Protein AF-0000000066062422 (afdb_homodimer)

Radius of gyration: 23.18 Å; Cα contacts (8 Å, |Δi|>4): 1088; chains: 2; bounding box: 62×67×55 Å

Nearest PDB structures (foldseek):
  5if9-assembly1_A  TM=8.719E-01  e=1.521E-15  Mycolicibacterium smegmatis MC2 155
  4pfs-assembly1_A  TM=8.779E-01  e=2.614E-15  Mycolicibacterium smegmatis MC2 155
  5ihp-assembly2_B  TM=8.429E-01  e=1.432E-15  Mycolicibacterium smegmatis MC2 155
  5if9-assembly2_B  TM=8.517E-01  e=2.318E-15  Mycolicibacterium smegmatis MC2 155
  6non-assembly2_B  TM=8.107E-01  e=2.855E-13  Cyanothece

Structure (mmCIF, N/CA/C/O backbone):
data_AF-0000000066062422-model_v1
#
loop_
_entity.id
_entity.type
_entity.pdbx_description
1 polymer 'ParA family protein MG470'
#
loop_
_atom_site.group_PDB
_atom_site.id
_atom_site.type_symbol
_atom_site.label_atom_id
_atom_site.label_alt_id
_atom_site.label_comp_id
_atom_site.label_asym_id
_atom_site.label_entity_id
_atom_site.label_seq_id
_atom_site.pdbx_PDB_ins_code
_atom_site.Cartn_x
_atom_site.Cartn_y
_atom_site.Cartn_z
_atom_site.occupancy
_atom_site.B_iso_or_equiv
_atom_site.auth_seq_id
_atom_site.auth_comp_id
_atom_site.auth_asym_id
_atom_site.auth_atom_id
_atom_site.pdbx_PDB_model_num
ATOM 1 N N . MET A 1 1 ? -0.386 20.938 17.031 1 97.69 1 MET A N 1
ATOM 2 C CA . MET A 1 1 ? -1.527 20.188 16.5 1 97.69 1 MET A CA 1
ATOM 3 C C . MET A 1 1 ? -1.066 19.062 15.578 1 97.69 1 MET A C 1
ATOM 5 O O . MET A 1 1 ? -0.254 19.281 14.68 1 97.69 1 MET A O 1
ATOM 9 N N . ILE A 1 2 ? -1.525 17.844 15.805 1 98.62 2 ILE A N 1
ATOM 10 C CA . ILE A 1 2 ? -1.159 16.688 14.992 1 98.62 2 ILE A CA 1
ATOM 11 C C . ILE A 1 2 ? -2.35 16.266 14.141 1 98.62 2 ILE A C 1
ATOM 13 O O . ILE A 1 2 ? -3.422 15.961 14.664 1 98.62 2 ILE A O 1
ATOM 17 N N . ILE A 1 3 ? -2.154 16.234 12.797 1 98.88 3 ILE A N 1
ATOM 18 C CA . ILE A 1 3 ? -3.186 15.883 11.828 1 98.88 3 ILE A CA 1
ATOM 19 C C . ILE A 1 3 ? -2.752 14.641 11.047 1 98.88 3 ILE A C 1
ATOM 21 O O . ILE A 1 3 ? -1.698 14.641 10.406 1 98.88 3 ILE A O 1
ATOM 25 N N . SER A 1 4 ? -3.562 13.594 11.078 1 98.88 4 SER A N 1
ATOM 26 C CA . SER A 1 4 ? -3.26 12.391 10.312 1 98.88 4 SER A CA 1
ATOM 27 C C . SER A 1 4 ? -4.23 12.219 9.148 1 98.88 4 SER A C 1
ATOM 29 O O . SER A 1 4 ? -5.418 12.523 9.273 1 98.88 4 SER A O 1
ATOM 31 N N . PHE A 1 5 ? -3.721 11.758 8.047 1 98.88 5 PHE A N 1
ATOM 32 C CA . PHE A 1 5 ? -4.52 11.398 6.883 1 98.88 5 PHE A CA 1
ATOM 33 C C . PHE A 1 5 ? -4.602 9.883 6.727 1 98.88 5 PHE A C 1
ATOM 35 O O . PHE A 1 5 ? -3.586 9.227 6.5 1 98.88 5 PHE A O 1
ATOM 42 N N . VAL A 1 6 ? -5.816 9.398 6.863 1 98.31 6 VAL A N 1
ATOM 43 C CA . VAL A 1 6 ? -5.969 7.949 6.992 1 98.31 6 VAL A CA 1
ATOM 44 C C . VAL A 1 6 ? -7.059 7.457 6.043 1 98.31 6 VAL A C 1
ATOM 46 O O . VAL A 1 6 ? -8.117 8.078 5.926 1 98.31 6 VAL A O 1
ATOM 49 N N . ASN A 1 7 ? -6.777 6.406 5.352 1 97.31 7 ASN A N 1
ATOM 50 C CA . ASN A 1 7 ? -7.75 5.609 4.609 1 97.31 7 ASN A CA 1
ATOM 51 C C . ASN A 1 7 ? -7.203 4.223 4.277 1 97.31 7 ASN A C 1
ATOM 53 O O . ASN A 1 7 ? -5.996 4.051 4.109 1 97.31 7 ASN A O 1
ATOM 57 N N . ASN A 1 8 ? -8.102 3.271 4.191 1 95.38 8 ASN A N 1
ATOM 58 C CA . ASN A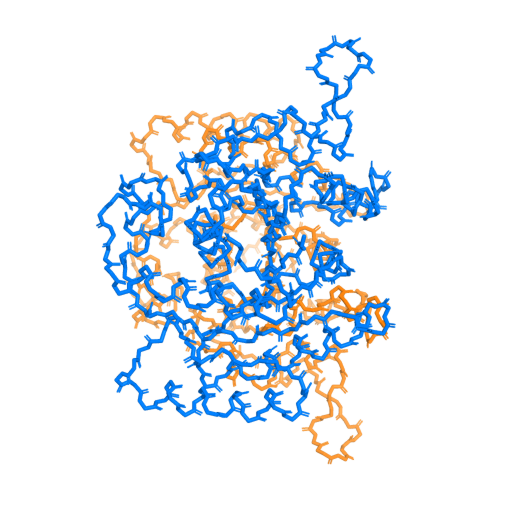 1 8 ? -7.707 1.886 3.965 1 95.38 8 ASN A CA 1
ATOM 59 C C . ASN A 1 8 ? -7.586 1.572 2.477 1 95.38 8 ASN A C 1
ATOM 61 O O . ASN A 1 8 ? -7.289 0.438 2.1 1 95.38 8 ASN A O 1
ATOM 65 N N . LYS A 1 9 ? -7.793 2.559 1.714 1 93.81 9 LYS A N 1
ATOM 66 C CA . LYS A 1 9 ? -7.672 2.416 0.266 1 93.81 9 LYS A CA 1
ATOM 67 C C . LYS A 1 9 ? -6.555 3.305 -0.28 1 93.81 9 LYS A C 1
ATOM 69 O O . LYS A 1 9 ? -6.34 4.414 0.214 1 93.81 9 LYS A O 1
ATOM 74 N N . GLY A 1 10 ? -5.879 2.713 -1.307 1 92.12 10 GLY A N 1
ATOM 75 C CA . GLY A 1 10 ? -4.938 3.531 -2.057 1 92.12 10 GLY A CA 1
ATOM 76 C C . GLY A 1 10 ? -5.609 4.402 -3.104 1 92.12 10 GLY A C 1
ATOM 77 O O . GLY A 1 10 ? -6.734 4.125 -3.521 1 92.12 10 GLY A O 1
ATOM 78 N N . GLY A 1 11 ? -5.035 5.453 -3.453 1 92.62 11 GLY A N 1
ATOM 79 C CA . GLY A 1 11 ? -5.488 6.234 -4.594 1 92.62 11 GLY A CA 1
ATOM 80 C C . GLY A 1 11 ? -6.621 7.188 -4.25 1 92.62 11 GLY A C 1
ATOM 81 O O . GLY A 1 11 ? -7.234 7.777 -5.145 1 92.62 11 GLY A O 1
ATOM 82 N N . VAL A 1 12 ? -6.855 7.387 -2.998 1 96 12 VAL A N 1
ATOM 83 C CA . VAL A 1 12 ? -7.984 8.234 -2.619 1 96 12 VAL A CA 1
ATOM 84 C C . VAL A 1 12 ? -7.488 9.641 -2.295 1 96 12 VAL A C 1
ATOM 86 O O . VAL A 1 12 ? -8.18 10.406 -1.622 1 96 12 VAL A O 1
ATOM 89 N N . LEU A 1 13 ? -6.195 9.984 -2.488 1 97.56 13 LEU A N 1
ATOM 90 C CA . LEU A 1 13 ? -5.57 11.305 -2.408 1 97.56 13 LEU A CA 1
ATOM 91 C C . LEU A 1 13 ? -5.145 11.617 -0.978 1 97.56 13 LEU A C 1
ATOM 93 O O . LEU A 1 13 ? -5.285 12.758 -0.52 1 97.56 13 LEU A O 1
ATOM 97 N N . LYS A 1 14 ? -4.719 10.625 -0.259 1 98 14 LYS A N 1
ATOM 98 C CA . LYS A 1 14 ? -4.191 10.852 1.082 1 98 14 LYS A CA 1
ATOM 99 C C . LYS A 1 14 ? -2.984 11.789 1.044 1 98 14 LYS A C 1
ATOM 101 O O . LYS A 1 14 ? -2.971 12.82 1.72 1 98 14 LYS A O 1
ATOM 106 N N . THR A 1 15 ? -1.976 11.406 0.222 1 98.38 15 THR A N 1
ATOM 107 C CA . THR A 1 15 ? -0.747 12.188 0.112 1 98.38 15 THR A CA 1
ATOM 108 C C . THR A 1 15 ? -1.033 13.57 -0.47 1 98.38 15 THR A C 1
ATOM 110 O O . THR A 1 15 ? -0.52 14.578 0.024 1 98.38 15 THR A O 1
ATOM 113 N N . THR A 1 16 ? -1.89 13.562 -1.486 1 98.12 16 THR A N 1
ATOM 114 C CA . THR A 1 16 ? -2.27 14.828 -2.109 1 98.12 16 THR A CA 1
ATOM 115 C C . THR A 1 16 ? -2.918 15.758 -1.092 1 98.12 16 THR A C 1
ATOM 117 O O . THR A 1 16 ? -2.598 16.953 -1.038 1 98.12 16 THR A O 1
ATOM 120 N N . MET A 1 17 ? -3.768 15.211 -0.311 1 98.44 17 MET A N 1
ATOM 121 C CA . MET A 1 17 ? -4.438 16.016 0.702 1 98.44 17 MET A CA 1
ATOM 122 C C . MET A 1 17 ? -3.455 16.484 1.773 1 98.44 17 MET A C 1
ATOM 124 O O . MET A 1 17 ? -3.48 17.641 2.193 1 98.44 17 MET A O 1
ATOM 128 N N . ALA A 1 18 ? -2.619 15.602 2.223 1 98.88 18 ALA A N 1
ATOM 129 C CA . ALA A 1 18 ? -1.641 15.953 3.248 1 98.88 18 ALA A CA 1
ATOM 130 C C . ALA A 1 18 ? -0.759 17.109 2.791 1 98.88 18 ALA A C 1
ATOM 132 O O . ALA A 1 18 ? -0.57 18.078 3.527 1 98.88 18 ALA A O 1
ATOM 133 N N . THR A 1 19 ? -0.272 17.047 1.563 1 98.81 19 THR A N 1
ATOM 134 C CA . THR A 1 19 ? 0.664 18.047 1.064 1 98.81 19 THR A CA 1
ATOM 135 C C . THR A 1 19 ? -0.058 19.359 0.761 1 98.81 19 THR A C 1
ATOM 137 O O . THR A 1 19 ? 0.482 20.438 0.999 1 98.81 19 THR A O 1
ATOM 140 N N . ASN A 1 20 ? -1.276 19.281 0.297 1 98.62 20 ASN A N 1
ATOM 141 C CA . ASN A 1 20 ? -2 20.516 -0.036 1 98.62 20 ASN A CA 1
ATOM 142 C C . ASN A 1 20 ? -2.582 21.172 1.209 1 98.62 20 ASN A C 1
ATOM 144 O O . ASN A 1 20 ? -2.67 22.406 1.279 1 98.62 20 ASN A O 1
ATOM 148 N N . VAL A 1 21 ? -2.955 20.375 2.186 1 98.81 21 VAL A N 1
ATOM 149 C CA . VAL A 1 21 ? -3.348 20.938 3.469 1 98.81 21 VAL A CA 1
ATOM 150 C C . VAL A 1 21 ? -2.156 21.656 4.105 1 98.81 21 VAL A C 1
ATOM 152 O O . VAL A 1 21 ? -2.287 22.766 4.613 1 98.81 21 VAL A O 1
ATOM 155 N N . ALA A 1 22 ? -1.003 21.031 4.047 1 98.81 22 ALA A N 1
ATOM 156 C CA . ALA A 1 22 ? 0.209 21.688 4.527 1 98.81 22 ALA A CA 1
ATOM 157 C C . ALA A 1 22 ? 0.443 23.016 3.801 1 98.81 22 ALA A C 1
ATOM 159 O O . ALA A 1 22 ? 0.78 24.016 4.426 1 98.81 22 ALA A O 1
ATOM 160 N N . GLY A 1 23 ? 0.283 22.969 2.49 1 98 23 GLY A N 1
ATOM 161 C CA . GLY A 1 23 ? 0.399 24.203 1.714 1 98 23 GLY A CA 1
ATOM 162 C C . GLY A 1 23 ? -0.604 25.266 2.121 1 98 23 GLY A C 1
ATOM 163 O O . GLY A 1 23 ? -0.271 26.438 2.18 1 98 23 GLY A O 1
ATOM 164 N N . SER A 1 24 ? -1.793 24.828 2.367 1 97.94 24 SER A N 1
ATOM 165 C CA . SER A 1 24 ? -2.826 25.75 2.826 1 97.94 24 SER A CA 1
ATOM 166 C C . SER A 1 24 ? -2.467 26.359 4.18 1 97.94 24 SER A C 1
ATOM 168 O O . SER A 1 24 ? -2.721 27.547 4.422 1 97.94 24 SER A O 1
ATOM 170 N N . LEU A 1 25 ? -1.871 25.547 5.02 1 98.38 25 LEU A N 1
ATOM 171 C CA . LEU A 1 25 ? -1.459 26.031 6.332 1 98.38 25 LEU A CA 1
ATOM 172 C C . LEU A 1 25 ? -0.365 27.094 6.211 1 98.38 25 LEU A C 1
ATOM 174 O O . LEU A 1 25 ? -0.304 28.016 7.012 1 98.38 25 LEU A O 1
ATOM 178 N N . VAL A 1 26 ? 0.505 26.953 5.223 1 97.5 26 VAL A N 1
ATOM 179 C CA . VAL A 1 26 ? 1.536 27.953 4.961 1 97.5 26 VAL A CA 1
ATOM 180 C C . VAL A 1 26 ? 0.887 29.312 4.691 1 97.5 26 VAL A C 1
ATOM 182 O O . VAL A 1 26 ? 1.388 30.344 5.141 1 97.5 26 VAL A O 1
ATOM 185 N N . LYS A 1 27 ? -0.203 29.281 4.082 1 95.12 27 LYS A N 1
ATOM 186 C CA . LYS A 1 27 ? -0.898 30.516 3.713 1 95.12 27 LYS A CA 1
ATOM 187 C C . LYS A 1 27 ? -1.707 31.062 4.887 1 95.12 27 LYS A C 1
ATOM 189 O O . LYS A 1 27 ? -1.753 32.281 5.102 1 95.12 27 LYS A O 1
ATOM 194 N N . LEU A 1 28 ? -2.309 30.188 5.586 1 96.19 28 LEU A N 1
ATOM 195 C CA . LEU A 1 28 ? -3.207 30.578 6.668 1 96.19 28 LEU A CA 1
ATOM 196 C C . LEU A 1 28 ? -2.418 31 7.906 1 96.19 28 LEU A C 1
ATOM 198 O O . LEU A 1 28 ? -2.859 31.859 8.672 1 96.19 28 LEU A O 1
ATOM 202 N N . CYS A 1 29 ? -1.301 30.328 8.086 1 96.56 29 CYS A N 1
ATOM 203 C CA . CYS A 1 29 ? -0.447 30.547 9.242 1 96.56 29 CYS A CA 1
ATOM 204 C C . CYS A 1 29 ? 1.012 30.688 8.828 1 96.56 29 CYS A C 1
ATOM 206 O O . CYS A 1 29 ? 1.863 29.906 9.25 1 96.56 29 CYS A O 1
ATOM 208 N N . PRO A 1 30 ? 1.341 31.734 8.156 1 94.94 30 PRO A N 1
ATOM 209 C CA . PRO A 1 30 ? 2.672 31.859 7.559 1 94.94 30 PRO A CA 1
ATOM 210 C C . PRO A 1 30 ? 3.787 31.906 8.602 1 94.94 30 PRO A C 1
ATOM 212 O O . PRO A 1 30 ? 4.914 31.484 8.32 1 94.94 30 PRO A O 1
ATOM 215 N N . GLU A 1 31 ? 3.488 32.25 9.812 1 95.69 31 GLU A N 1
ATOM 216 C CA . GLU A 1 31 ? 4.523 32.438 10.828 1 95.69 31 GLU A CA 1
ATOM 217 C C . GLU A 1 31 ? 4.746 31.156 11.625 1 95.69 31 GLU A C 1
ATOM 219 O O . GLU A 1 31 ? 5.648 31.094 12.461 1 95.69 31 GLU A O 1
ATOM 224 N N . ARG A 1 32 ? 3.912 30.219 11.367 1 96.75 32 ARG A N 1
ATOM 225 C CA . ARG A 1 32 ? 3.998 28.969 12.109 1 96.75 32 ARG A CA 1
ATOM 226 C C . ARG A 1 32 ? 4.719 27.906 11.305 1 96.75 32 ARG A C 1
ATOM 228 O O . ARG A 1 32 ? 4.547 27.812 10.086 1 96.75 32 ARG A O 1
ATOM 235 N N . ARG A 1 33 ? 5.438 27.125 12 1 97.56 33 ARG A N 1
ATOM 236 C CA . ARG A 1 33 ? 6.191 26.078 11.336 1 97.56 33 ARG A CA 1
ATOM 237 C C . ARG A 1 33 ? 5.355 24.812 11.203 1 97.56 33 ARG A C 1
ATOM 239 O O . ARG A 1 33 ? 4.605 24.453 12.117 1 97.56 33 ARG A O 1
ATOM 246 N N . LYS A 1 34 ? 5.461 24.203 10.055 1 98.69 34 LYS A N 1
ATOM 247 C CA . LYS A 1 34 ? 4.758 22.969 9.75 1 98.69 34 LYS A CA 1
ATOM 248 C C . LYS A 1 34 ? 5.727 21.875 9.297 1 98.69 34 LYS A C 1
ATOM 250 O O . LYS A 1 34 ? 6.754 22.172 8.68 1 98.69 34 LYS A O 1
ATOM 255 N N . VAL A 1 35 ? 5.379 20.641 9.625 1 98.94 35 VAL A N 1
ATOM 256 C CA . VAL A 1 35 ? 6.168 19.516 9.125 1 98.94 35 VAL A CA 1
ATOM 257 C C . VAL A 1 35 ? 5.242 18.375 8.711 1 98.94 35 VAL A C 1
ATOM 259 O O . VAL A 1 35 ? 4.215 18.141 9.352 1 98.94 35 VAL A O 1
ATOM 262 N N . ILE A 1 36 ? 5.527 17.781 7.555 1 98.94 36 ILE A N 1
ATOM 263 C CA . ILE A 1 36 ? 4.863 16.547 7.156 1 98.94 36 ILE A CA 1
ATOM 264 C C . ILE A 1 36 ? 5.773 15.352 7.445 1 98.94 36 ILE A C 1
ATOM 266 O O . ILE A 1 36 ? 6.918 15.312 6.98 1 98.94 36 ILE A O 1
ATOM 270 N N . LEU A 1 37 ? 5.344 14.492 8.242 1 98.94 37 LEU A N 1
ATOM 271 C CA . LEU A 1 37 ? 6.012 13.203 8.43 1 98.94 37 LEU A CA 1
ATOM 272 C C . LEU A 1 37 ? 5.422 12.156 7.492 1 98.94 37 LEU 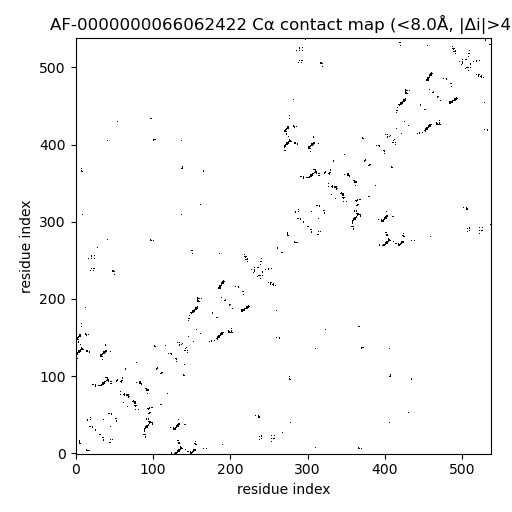A C 1
ATOM 274 O O . LEU A 1 37 ? 4.238 11.82 7.59 1 98.94 37 LEU A O 1
ATOM 278 N N . ASP A 1 38 ? 6.23 11.672 6.605 1 98.75 38 ASP A N 1
ATOM 279 C CA . ASP A 1 38 ? 5.82 10.625 5.672 1 98.75 38 ASP A CA 1
ATOM 280 C C . ASP A 1 38 ? 5.949 9.242 6.297 1 98.75 38 ASP A C 1
ATOM 282 O O . ASP A 1 38 ? 7.062 8.766 6.551 1 98.75 38 ASP A O 1
ATOM 286 N N . LEU A 1 39 ? 4.797 8.57 6.48 1 98.69 39 LEU A N 1
ATOM 287 C CA . LEU A 1 39 ? 4.789 7.25 7.109 1 98.69 39 LEU A CA 1
ATOM 288 C C . LEU A 1 39 ? 4.484 6.16 6.09 1 98.69 39 LEU A C 1
ATOM 290 O O . LEU A 1 39 ? 4.289 5 6.453 1 98.69 39 LEU A O 1
ATOM 294 N N . ASP A 1 40 ? 4.363 6.539 4.863 1 97.88 40 ASP A N 1
ATOM 295 C CA . ASP A 1 40 ? 4.145 5.598 3.77 1 97.88 40 ASP A CA 1
ATOM 296 C C . ASP A 1 40 ? 5.441 5.312 3.02 1 97.88 40 ASP A C 1
ATOM 298 O O . ASP A 1 40 ? 5.961 6.18 2.314 1 97.88 40 ASP A O 1
ATOM 302 N N . GLY A 1 41 ? 5.855 4.074 3.041 1 96.44 41 GLY A N 1
ATOM 303 C CA . GLY A 1 41 ? 7.129 3.664 2.475 1 96.44 41 GLY A CA 1
ATOM 304 C C . GLY A 1 41 ? 7.238 3.947 0.988 1 96.44 41 GLY A C 1
ATOM 305 O O . GLY A 1 41 ? 8.328 3.887 0.418 1 96.44 41 GLY A O 1
ATOM 306 N N . GLN A 1 42 ? 6.184 4.344 0.361 1 94.81 42 GLN A N 1
ATOM 307 C CA . GLN A 1 42 ? 6.227 4.715 -1.05 1 94.81 42 GLN A CA 1
ATOM 308 C C . GLN A 1 42 ? 6.898 6.07 -1.243 1 94.81 42 GLN A C 1
ATOM 310 O O . GLN A 1 42 ? 7.398 6.371 -2.33 1 94.81 42 GLN A O 1
ATOM 315 N N . GLY A 1 43 ? 6.945 6.898 -0.219 1 96.69 43 GLY A N 1
ATOM 316 C CA . GLY A 1 43 ? 7.699 8.141 -0.236 1 96.69 43 GLY A CA 1
ATOM 317 C C . GLY A 1 43 ? 7.07 9.211 -1.111 1 96.69 43 GLY A C 1
ATOM 318 O O . GLY A 1 43 ? 7.773 10.039 -1.685 1 96.69 43 GLY A O 1
ATOM 319 N N . ASN A 1 44 ? 5.715 9.25 -1.221 1 97 44 ASN A N 1
ATOM 320 C CA . ASN A 1 44 ? 5.047 10.141 -2.16 1 97 44 ASN A CA 1
ATOM 321 C C . ASN A 1 44 ? 5.078 11.594 -1.677 1 97 44 ASN A C 1
ATOM 323 O O . ASN A 1 44 ? 4.895 12.516 -2.467 1 97 44 ASN A O 1
ATOM 327 N N . VAL A 1 45 ? 5.289 11.766 -0.34 1 98.56 45 VAL A N 1
ATOM 328 C CA . VAL A 1 45 ? 5.395 13.133 0.161 1 98.56 45 VAL A CA 1
ATOM 329 C C . VAL A 1 45 ? 6.605 13.82 -0.463 1 98.56 45 VAL A C 1
ATOM 331 O O . VAL A 1 45 ? 6.484 14.906 -1.04 1 98.56 45 VAL A O 1
ATOM 334 N N . SER A 1 46 ? 7.789 13.188 -0.328 1 97.94 46 SER A N 1
ATOM 335 C CA . SER A 1 46 ? 8.992 13.781 -0.902 1 97.94 46 SER A CA 1
ATOM 336 C C . SER A 1 46 ? 8.852 13.961 -2.41 1 97.94 46 SER A C 1
ATOM 338 O O . SER A 1 46 ? 9.305 14.961 -2.965 1 97.94 46 SER A O 1
ATOM 340 N N . ALA A 1 47 ? 8.18 13.023 -3.043 1 96.62 47 ALA A N 1
ATOM 341 C CA . ALA A 1 47 ? 7.969 13.102 -4.488 1 96.62 47 ALA A CA 1
ATOM 342 C C . ALA A 1 47 ? 7.117 14.312 -4.852 1 96.62 47 ALA A C 1
ATOM 344 O O . ALA A 1 47 ? 7.32 14.93 -5.902 1 96.62 47 ALA A O 1
ATOM 345 N N . SER A 1 48 ? 6.18 14.672 -4.059 1 98 48 SER A N 1
ATOM 346 C CA . SER A 1 48 ? 5.293 15.805 -4.285 1 98 48 SER A CA 1
ATOM 347 C C . SER A 1 48 ? 6.066 17.125 -4.281 1 98 48 SER A C 1
ATOM 349 O O . SER A 1 48 ? 5.559 18.141 -4.746 1 98 48 SER A O 1
ATOM 351 N N . PHE A 1 49 ? 7.25 17.062 -3.717 1 98 49 PHE A N 1
ATOM 352 C CA . PHE A 1 49 ? 8.078 18.266 -3.646 1 98 49 PHE A CA 1
ATOM 353 C C . PHE A 1 49 ? 9.328 18.109 -4.508 1 98 49 PHE A C 1
ATOM 355 O O . PHE A 1 49 ? 10.359 18.734 -4.23 1 98 49 PHE A O 1
ATOM 362 N N . GLY A 1 50 ? 9.25 17.219 -5.41 1 95.69 50 GLY A N 1
ATOM 363 C CA . GLY A 1 50 ? 10.273 17.109 -6.441 1 95.69 50 GLY A CA 1
ATOM 364 C C . GLY A 1 50 ? 11.469 16.281 -6.016 1 95.69 50 GLY A C 1
ATOM 365 O O . GLY A 1 50 ? 12.5 16.281 -6.684 1 95.69 50 GLY A O 1
ATOM 366 N N . GLN A 1 51 ? 11.375 15.641 -4.926 1 94.19 51 GLN A N 1
ATOM 367 C CA . GLN A 1 51 ? 12.453 14.773 -4.461 1 94.19 51 GLN A CA 1
ATOM 368 C C . GLN A 1 51 ? 12.211 13.328 -4.875 1 94.19 51 GLN A C 1
ATOM 370 O O . GLN A 1 51 ? 11.062 12.922 -5.094 1 94.19 51 GLN A O 1
ATOM 375 N N . ASN A 1 52 ? 13.242 12.602 -5.055 1 92 52 ASN A N 1
ATOM 376 C CA . ASN A 1 52 ? 13.172 11.156 -5.238 1 92 52 ASN A CA 1
ATOM 377 C C . ASN A 1 52 ? 13.43 10.414 -3.932 1 92 52 ASN A C 1
ATOM 379 O O . ASN A 1 52 ? 14.562 10.367 -3.449 1 92 52 ASN A O 1
ATOM 383 N N . PRO A 1 53 ? 12.438 9.773 -3.465 1 92 53 PRO A N 1
ATOM 384 C CA . PRO A 1 53 ? 12.578 9.141 -2.15 1 92 53 PRO A CA 1
ATOM 385 C C . PRO A 1 53 ? 13.742 8.164 -2.082 1 92 53 PRO A C 1
ATOM 387 O O . PRO A 1 53 ? 14.406 8.055 -1.044 1 92 53 PRO A O 1
ATOM 390 N N . GLU A 1 54 ? 14.055 7.512 -3.057 1 88.38 54 GLU A N 1
ATOM 391 C CA . GLU A 1 54 ? 15.078 6.477 -3.053 1 88.38 54 GLU A CA 1
ATOM 392 C C . GLU A 1 54 ? 16.484 7.086 -3.064 1 88.38 54 GLU A C 1
ATOM 394 O O . GLU A 1 54 ? 17.469 6.402 -2.77 1 88.38 54 GLU A O 1
ATOM 399 N N . ARG A 1 55 ? 16.562 8.375 -3.309 1 88.75 55 ARG A N 1
ATOM 400 C CA . ARG A 1 55 ? 17.844 9.078 -3.357 1 88.75 55 ARG A CA 1
ATOM 401 C C . ARG A 1 55 ? 18.141 9.758 -2.027 1 88.75 55 ARG A C 1
ATOM 403 O O . ARG A 1 55 ? 19.25 10.25 -1.815 1 88.75 55 ARG A O 1
ATOM 410 N N . LEU A 1 56 ? 17.172 9.695 -1.251 1 90 56 LEU A N 1
ATOM 411 C CA . LEU A 1 56 ? 17.359 10.406 0.013 1 90 56 LEU A CA 1
ATOM 412 C C . LEU A 1 56 ? 18.203 9.578 0.98 1 90 56 LEU A C 1
ATOM 414 O O . LEU A 1 56 ? 17.984 8.375 1.133 1 90 56 LEU A O 1
ATOM 418 N N . ASN A 1 57 ? 19.297 10.109 1.608 1 81.44 57 ASN A N 1
ATOM 419 C CA . ASN A 1 57 ? 20.234 9.406 2.48 1 81.44 57 ASN A CA 1
ATOM 420 C C . ASN A 1 57 ? 19.766 9.422 3.932 1 81.44 57 ASN A C 1
ATOM 422 O O . ASN A 1 57 ? 20.109 8.531 4.711 1 81.44 57 ASN A O 1
ATOM 426 N N . ASN A 1 58 ? 19 10.391 4.367 1 92.19 58 ASN A N 1
ATOM 427 C CA . ASN A 1 58 ? 18.531 10.586 5.73 1 92.19 58 ASN A CA 1
ATOM 428 C C . ASN A 1 58 ? 17.016 10.68 5.785 1 92.19 58 ASN A C 1
ATOM 430 O O . ASN A 1 58 ? 16.438 11.742 5.539 1 92.19 58 ASN A O 1
ATOM 434 N N . THR A 1 59 ? 16.516 9.445 6.176 1 96.56 59 THR A N 1
ATOM 435 C CA . THR A 1 59 ? 15.07 9.398 6.266 1 96.56 59 THR A CA 1
ATOM 436 C C . THR A 1 59 ? 14.625 8.93 7.652 1 96.56 59 THR A C 1
ATOM 438 O O . THR A 1 59 ? 15.461 8.742 8.539 1 96.56 59 THR A O 1
ATOM 441 N N . LEU A 1 60 ? 13.406 8.758 7.828 1 98.06 60 LEU A N 1
ATOM 442 C CA . LEU A 1 60 ? 12.805 8.336 9.086 1 98.06 60 LEU A CA 1
ATOM 443 C C . LEU A 1 60 ? 13.445 7.039 9.578 1 98.06 60 LEU A C 1
ATOM 445 O O . LEU A 1 60 ? 13.711 6.887 10.773 1 98.06 60 LEU A O 1
ATOM 449 N N . ILE A 1 61 ? 13.742 6.133 8.664 1 96.56 61 ILE A N 1
ATOM 450 C CA . ILE A 1 61 ? 14.234 4.812 9.031 1 96.56 61 ILE A CA 1
ATOM 451 C C . ILE A 1 61 ? 15.633 4.93 9.633 1 96.56 61 ILE A C 1
ATOM 453 O O . ILE A 1 61 ? 16.016 4.152 10.516 1 96.56 61 ILE A O 1
ATOM 457 N N . ASP A 1 62 ? 16.375 5.914 9.242 1 97.06 62 ASP A N 1
ATOM 458 C CA . ASP A 1 62 ? 17.719 6.105 9.75 1 97.06 62 ASP A CA 1
ATOM 459 C C . ASP A 1 62 ? 17.703 6.539 11.219 1 97.06 62 ASP A C 1
ATOM 461 O O . ASP A 1 62 ? 18.594 6.184 11.992 1 97.06 62 ASP A O 1
ATOM 465 N N . ILE A 1 63 ? 16.703 7.27 11.547 1 98.06 63 ILE A N 1
ATOM 466 C CA . ILE A 1 63 ? 16.516 7.66 12.938 1 98.06 63 ILE A CA 1
ATOM 467 C C . ILE A 1 63 ? 16.141 6.438 13.773 1 98.06 63 ILE A C 1
ATOM 469 O O . ILE A 1 63 ? 16.734 6.195 14.828 1 98.06 63 ILE A O 1
ATOM 473 N N . LEU A 1 64 ? 15.188 5.66 13.25 1 98.06 64 LEU A N 1
ATOM 474 C CA . LEU A 1 64 ? 14.641 4.523 13.984 1 98.06 64 LEU A CA 1
ATOM 475 C C . LEU A 1 64 ? 15.711 3.461 14.211 1 98.06 64 LEU A C 1
ATOM 477 O O . LEU A 1 64 ? 15.766 2.85 15.281 1 98.06 64 LEU A O 1
ATOM 481 N N . LEU A 1 65 ? 16.578 3.295 13.258 1 96.25 65 LEU A N 1
ATOM 482 C CA . LEU A 1 65 ? 17.594 2.25 13.328 1 96.25 65 LEU A CA 1
ATOM 483 C C . LEU A 1 65 ? 18.859 2.766 14.008 1 96.25 65 LEU A C 1
ATOM 485 O O . LEU A 1 65 ? 19.828 2.029 14.148 1 96.25 65 LEU A O 1
ATOM 489 N N . LYS A 1 66 ? 18.875 4.027 14.391 1 95.19 66 LYS A N 1
ATOM 490 C CA . LYS A 1 66 ? 20.016 4.648 15.047 1 95.19 66 LYS A CA 1
ATOM 491 C C . LYS A 1 66 ? 21.281 4.484 14.211 1 95.19 66 LYS A C 1
ATOM 493 O O . LYS A 1 66 ? 22.312 4.004 14.719 1 95.19 66 LYS A O 1
ATOM 498 N N . VAL A 1 67 ? 21.141 4.824 12.969 1 93.5 67 VAL A N 1
ATOM 499 C CA . VAL A 1 67 ? 22.281 4.754 12.062 1 93.5 67 VAL A CA 1
ATOM 500 C C . VAL A 1 67 ? 23.328 5.801 12.453 1 93.5 67 VAL A C 1
ATOM 502 O O . VAL A 1 67 ? 22.984 6.957 12.703 1 93.5 67 VAL A O 1
ATOM 505 N N . PRO A 1 68 ? 24.578 5.434 12.484 1 93.88 68 PRO A N 1
ATOM 506 C CA . PRO A 1 68 ? 25.609 6.414 12.82 1 93.88 68 PRO A CA 1
ATOM 507 C C . PRO A 1 68 ? 25.75 7.508 11.766 1 93.88 68 PRO A C 1
ATOM 509 O O . PRO A 1 68 ? 25.625 7.242 10.57 1 93.88 68 PRO A O 1
ATOM 512 N N . LYS A 1 69 ? 25.938 8.711 12.219 1 91.5 69 LYS A N 1
ATOM 513 C CA . LYS A 1 69 ? 26.109 9.836 11.305 1 91.5 69 LYS A CA 1
ATOM 514 C C . LYS A 1 69 ? 27.312 9.641 10.391 1 91.5 69 LYS A C 1
ATOM 516 O O . LYS A 1 69 ? 27.25 9.969 9.203 1 91.5 69 LYS A O 1
ATOM 521 N N . PHE A 1 70 ? 28.375 9.211 11.031 1 86 70 PHE A N 1
ATOM 522 C CA . PHE A 1 70 ? 29.578 8.859 10.289 1 86 70 PHE A CA 1
ATOM 523 C C . PHE A 1 70 ? 30.203 7.586 10.852 1 86 70 PHE A C 1
ATOM 525 O O . PHE A 1 70 ? 29.891 7.18 11.977 1 86 70 PHE A O 1
ATOM 532 N N . SER A 1 71 ? 30.953 7.023 9.891 1 83.81 71 SER A N 1
ATOM 533 C CA . SER A 1 71 ? 31.609 5.805 10.344 1 83.81 71 SER A CA 1
ATOM 534 C C . SER A 1 71 ? 32.406 6.051 11.633 1 83.81 71 SER A C 1
ATOM 536 O O . SER A 1 71 ? 33.219 6.977 11.703 1 83.81 71 SER A O 1
ATOM 538 N N . GLY A 1 72 ? 32.125 5.328 12.57 1 80 72 GLY A N 1
ATOM 539 C CA . GLY A 1 72 ? 32.875 5.406 13.82 1 80 72 GLY A CA 1
ATOM 540 C C . GLY A 1 72 ? 32.344 6.449 14.773 1 80 72 GLY A C 1
ATOM 541 O O . GLY A 1 72 ? 32.844 6.617 15.875 1 80 72 GLY A O 1
ATOM 542 N N . SER A 1 73 ? 31.312 7.102 14.32 1 83.88 73 SER A N 1
ATOM 543 C CA . SER A 1 73 ? 30.75 8.156 15.164 1 83.88 73 SER A CA 1
ATOM 544 C C . SER A 1 73 ? 29.906 7.566 16.297 1 83.88 73 SER A C 1
ATOM 546 O O . SER A 1 73 ? 29.281 6.516 16.125 1 83.88 73 SER A O 1
ATOM 548 N N . ASN A 1 74 ? 29.938 8.156 17.344 1 87.56 74 ASN A N 1
ATOM 549 C CA . ASN A 1 74 ? 29.094 7.785 18.469 1 87.56 74 ASN A CA 1
ATOM 550 C C . ASN A 1 74 ? 27.766 8.531 18.438 1 87.56 74 ASN A C 1
ATOM 552 O O . ASN A 1 74 ? 26.906 8.32 19.312 1 87.56 74 ASN A O 1
ATOM 556 N N . ASN A 1 75 ? 27.688 9.375 17.438 1 92.5 75 ASN A N 1
ATOM 557 C CA . ASN A 1 75 ? 26.438 10.086 17.234 1 92.5 75 ASN A CA 1
ATOM 558 C C . ASN A 1 75 ? 25.578 9.438 16.156 1 92.5 75 ASN A C 1
ATOM 560 O O . ASN A 1 75 ? 26.109 8.992 15.125 1 92.5 75 ASN A O 1
ATOM 564 N N . PHE A 1 76 ? 24.328 9.438 16.406 1 94.75 76 PHE A N 1
ATOM 565 C CA . PHE A 1 76 ? 23.406 8.797 15.477 1 94.75 76 PHE A CA 1
ATOM 566 C C . PHE A 1 76 ? 22.578 9.844 14.742 1 94.75 76 PHE A C 1
ATOM 568 O O . PHE A 1 76 ? 22.484 10.992 15.18 1 94.75 76 PHE A O 1
ATOM 575 N N . ILE A 1 77 ? 22.109 9.438 13.617 1 96.19 77 ILE A N 1
ATOM 576 C CA . ILE A 1 77 ? 21.219 10.289 12.836 1 96.19 77 ILE A CA 1
ATOM 577 C C . ILE A 1 77 ? 20 10.664 13.672 1 96.19 77 ILE A C 1
ATOM 579 O O . ILE A 1 77 ? 19.391 9.812 14.32 1 96.19 77 ILE A O 1
ATOM 583 N N . GLU A 1 78 ? 19.75 11.93 13.695 1 97 78 GLU A N 1
ATOM 584 C CA . GLU A 1 78 ? 18.625 12.461 14.438 1 97 78 GLU A CA 1
ATOM 585 C C . GLU A 1 78 ? 17.656 13.203 13.516 1 97 78 GLU A C 1
ATOM 587 O O . GLU A 1 78 ? 17.875 13.266 12.305 1 97 78 GLU A O 1
ATOM 592 N N . ILE A 1 79 ? 16.609 13.711 14.086 1 98.12 79 ILE A N 1
ATOM 593 C CA . ILE A 1 79 ? 15.523 14.336 13.336 1 98.12 79 ILE A CA 1
ATOM 594 C C . ILE A 1 79 ? 16.078 15.453 12.461 1 98.12 79 ILE A C 1
ATOM 596 O O . ILE A 1 79 ? 15.781 15.523 11.266 1 98.12 79 ILE A O 1
ATOM 600 N N . ASP A 1 80 ? 16.953 16.266 12.961 1 97.56 80 ASP A N 1
ATOM 601 C CA . ASP A 1 80 ? 17.469 17.438 12.266 1 97.56 80 ASP A CA 1
ATOM 602 C C . ASP A 1 80 ? 18.281 17.047 11.039 1 97.56 80 ASP A C 1
ATOM 604 O O . ASP A 1 80 ? 18.328 17.781 10.055 1 97.56 80 ASP A O 1
ATOM 608 N N . ASP A 1 81 ? 18.875 15.852 11.133 1 96.94 81 ASP A N 1
ATOM 609 C CA . ASP A 1 81 ? 19.672 15.352 10.016 1 96.94 81 ASP A CA 1
ATOM 610 C C . ASP A 1 81 ? 18.781 14.93 8.852 1 96.94 81 ASP A C 1
ATOM 612 O O . ASP A 1 81 ? 19.266 14.766 7.727 1 96.94 81 ASP A O 1
ATOM 616 N N . CYS A 1 82 ? 17.484 14.781 9.125 1 97.94 82 CYS A N 1
ATOM 617 C CA . CYS A 1 82 ? 16.609 14.156 8.141 1 97.94 82 CYS A CA 1
ATOM 618 C C . CYS A 1 82 ? 15.602 15.164 7.598 1 97.94 82 CYS A C 1
ATOM 620 O O . CYS A 1 82 ? 14.984 14.938 6.555 1 97.94 82 CYS A O 1
ATOM 622 N N . LEU A 1 83 ? 15.445 16.266 8.258 1 98.25 83 LEU A N 1
ATOM 623 C CA . LEU A 1 83 ? 14.445 17.25 7.859 1 98.25 83 LEU A CA 1
ATOM 624 C C . LEU A 1 83 ? 14.828 17.906 6.543 1 98.25 83 LEU A C 1
ATOM 626 O O . LEU A 1 83 ? 16 18.234 6.328 1 98.25 83 LEU A O 1
ATOM 630 N N . LEU A 1 84 ? 13.883 18.016 5.66 1 98.12 84 LEU A N 1
ATOM 631 C CA . LEU A 1 84 ? 14.039 18.75 4.414 1 98.12 84 LEU A CA 1
ATOM 632 C C . LEU A 1 84 ? 13.125 19.969 4.387 1 98.12 84 LEU A C 1
ATOM 634 O O . LEU A 1 84 ? 11.906 19.844 4.512 1 98.12 84 LEU A O 1
ATOM 638 N N . SER A 1 85 ? 13.711 21.141 4.25 1 98.19 85 SER A N 1
ATOM 639 C CA . SER A 1 85 ? 12.914 22.344 4.039 1 98.19 85 SER A CA 1
ATOM 640 C C . SER A 1 85 ? 12.422 22.422 2.598 1 98.19 85 SER A C 1
ATOM 642 O O . SER A 1 85 ? 13.203 22.703 1.685 1 98.19 85 SER A O 1
ATOM 644 N N . VAL A 1 86 ? 11.117 22.266 2.4 1 97.75 86 VAL A N 1
ATOM 645 C CA . VAL A 1 86 ? 10.609 22.141 1.039 1 97.75 86 VAL A CA 1
ATOM 646 C C . VAL A 1 86 ? 9.914 23.422 0.617 1 97.75 86 VAL A C 1
ATOM 648 O O . VAL A 1 86 ? 9.68 23.656 -0.573 1 97.75 86 VAL A O 1
ATOM 651 N N . TYR A 1 87 ? 9.578 24.219 1.512 1 96.88 87 TYR A N 1
ATOM 652 C CA . TYR A 1 87 ? 8.953 25.531 1.335 1 96.88 87 TYR A CA 1
ATOM 653 C C . TYR A 1 87 ? 9.117 26.375 2.586 1 96.88 87 TYR A C 1
ATOM 655 O O . TYR A 1 87 ? 9.258 25.844 3.691 1 96.88 87 TYR A O 1
ATOM 663 N N . GLU A 1 88 ? 9.141 27.688 2.389 1 96.62 88 GLU A N 1
ATOM 664 C CA . GLU A 1 88 ? 9.258 28.547 3.562 1 96.62 88 GLU A CA 1
ATOM 665 C C . GLU A 1 88 ? 8.18 28.219 4.594 1 96.62 88 GLU A C 1
ATOM 667 O O . GLU A 1 88 ? 6.988 28.297 4.305 1 96.62 88 GLU A O 1
ATOM 672 N N . GLY A 1 89 ? 8.633 27.734 5.703 1 97.12 89 GLY A N 1
ATOM 673 C CA . GLY A 1 89 ? 7.711 27.438 6.785 1 97.12 89 GLY A CA 1
ATOM 674 C C . GLY A 1 89 ? 7.211 26 6.75 1 97.12 89 GLY A C 1
ATOM 675 O O . GLY A 1 89 ? 6.383 25.609 7.574 1 97.12 89 GLY A O 1
ATOM 676 N N . LEU A 1 90 ? 7.715 25.25 5.824 1 98.69 90 LEU A N 1
ATOM 677 C CA . LEU A 1 90 ? 7.25 23.875 5.672 1 98.69 90 LEU A CA 1
ATOM 678 C C . LEU A 1 90 ? 8.43 22.922 5.492 1 98.69 90 LEU A C 1
ATOM 680 O O . LEU A 1 90 ? 9.203 23.047 4.539 1 98.69 90 LEU A O 1
ATOM 684 N N . ASP A 1 91 ? 8.555 21.984 6.422 1 98.81 91 ASP A N 1
ATOM 685 C CA . ASP A 1 91 ? 9.547 20.922 6.324 1 98.81 91 ASP A CA 1
ATOM 686 C C . ASP A 1 91 ? 8.867 19.562 6.109 1 98.81 91 ASP A C 1
ATOM 688 O O . ASP A 1 91 ? 7.66 19.438 6.316 1 98.81 91 ASP A O 1
ATOM 692 N N . ILE A 1 92 ? 9.625 18.656 5.598 1 98.81 92 ILE A N 1
ATOM 693 C CA . ILE A 1 92 ? 9.164 17.281 5.566 1 98.81 92 ILE A CA 1
ATOM 694 C C . ILE A 1 92 ? 10.203 16.375 6.215 1 98.81 92 ILE A C 1
ATOM 696 O O . ILE A 1 92 ? 11.398 16.656 6.176 1 98.81 92 ILE A O 1
ATOM 700 N N . LEU A 1 93 ? 9.773 15.445 6.953 1 98.81 93 LEU A N 1
ATOM 701 C CA . LEU A 1 93 ? 10.57 14.281 7.352 1 98.81 93 LEU A CA 1
ATOM 702 C C . LEU A 1 93 ? 10.25 13.078 6.469 1 98.81 93 LEU A C 1
ATOM 704 O O . LEU A 1 93 ? 9.227 12.422 6.66 1 98.81 93 LEU A O 1
ATOM 708 N N . PRO A 1 94 ? 11.07 12.797 5.504 1 98.44 94 PRO A N 1
ATOM 709 C CA . PRO A 1 94 ? 10.75 11.828 4.449 1 98.44 94 PRO A CA 1
ATOM 710 C C . PRO A 1 94 ? 11 10.383 4.883 1 98.44 94 PRO A C 1
ATOM 712 O O . PRO A 1 94 ? 11.586 10.141 5.941 1 98.44 94 PRO A O 1
ATOM 715 N N . CYS A 1 95 ? 10.469 9.5 4.078 1 97.31 95 CYS A N 1
ATOM 716 C CA . CYS A 1 95 ? 10.734 8.07 4.215 1 97.31 95 CYS A CA 1
ATOM 717 C C . CYS A 1 95 ? 11.094 7.453 2.867 1 97.31 95 CYS A C 1
ATOM 719 O O . CYS A 1 95 ? 11.211 8.164 1.865 1 97.31 95 CYS A O 1
ATOM 721 N N . ASN A 1 96 ? 11.453 6.246 2.893 1 93.44 96 ASN A N 1
ATOM 722 C CA . ASN A 1 96 ? 11.664 5.438 1.695 1 93.44 96 ASN A CA 1
ATOM 723 C C . ASN A 1 96 ? 11.164 4.008 1.892 1 93.44 96 ASN A C 1
ATOM 725 O O . ASN A 1 96 ? 10.445 3.723 2.85 1 93.44 96 ASN A O 1
ATOM 729 N N . PHE A 1 97 ? 11.508 3.131 1.011 1 91.81 97 PHE A N 1
ATOM 730 C CA . PHE A 1 97 ? 10.969 1.777 0.945 1 91.81 97 PHE A CA 1
ATOM 731 C C . PHE A 1 97 ? 11.32 0.996 2.207 1 91.81 97 PHE A C 1
ATOM 733 O O . PHE A 1 97 ? 10.664 0.003 2.529 1 91.81 97 PHE A O 1
ATOM 740 N N . GLU A 1 98 ? 12.328 1.419 2.92 1 93.56 98 GLU A N 1
ATOM 741 C CA . GLU A 1 98 ? 12.742 0.717 4.129 1 93.56 98 GLU A CA 1
ATOM 742 C C . GLU A 1 98 ? 11.633 0.712 5.176 1 93.56 98 GLU A C 1
ATOM 744 O O . GLU A 1 98 ? 11.523 -0.224 5.969 1 93.56 98 GLU A O 1
ATOM 749 N N . LEU A 1 99 ? 10.828 1.693 5.078 1 96.75 99 LEU A N 1
ATOM 750 C CA . LEU A 1 99 ? 9.758 1.815 6.062 1 96.75 99 LEU A CA 1
ATOM 751 C C . LEU A 1 99 ? 8.695 0.741 5.852 1 96.75 99 LEU A C 1
ATOM 753 O O . LEU A 1 99 ? 7.91 0.455 6.754 1 96.75 99 LEU A O 1
ATOM 757 N N . ASN A 1 100 ? 8.68 0.13 4.676 1 96.38 100 ASN A N 1
ATOM 758 C CA . ASN A 1 100 ? 7.746 -0.957 4.398 1 96.38 100 ASN A CA 1
ATOM 759 C C . ASN A 1 100 ? 8.102 -2.215 5.184 1 96.38 100 ASN A C 1
ATOM 761 O O . ASN A 1 100 ? 7.301 -3.148 5.266 1 96.38 100 ASN A O 1
ATOM 765 N N . PHE A 1 101 ? 9.266 -2.219 5.855 1 96.38 101 PHE A N 1
ATOM 766 C CA . PHE A 1 101 ? 9.695 -3.328 6.695 1 96.38 101 PHE A CA 1
ATOM 767 C C . PHE A 1 101 ? 9.43 -3.025 8.164 1 96.38 101 PHE A C 1
ATOM 769 O O . PHE A 1 101 ? 9.859 -3.775 9.047 1 96.38 101 PHE A O 1
ATOM 776 N N . ALA A 1 102 ? 8.727 -1.989 8.477 1 97.25 102 ALA A N 1
ATOM 777 C CA . ALA A 1 102 ? 8.57 -1.505 9.852 1 97.25 102 ALA A CA 1
ATOM 778 C C . ALA A 1 102 ? 8.023 -2.602 10.758 1 97.25 102 ALA A C 1
ATOM 780 O O . ALA A 1 102 ? 8.539 -2.816 11.859 1 97.25 102 ALA A O 1
ATOM 781 N N . ASP A 1 103 ? 7.035 -3.314 10.305 1 96.75 103 ASP A N 1
ATOM 782 C CA . ASP A 1 103 ? 6.418 -4.328 11.156 1 96.75 103 ASP A CA 1
ATOM 783 C C . ASP A 1 103 ? 7.375 -5.492 11.406 1 96.75 103 ASP A C 1
ATOM 785 O O . ASP A 1 103 ? 7.434 -6.031 12.508 1 96.75 103 ASP A O 1
ATOM 789 N N . ILE A 1 104 ? 8.094 -5.867 10.398 1 95.06 104 ILE A N 1
ATOM 790 C CA . ILE A 1 104 ? 9.086 -6.926 10.555 1 95.06 104 ILE A CA 1
ATOM 791 C C . ILE A 1 104 ? 10.195 -6.461 11.5 1 95.06 104 ILE A C 1
ATOM 793 O O . ILE A 1 104 ? 10.602 -7.199 12.406 1 95.06 104 ILE A O 1
ATOM 797 N N . ASP A 1 105 ? 10.68 -5.242 11.305 1 96.81 105 ASP A N 1
ATOM 798 C CA . ASP A 1 105 ? 11.758 -4.695 12.125 1 96.81 105 ASP A CA 1
ATOM 799 C C . ASP A 1 105 ? 11.336 -4.59 13.586 1 96.81 105 ASP A C 1
ATOM 801 O O . ASP A 1 105 ? 12.117 -4.883 14.492 1 96.81 105 ASP A O 1
ATOM 805 N N . ILE A 1 106 ? 10.125 -4.195 13.789 1 97.38 106 ILE A N 1
ATOM 806 C CA . ILE A 1 106 ? 9.594 -4.094 15.141 1 97.38 106 ILE A CA 1
ATOM 807 C C . ILE A 1 106 ? 9.484 -5.48 15.766 1 97.38 106 ILE A C 1
ATOM 809 O O . ILE A 1 106 ? 9.852 -5.68 16.922 1 97.38 106 ILE A O 1
ATOM 813 N N . SER A 1 107 ? 8.992 -6.391 14.984 1 94.5 107 SER A N 1
ATOM 814 C CA . SER A 1 107 ? 8.883 -7.762 15.477 1 94.5 107 SER A CA 1
ATOM 815 C C . SER A 1 107 ? 10.25 -8.328 15.844 1 94.5 107 SER A C 1
ATOM 817 O O . SER A 1 107 ? 10.367 -9.141 16.766 1 94.5 107 SER A O 1
ATOM 819 N N . ARG A 1 108 ? 11.289 -7.902 15.203 1 94.12 108 ARG A N 1
ATOM 820 C CA . ARG A 1 108 ? 12.656 -8.359 15.438 1 94.12 108 ARG A CA 1
ATOM 821 C C . ARG A 1 108 ? 13.352 -7.473 16.469 1 94.12 108 ARG A C 1
ATOM 823 O O . ARG A 1 108 ? 14.562 -7.59 16.672 1 94.12 108 ARG A O 1
ATOM 830 N N . LYS A 1 109 ? 12.625 -6.516 17.062 1 96.94 109 LYS A N 1
ATOM 831 C CA . LYS A 1 109 ? 13.055 -5.672 18.172 1 96.94 109 LYS A CA 1
ATOM 832 C C . LYS A 1 109 ? 14.195 -4.746 17.75 1 96.94 109 LYS A C 1
ATOM 834 O O . LYS A 1 109 ? 15.062 -4.414 18.547 1 96.94 109 LYS A O 1
ATOM 839 N N . LYS A 1 110 ? 14.258 -4.43 16.438 1 97 110 LYS A N 1
ATOM 840 C CA . LYS A 1 110 ? 15.234 -3.441 15.992 1 97 110 LYS A CA 1
ATOM 841 C C . LYS A 1 110 ? 14.883 -2.049 16.516 1 97 110 LYS A C 1
ATOM 843 O O . LYS A 1 110 ? 15.773 -1.226 16.734 1 97 110 LYS A O 1
ATOM 848 N N . TYR A 1 111 ? 13.68 -1.679 16.594 1 97.75 111 TYR A N 1
ATOM 849 C CA . TYR A 1 111 ? 13.055 -0.528 17.25 1 97.75 111 TYR A CA 1
ATOM 850 C C . TYR A 1 111 ? 11.609 -0.823 17.609 1 97.75 111 TYR A C 1
ATOM 852 O O . TYR A 1 111 ? 11.125 -1.938 17.391 1 97.75 111 TYR A O 1
ATOM 860 N N . LYS A 1 112 ? 10.984 0.122 18.281 1 97.88 112 LYS A N 1
ATOM 861 C CA . LYS A 1 112 ? 9.625 -0.092 18.766 1 97.88 112 LYS A CA 1
ATOM 862 C C . LYS A 1 112 ? 8.648 0.914 18.156 1 97.88 112 LYS A C 1
ATOM 864 O O . LYS A 1 112 ? 9.07 1.961 17.656 1 97.88 112 LYS A O 1
ATOM 869 N N . ALA A 1 113 ? 7.379 0.542 18.156 1 97.38 113 ALA A N 1
ATOM 870 C CA . ALA A 1 113 ? 6.332 1.486 17.766 1 97.38 113 ALA A CA 1
ATOM 871 C C . ALA A 1 113 ? 6.422 2.77 18.594 1 97.38 113 ALA A C 1
ATOM 873 O O . ALA A 1 113 ? 6.148 3.859 18.094 1 97.38 113 ALA A O 1
ATOM 874 N N . SER A 1 114 ? 6.824 2.631 19.828 1 98.25 114 SER A N 1
ATOM 875 C CA . SER A 1 114 ? 6.949 3.781 20.703 1 98.25 114 SER A CA 1
ATOM 876 C C . SER A 1 114 ? 8.047 4.727 20.234 1 98.25 114 SER A C 1
ATOM 878 O O . SER A 1 114 ? 8.016 5.926 20.531 1 98.25 114 SER A O 1
ATOM 880 N N . ASP A 1 115 ? 9.055 4.18 19.531 1 98.56 115 ASP A N 1
ATOM 881 C CA . ASP A 1 115 ? 10.094 5.043 18.984 1 98.56 115 ASP A CA 1
ATOM 882 C C . ASP A 1 115 ? 9.523 5.969 17.906 1 98.56 115 ASP A C 1
ATOM 884 O O . ASP A 1 115 ? 9.93 7.129 17.797 1 98.56 115 ASP A O 1
ATOM 888 N N . ILE A 1 116 ? 8.602 5.48 17.141 1 98.44 116 ILE A N 1
ATOM 889 C CA . ILE A 1 116 ? 7.918 6.289 16.125 1 98.44 116 ILE A CA 1
ATOM 890 C C . ILE A 1 116 ? 7.086 7.375 16.812 1 98.44 116 ILE A C 1
ATOM 892 O O . ILE A 1 116 ? 7.117 8.539 16.406 1 98.44 116 ILE A O 1
ATOM 896 N N . ALA A 1 117 ? 6.379 6.977 17.859 1 98.5 117 ALA A N 1
ATOM 897 C CA . ALA A 1 117 ? 5.574 7.922 18.641 1 98.5 117 ALA A CA 1
ATOM 898 C C . ALA A 1 117 ? 6.438 9.039 19.203 1 98.5 117 ALA A C 1
ATOM 900 O O . ALA A 1 117 ? 6.039 10.203 19.203 1 98.5 117 ALA A O 1
ATOM 901 N N . GLU A 1 118 ? 7.566 8.664 19.656 1 98.69 118 GLU A N 1
ATOM 902 C CA . GLU A 1 118 ? 8.477 9.641 20.25 1 98.69 118 GLU A CA 1
ATOM 903 C C . GLU A 1 118 ? 8.953 10.648 19.219 1 98.69 118 GLU A C 1
ATOM 905 O O . GLU A 1 118 ? 9.102 11.836 19.516 1 98.69 118 GLU A O 1
ATOM 910 N N . ILE A 1 119 ? 9.227 10.188 18.047 1 98.75 119 ILE A N 1
ATOM 911 C CA . ILE A 1 119 ? 9.633 11.086 16.969 1 98.75 119 ILE A CA 1
ATOM 912 C C . ILE A 1 119 ? 8.516 12.094 16.688 1 98.75 119 ILE A C 1
ATOM 914 O O . ILE A 1 119 ? 8.773 13.289 16.547 1 98.75 119 ILE A O 1
ATOM 918 N N . VAL A 1 120 ? 7.273 11.656 16.656 1 98.88 120 VAL A N 1
ATOM 919 C CA . VAL A 1 120 ? 6.129 12.523 16.406 1 98.88 120 VAL A CA 1
ATOM 920 C C . VAL A 1 120 ? 6.012 13.547 17.531 1 98.88 120 VAL A C 1
ATOM 922 O O . VAL A 1 120 ? 5.777 14.734 17.281 1 98.88 120 VAL A O 1
ATOM 925 N N . LYS A 1 121 ? 6.211 13.117 18.719 1 98.75 121 LYS A N 1
ATOM 926 C CA . LYS A 1 121 ? 6.117 14 19.875 1 98.75 121 LYS A CA 1
ATOM 927 C C . LYS A 1 121 ? 7.215 15.062 19.844 1 98.75 121 LYS A C 1
ATOM 929 O O . LYS A 1 121 ? 6.977 16.219 20.188 1 98.75 121 LYS A O 1
ATOM 934 N N . GLN A 1 122 ? 8.359 14.648 19.453 1 98.81 122 GLN A N 1
ATOM 935 C CA . GLN A 1 122 ? 9.461 15.594 19.328 1 98.81 122 GLN A CA 1
ATOM 936 C C . GLN A 1 122 ? 9.164 16.641 18.266 1 98.81 122 GLN A C 1
ATOM 938 O O . GLN A 1 122 ? 9.445 17.828 18.453 1 98.81 122 GLN A O 1
ATOM 943 N N . LEU A 1 123 ? 8.633 16.188 17.188 1 98.88 123 LEU A N 1
ATOM 944 C CA . LEU A 1 123 ? 8.234 17.125 16.141 1 98.88 123 LEU A CA 1
ATOM 945 C C . LEU A 1 123 ? 7.16 18.094 16.641 1 98.88 123 LEU A C 1
ATOM 947 O O . LEU A 1 123 ? 7.191 19.281 16.328 1 98.88 123 LEU A O 1
ATOM 951 N N . ALA A 1 124 ? 6.246 17.562 17.422 1 98.62 124 ALA A N 1
ATOM 952 C CA . ALA A 1 124 ? 5.125 18.344 17.922 1 98.62 124 ALA A CA 1
ATOM 953 C C . ALA A 1 124 ? 5.609 19.438 18.875 1 98.62 124 ALA A C 1
ATOM 955 O O . ALA A 1 124 ? 4.934 20.469 19.047 1 98.62 124 ALA A O 1
ATOM 956 N N . LYS A 1 125 ? 6.758 19.266 19.438 1 98.31 125 LYS A N 1
ATOM 957 C CA . LYS A 1 125 ? 7.344 20.266 20.312 1 98.31 125 LYS A CA 1
ATOM 958 C C . LYS A 1 125 ? 7.98 21.406 19.516 1 98.31 125 LYS A C 1
ATOM 960 O O . LYS A 1 125 ? 8.117 22.531 20 1 98.31 125 LYS A O 1
ATOM 965 N N . ARG A 1 126 ? 8.305 21.109 18.266 1 98 126 ARG A N 1
ATOM 966 C CA . ARG A 1 126 ? 9.086 22.031 17.469 1 98 126 ARG A CA 1
ATOM 967 C C . ARG A 1 126 ? 8.219 22.703 16.406 1 98 126 ARG A C 1
ATOM 969 O O . ARG A 1 126 ? 8.547 23.781 15.922 1 98 126 ARG A O 1
ATOM 976 N N . TYR A 1 127 ? 7.184 22.109 16.031 1 98.62 127 TYR A N 1
ATOM 977 C CA . TYR A 1 127 ? 6.309 22.594 14.977 1 98.62 127 TYR A CA 1
ATOM 978 C C . TYR A 1 127 ? 4.902 22.844 15.492 1 98.62 127 TYR A C 1
ATOM 980 O O . TYR A 1 127 ? 4.406 22.109 16.359 1 98.62 127 TYR A O 1
ATOM 988 N N . GLU A 1 128 ? 4.324 23.906 14.938 1 98.44 128 GLU A N 1
ATOM 989 C CA . GLU A 1 128 ? 2.934 24.172 15.289 1 98.44 128 GLU A CA 1
ATOM 990 C C . GLU A 1 128 ? 2.006 23.109 14.711 1 98.44 128 GLU A C 1
ATOM 992 O O . GLU A 1 128 ? 1.025 22.719 15.352 1 98.44 128 GLU A O 1
ATOM 997 N N . PHE A 1 129 ? 2.314 22.656 13.5 1 98.81 129 PHE A N 1
ATOM 998 C CA . PHE A 1 129 ? 1.513 21.641 12.828 1 98.81 129 PHE A CA 1
ATOM 999 C C . PHE A 1 129 ? 2.377 20.469 12.414 1 98.81 129 PHE A C 1
ATOM 1001 O O . PHE A 1 129 ? 3.404 20.641 11.758 1 98.81 129 PHE A O 1
ATOM 1008 N N . VAL A 1 130 ? 1.996 19.266 12.828 1 98.94 130 VAL A N 1
ATOM 1009 C CA . VAL A 1 130 ? 2.6 18.016 12.391 1 98.94 130 VAL A CA 1
ATOM 1010 C C . VAL A 1 130 ? 1.582 17.188 11.602 1 98.94 130 VAL A C 1
ATOM 1012 O O . VAL A 1 130 ? 0.565 16.766 12.148 1 98.94 130 VAL A O 1
ATOM 1015 N N . LEU A 1 131 ? 1.816 17.062 10.305 1 98.94 131 LEU A N 1
ATOM 1016 C CA . LEU A 1 131 ? 0.947 16.281 9.438 1 98.94 131 LEU A CA 1
ATOM 1017 C C . LEU A 1 131 ? 1.525 14.883 9.211 1 98.94 131 LEU A C 1
ATOM 1019 O O . LEU A 1 131 ? 2.701 14.75 8.867 1 98.94 131 LEU A O 1
ATOM 1023 N N . LEU A 1 132 ? 0.742 13.852 9.445 1 98.94 132 LEU A N 1
ATOM 1024 C CA . LEU A 1 132 ? 1.155 12.469 9.25 1 98.94 132 LEU A CA 1
ATOM 1025 C C . LEU A 1 132 ? 0.485 11.867 8.023 1 98.94 132 LEU A C 1
ATOM 1027 O O . LEU A 1 132 ? -0.734 11.688 8 1 98.94 132 LEU A O 1
ATOM 1031 N N . ASP A 1 133 ? 1.245 11.609 6.969 1 98.88 133 ASP A N 1
ATOM 1032 C CA . ASP A 1 133 ? 0.776 10.875 5.797 1 98.88 133 ASP A CA 1
ATOM 1033 C C . ASP A 1 133 ? 0.943 9.367 5.988 1 98.88 133 ASP A C 1
ATOM 1035 O O . ASP A 1 133 ? 2.055 8.883 6.215 1 98.88 133 ASP A O 1
ATOM 1039 N N . THR A 1 134 ? -0.146 8.625 5.871 1 98.62 134 THR A N 1
ATOM 1040 C CA . THR A 1 134 ? -0.112 7.219 6.258 1 98.62 134 THR A CA 1
ATOM 1041 C C . THR A 1 134 ? -0.42 6.32 5.066 1 98.62 134 THR A C 1
ATOM 1043 O O . THR A 1 134 ? -1.042 6.758 4.094 1 98.62 134 THR A O 1
ATOM 1046 N N . PRO A 1 135 ? 0.02 5.078 5.082 1 97.69 135 PRO A N 1
ATOM 1047 C CA . PRO A 1 135 ? -0.315 4.117 4.027 1 97.69 135 PRO A CA 1
ATOM 1048 C C . PRO A 1 135 ? -1.726 3.553 4.168 1 97.69 135 PRO A C 1
ATOM 1050 O O . PRO A 1 135 ? -2.383 3.771 5.191 1 97.69 135 PRO A O 1
ATOM 1053 N N . PRO A 1 136 ? -2.203 2.832 3.141 1 96.06 136 PRO A N 1
ATOM 1054 C CA . PRO A 1 136 ? -3.525 2.211 3.234 1 96.06 136 PRO A CA 1
ATOM 1055 C C . PRO A 1 136 ? -3.545 1.002 4.168 1 96.06 136 PRO A C 1
ATOM 1057 O O . PRO A 1 136 ? -4.598 0.645 4.699 1 96.06 136 PRO A O 1
ATOM 1060 N N . ASN A 1 137 ? -2.451 0.354 4.375 1 95.69 137 ASN A N 1
ATOM 1061 C CA . ASN A 1 137 ? -2.363 -0.796 5.27 1 95.69 137 ASN A CA 1
ATOM 1062 C C . ASN A 1 137 ? -2.51 -0.381 6.73 1 95.69 137 ASN A C 1
ATOM 1064 O O . ASN A 1 137 ? -1.628 0.28 7.281 1 95.69 137 ASN A O 1
ATOM 1068 N N . MET A 1 138 ? -3.633 -0.804 7.316 1 95.94 138 MET A N 1
ATOM 1069 C CA . MET A 1 138 ? -3.947 -0.433 8.695 1 95.94 138 MET A CA 1
ATOM 1070 C C . MET A 1 138 ? -3.16 -1.287 9.68 1 95.94 138 MET A C 1
ATOM 1072 O O . MET A 1 138 ? -3.723 -2.168 10.336 1 95.94 138 MET A O 1
ATOM 1076 N N . ALA A 1 139 ? -1.863 -0.95 9.75 1 96.06 139 ALA A N 1
ATOM 1077 C CA . ALA A 1 139 ? -0.936 -1.68 10.609 1 96.06 139 ALA A CA 1
ATOM 1078 C C . ALA A 1 139 ? -0.292 -0.75 11.633 1 96.06 139 ALA A C 1
ATOM 1080 O O . ALA A 1 139 ? -0.958 0.122 12.195 1 96.06 139 ALA A O 1
ATOM 1081 N N . THR A 1 140 ? 0.945 -0.975 12.023 1 96.62 140 THR A N 1
ATOM 1082 C CA . THR A 1 140 ? 1.587 -0.324 13.156 1 96.62 140 THR A CA 1
ATOM 1083 C C . THR A 1 140 ? 1.708 1.179 12.922 1 96.62 140 THR A C 1
ATOM 1085 O O . THR A 1 140 ? 1.407 1.979 13.812 1 96.62 140 THR A O 1
ATOM 1088 N N . LEU A 1 141 ? 2.115 1.521 11.742 1 98 141 LEU A N 1
ATOM 1089 C CA . LEU A 1 141 ? 2.369 2.93 11.453 1 98 141 LEU A CA 1
ATOM 1090 C C . LEU A 1 141 ? 1.078 3.738 11.523 1 98 141 LEU A C 1
ATOM 1092 O O . LEU A 1 141 ? 1.05 4.82 12.109 1 98 141 LEU A O 1
ATOM 1096 N N . VAL A 1 142 ? 0.013 3.205 11 1 98 142 VAL A N 1
ATOM 1097 C CA . VAL A 1 142 ? -1.273 3.893 10.969 1 98 142 VAL A CA 1
ATOM 1098 C C . VAL A 1 142 ? -1.866 3.938 12.375 1 98 142 VAL A C 1
ATOM 1100 O O . VAL A 1 142 ? -2.389 4.969 12.805 1 98 142 VAL A O 1
ATOM 1103 N N . SER A 1 143 ? -1.725 2.838 13.062 1 97.06 143 SER A N 1
ATOM 1104 C CA . SER A 1 143 ? -2.221 2.791 14.438 1 97.06 143 SER A CA 1
ATOM 1105 C C . SER A 1 143 ? -1.513 3.814 15.312 1 97.06 143 SER A C 1
ATOM 1107 O O . SER A 1 143 ? -2.148 4.484 16.141 1 97.06 143 SER A O 1
ATOM 1109 N N . THR A 1 144 ? -0.21 3.939 15.172 1 97.44 144 THR A N 1
ATOM 1110 C CA . THR A 1 144 ? 0.57 4.914 15.922 1 97.44 144 THR A CA 1
ATOM 1111 C C . THR A 1 144 ? 0.135 6.336 15.586 1 97.44 144 THR A C 1
ATOM 1113 O O . THR A 1 144 ? -0.062 7.16 16.484 1 97.44 144 THR A O 1
ATOM 1116 N N . ALA A 1 145 ? -0.062 6.551 14.305 1 98.19 145 ALA A N 1
ATOM 1117 C CA . ALA A 1 145 ? -0.511 7.867 13.859 1 98.19 145 ALA A CA 1
ATOM 1118 C C . ALA A 1 145 ? -1.868 8.219 14.461 1 98.19 145 ALA A C 1
ATOM 1120 O O . ALA A 1 145 ? -2.057 9.32 14.984 1 98.19 145 ALA A O 1
ATOM 1121 N N . MET A 1 146 ? -2.766 7.281 14.391 1 97.62 146 MET A N 1
ATOM 1122 C CA . MET A 1 146 ? -4.113 7.516 14.898 1 97.62 146 MET A CA 1
ATOM 1123 C C . MET A 1 146 ? -4.086 7.82 16.391 1 97.62 146 MET A C 1
ATOM 1125 O O . MET A 1 146 ? -4.812 8.695 16.875 1 97.62 146 MET A O 1
ATOM 1129 N N . SER A 1 147 ? -3.203 7.184 17.125 1 96.88 147 SER A N 1
ATOM 1130 C CA . SER A 1 147 ? -3.145 7.32 18.578 1 96.88 147 SER A CA 1
ATOM 1131 C C . SER A 1 147 ? -2.598 8.688 18.984 1 96.88 147 SER A C 1
ATOM 1133 O O . SER A 1 147 ? -2.854 9.156 20.094 1 96.88 147 SER A O 1
ATOM 1135 N N . LEU A 1 148 ? -1.915 9.352 18.109 1 97.56 148 LEU A N 1
ATOM 1136 C CA . LEU A 1 148 ? -1.216 10.578 18.453 1 97.56 148 LEU A CA 1
ATOM 1137 C C . LEU A 1 148 ? -1.937 11.797 17.891 1 97.56 148 LEU A C 1
ATOM 1139 O O . LEU A 1 148 ? -1.606 12.938 18.234 1 97.56 148 LEU A O 1
ATOM 1143 N N . SER A 1 149 ? -2.91 11.609 17.125 1 98.12 149 SER A N 1
ATOM 1144 C CA . SER A 1 149 ? -3.51 12.68 16.328 1 98.12 149 SER A CA 1
ATOM 1145 C C . SER A 1 149 ? -4.484 13.508 17.156 1 98.12 149 SER A C 1
ATOM 1147 O O . SER A 1 149 ? -5.16 12.984 18.047 1 98.12 149 SER A O 1
ATOM 1149 N N . ASP A 1 150 ? -4.508 14.789 16.859 1 97.88 150 ASP A N 1
ATOM 1150 C CA . ASP A 1 150 ? -5.59 15.656 17.312 1 97.88 150 ASP A CA 1
ATOM 1151 C C . ASP A 1 150 ? -6.789 15.578 16.359 1 97.88 150 ASP A C 1
ATOM 1153 O O . ASP A 1 150 ? -7.938 15.617 16.812 1 97.88 150 ASP A O 1
ATOM 1157 N N . VAL A 1 151 ? -6.508 15.469 15.117 1 98.5 151 VAL A N 1
ATOM 1158 C CA . VAL A 1 151 ? -7.523 15.367 14.07 1 98.5 151 VAL A CA 1
ATOM 1159 C C . VAL A 1 151 ? -7.125 14.289 13.07 1 98.5 151 VAL A C 1
ATOM 1161 O O . VAL A 1 151 ? -5.969 14.227 12.641 1 98.5 151 VAL A O 1
ATOM 1164 N N . ILE A 1 152 ? -8.016 13.438 12.781 1 98.69 152 ILE A N 1
ATOM 1165 C CA . ILE A 1 152 ? -7.848 12.469 11.695 1 98.69 152 ILE A CA 1
ATOM 1166 C C . ILE A 1 152 ? -8.719 12.867 10.508 1 98.69 152 ILE A C 1
ATOM 1168 O O . ILE A 1 152 ? -9.938 13.039 10.656 1 98.69 152 ILE A O 1
ATOM 1172 N N . VAL A 1 153 ? -8.062 13.109 9.398 1 98.81 153 VAL A N 1
ATOM 1173 C CA . VAL A 1 153 ? -8.727 13.414 8.141 1 98.81 153 VAL A CA 1
ATOM 1174 C C . VAL A 1 153 ? -8.844 12.141 7.297 1 98.81 153 VAL A C 1
ATOM 1176 O O . VAL A 1 153 ? -7.852 11.445 7.074 1 98.81 153 VAL A O 1
ATOM 1179 N N . ILE A 1 154 ? -10.047 11.859 6.828 1 98.62 154 ILE A N 1
ATOM 1180 C CA . ILE A 1 154 ? -10.289 10.664 6.023 1 98.62 154 ILE A CA 1
ATOM 1181 C C . ILE A 1 154 ? -10.75 11.07 4.629 1 98.62 154 ILE A C 1
ATOM 1183 O O . ILE A 1 154 ? -11.953 11.18 4.371 1 98.62 154 ILE A O 1
ATOM 1187 N N . PRO A 1 155 ? -9.797 11.242 3.752 1 98.5 155 PRO A N 1
ATOM 1188 C CA . PRO A 1 155 ? -10.203 11.414 2.355 1 98.5 155 PRO A CA 1
ATOM 1189 C C . PRO A 1 155 ? -10.836 10.148 1.771 1 98.5 155 PRO A C 1
ATOM 1191 O O . PRO A 1 155 ? -10.391 9.039 2.072 1 98.5 155 PRO A O 1
ATOM 1194 N N . PHE A 1 156 ? -11.883 10.344 0.919 1 97.31 156 PHE A N 1
ATOM 1195 C CA . PHE A 1 156 ? -12.492 9.18 0.297 1 97.31 156 PHE A CA 1
ATOM 1196 C C . PHE A 1 156 ? -13.117 9.539 -1.045 1 97.31 156 PHE A C 1
ATOM 1198 O O . PHE A 1 156 ? -13.625 10.656 -1.218 1 97.31 156 PHE A O 1
ATOM 1205 N N . GLU A 1 157 ? -13.008 8.656 -1.947 1 95.88 157 GLU A N 1
ATOM 1206 C CA . GLU A 1 157 ? -13.711 8.805 -3.221 1 95.88 157 GLU A CA 1
ATOM 1207 C C . GLU A 1 157 ? -15.148 8.305 -3.121 1 95.88 157 GLU A C 1
ATOM 1209 O O . GLU A 1 157 ? -15.391 7.172 -2.697 1 95.88 157 GLU A O 1
ATOM 1214 N N . PRO A 1 158 ? -16.109 9.156 -3.441 1 94.88 158 PRO A N 1
ATOM 1215 C CA . PRO A 1 158 ? -17.5 8.758 -3.311 1 94.88 158 PRO A CA 1
ATOM 1216 C C . PRO A 1 158 ? -17.953 7.793 -4.41 1 94.88 158 PRO A C 1
ATOM 1218 O O . PRO A 1 158 ? -18.641 8.195 -5.344 1 94.88 158 PRO A O 1
ATOM 1221 N N . ASP A 1 159 ? -17.672 6.609 -4.184 1 88.62 159 ASP A N 1
ATOM 1222 C CA . ASP A 1 159 ? -18.156 5.57 -5.082 1 88.62 159 ASP A CA 1
ATOM 1223 C C . ASP A 1 159 ? -19.141 4.637 -4.363 1 88.62 159 ASP A C 1
ATOM 1225 O O . ASP A 1 159 ? -19.266 4.695 -3.139 1 88.62 159 ASP A O 1
ATOM 1229 N N . GLN A 1 160 ? -19.859 3.877 -5.098 1 84.12 160 GLN A N 1
ATOM 1230 C CA . GLN A 1 160 ? -20.984 3.104 -4.578 1 84.12 160 GLN A CA 1
ATOM 1231 C C . GLN A 1 160 ? -20.531 2.104 -3.521 1 84.12 160 GLN A C 1
ATOM 1233 O O . GLN A 1 160 ? -21.297 1.702 -2.654 1 84.12 160 GLN A O 1
ATOM 1238 N N . TYR A 1 161 ? -19.328 1.783 -3.533 1 82.31 161 TYR A N 1
ATOM 1239 C CA . TYR A 1 161 ? -18.859 0.685 -2.689 1 82.31 161 TYR A CA 1
ATOM 1240 C C . TYR A 1 161 ? -17.938 1.192 -1.59 1 82.31 161 TYR A C 1
ATOM 1242 O O . TYR A 1 161 ? -17.438 0.407 -0.787 1 82.31 161 TYR A O 1
ATOM 1250 N N . SER A 1 162 ? -17.812 2.475 -1.492 1 83.75 162 SER A N 1
ATOM 1251 C CA . SER A 1 162 ? -16.828 3.037 -0.579 1 83.75 162 SER A CA 1
ATOM 1252 C C . SER A 1 162 ? -17.359 3.104 0.847 1 83.75 162 SER A C 1
ATOM 1254 O O . SER A 1 162 ? -16.594 3.213 1.802 1 83.75 162 SER A O 1
ATOM 1256 N N . MET A 1 163 ? -18.594 2.986 1.076 1 89.69 163 MET A N 1
ATOM 1257 C CA . MET A 1 163 ? -19.234 3.303 2.355 1 89.69 163 MET A CA 1
ATOM 1258 C C . MET A 1 163 ? -18.812 2.303 3.43 1 89.69 163 MET A C 1
ATOM 1260 O O . MET A 1 163 ? -18.5 2.691 4.555 1 89.69 163 MET A O 1
ATOM 1264 N N . LEU A 1 164 ? -18.797 1.1 3.129 1 87.44 164 LEU A N 1
ATOM 1265 C CA . LEU A 1 164 ? -18.453 0.078 4.113 1 87.44 164 LEU A CA 1
ATOM 1266 C C . LEU A 1 164 ? -17.016 0.271 4.617 1 87.44 164 LEU A C 1
ATOM 1268 O O . LEU A 1 164 ? -16.766 0.208 5.824 1 87.44 164 LEU A O 1
ATOM 1272 N N . GLY A 1 165 ? -16.125 0.489 3.693 1 90.56 165 GLY A N 1
ATOM 1273 C CA . GLY A 1 165 ? -14.75 0.753 4.078 1 90.56 165 GLY A CA 1
ATOM 1274 C C . GLY A 1 165 ? -14.594 1.998 4.934 1 90.56 165 GLY A C 1
ATOM 1275 O O . GLY A 1 165 ? -13.836 2.004 5.902 1 90.56 165 GLY A O 1
ATOM 1276 N N . LEU A 1 166 ? -15.344 2.957 4.586 1 93.94 166 LEU A N 1
ATOM 1277 C CA . LEU A 1 166 ? -15.32 4.223 5.312 1 93.94 166 LEU A CA 1
ATOM 1278 C C . LEU A 1 166 ? -15.789 4.035 6.75 1 93.94 166 LEU A C 1
ATOM 1280 O O . LEU A 1 166 ? -15.164 4.547 7.684 1 93.94 166 LEU A O 1
ATOM 1284 N N . MET A 1 167 ? -16.828 3.318 6.898 1 92.75 167 MET A N 1
ATOM 1285 C CA . MET A 1 167 ? -17.375 3.113 8.242 1 92.75 167 MET A CA 1
ATOM 1286 C C . MET A 1 167 ? -16.453 2.225 9.07 1 92.75 167 MET A C 1
ATOM 1288 O O . MET A 1 167 ? -16.328 2.41 10.281 1 92.75 167 MET A O 1
ATOM 1292 N N . ARG A 1 168 ? -15.82 1.324 8.43 1 93.69 168 ARG A N 1
ATOM 1293 C CA . ARG A 1 168 ? -14.844 0.479 9.117 1 93.69 168 ARG A CA 1
ATOM 1294 C C . ARG A 1 168 ? -13.703 1.312 9.695 1 93.69 168 ARG A C 1
ATOM 1296 O O . ARG A 1 168 ? -13.242 1.053 10.805 1 93.69 168 ARG A O 1
ATOM 1303 N N . ILE A 1 169 ? -13.281 2.275 8.961 1 96.31 169 ILE A N 1
ATOM 1304 C CA . ILE A 1 169 ? -12.242 3.178 9.43 1 96.31 169 ILE A CA 1
ATOM 1305 C C . ILE A 1 169 ? -12.742 3.955 10.648 1 96.31 169 ILE A C 1
ATOM 1307 O O . ILE A 1 169 ? -12.047 4.039 11.664 1 96.31 169 ILE A O 1
ATOM 1311 N N . VAL A 1 170 ? -13.953 4.488 10.523 1 95.81 170 VAL A N 1
ATOM 1312 C CA . VAL A 1 170 ? -14.555 5.285 11.594 1 95.81 170 VAL A CA 1
ATOM 1313 C C . VAL A 1 170 ? -14.656 4.445 12.867 1 95.81 170 VAL A C 1
ATOM 1315 O O . VAL A 1 170 ? -14.297 4.906 13.953 1 95.81 170 VAL A O 1
ATOM 1318 N N . GLU A 1 171 ? -15.086 3.242 12.695 1 94.19 171 GLU A N 1
ATOM 1319 C CA . GLU A 1 171 ? -15.211 2.34 13.836 1 94.19 171 GLU A CA 1
ATOM 1320 C C . GLU A 1 171 ? -13.852 2.064 14.477 1 94.19 171 GLU A C 1
ATOM 1322 O O . GLU A 1 171 ? -13.742 2.008 15.703 1 94.19 171 GLU A O 1
ATOM 1327 N N . THR A 1 172 ? -12.906 1.876 13.68 1 93.88 172 THR A N 1
ATOM 1328 C CA . THR A 1 172 ? -11.562 1.619 14.172 1 93.88 172 THR A CA 1
ATOM 1329 C C . THR A 1 172 ? -11.031 2.826 14.945 1 93.88 172 THR A C 1
ATOM 1331 O O . THR A 1 172 ? -10.438 2.674 16.016 1 93.88 172 THR A O 1
ATOM 1334 N N . ILE A 1 173 ? -11.266 4.02 14.391 1 94.75 173 ILE A N 1
ATOM 1335 C CA . ILE A 1 173 ? -10.805 5.25 15.031 1 94.75 173 ILE A CA 1
ATOM 1336 C C . ILE A 1 173 ? -11.5 5.422 16.375 1 94.75 173 ILE A C 1
ATOM 1338 O O . ILE A 1 173 ? -10.898 5.902 17.344 1 94.75 173 ILE A O 1
ATOM 1342 N N . ASP A 1 174 ? -12.703 4.941 16.484 1 92.56 174 ASP A N 1
ATOM 1343 C CA . ASP A 1 174 ? -13.469 5.07 17.719 1 92.56 174 ASP A CA 1
ATOM 1344 C C . ASP A 1 174 ? -12.797 4.32 18.875 1 92.56 174 ASP A C 1
ATOM 1346 O O . ASP A 1 174 ? -12.875 4.742 20.031 1 92.56 174 ASP A O 1
ATOM 1350 N N . THR A 1 175 ? -12.109 3.299 18.516 1 90.62 175 THR A N 1
ATOM 1351 C CA . THR A 1 175 ? -11.422 2.551 19.562 1 90.62 175 THR A CA 1
ATOM 1352 C C . THR A 1 175 ? -10.25 3.355 20.109 1 90.62 175 THR A C 1
ATOM 1354 O O . THR A 1 175 ? -9.836 3.16 21.266 1 90.62 175 THR A O 1
ATOM 1357 N N . PHE A 1 176 ? -9.711 4.238 19.344 1 89.56 176 PHE A N 1
ATOM 1358 C CA . PHE A 1 176 ? -8.609 5.082 19.781 1 89.56 176 PHE A CA 1
ATOM 1359 C C . PHE A 1 176 ? -9.117 6.273 20.578 1 89.56 176 PHE A C 1
ATOM 1361 O O . PHE A 1 176 ? -8.375 6.871 21.359 1 89.56 176 PHE A O 1
ATOM 1368 N N . LYS A 1 177 ? -10.375 6.648 20.406 1 89.75 177 LYS A N 1
ATOM 1369 C CA . LYS A 1 177 ? -10.984 7.766 21.125 1 89.75 177 LYS A CA 1
ATOM 1370 C C . LYS A 1 177 ? -11.141 7.445 22.609 1 89.75 177 LYS A C 1
ATOM 1372 O O . LYS A 1 177 ? -11.258 8.352 23.438 1 89.75 177 LYS A O 1
ATOM 1377 N N . GLU A 1 178 ? -11.156 6.18 22.859 1 87.5 178 GLU A N 1
ATOM 1378 C CA . GLU A 1 178 ? -11.234 5.789 24.266 1 87.5 178 GLU A CA 1
ATOM 1379 C C . GLU A 1 178 ? -10.008 6.266 25.031 1 87.5 178 GLU A C 1
ATOM 1381 O O . GLU A 1 178 ? -10.117 6.648 26.203 1 87.5 178 GLU A O 1
ATOM 1386 N N . LYS A 1 179 ? -8.867 6.289 24.375 1 88.31 179 LYS A N 1
ATOM 1387 C CA . LYS A 1 179 ? -7.621 6.707 25.016 1 88.31 179 LYS A CA 1
ATOM 1388 C C . LYS A 1 179 ? -7.344 8.188 24.766 1 88.31 179 LYS A C 1
ATOM 1390 O O . LYS A 1 179 ? -6.656 8.836 25.547 1 88.31 179 LYS A O 1
ATOM 1395 N N . ASN A 1 180 ? -7.84 8.664 23.734 1 90.56 180 ASN A N 1
ATOM 1396 C CA . ASN A 1 180 ? -7.715 10.07 23.359 1 90.56 180 ASN A CA 1
ATOM 1397 C C . ASN A 1 180 ? -9.078 10.695 23.078 1 90.56 180 ASN A C 1
ATOM 1399 O O . ASN A 1 180 ? -9.461 10.852 21.922 1 90.56 180 ASN A O 1
ATOM 1403 N N . THR A 1 181 ? -9.711 11.211 24.062 1 89.31 181 THR A N 1
ATOM 1404 C CA . THR A 1 181 ? -11.094 11.664 23.969 1 89.31 181 THR A CA 1
ATOM 1405 C C . THR A 1 181 ? -11.195 12.945 23.141 1 89.31 181 THR A C 1
ATOM 1407 O O . THR A 1 181 ? -12.281 13.305 22.688 1 89.31 181 THR A O 1
ATOM 1410 N N . ASN A 1 182 ? -10.148 13.562 22.984 1 92.19 182 ASN A N 1
ATOM 1411 C CA . ASN A 1 182 ? -10.172 14.82 22.25 1 92.19 182 ASN A CA 1
ATOM 1412 C C . ASN A 1 182 ? -9.945 14.602 20.75 1 92.19 182 ASN A C 1
ATOM 1414 O O . ASN A 1 182 ? -10.008 15.547 19.969 1 92.19 182 ASN A O 1
ATOM 1418 N N . LEU A 1 183 ? -9.734 13.359 20.391 1 96.44 183 LEU A N 1
ATOM 1419 C CA . LEU A 1 183 ? -9.492 13.031 18.984 1 96.44 183 LEU A CA 1
ATOM 1420 C C . LEU A 1 183 ? -10.711 13.367 18.141 1 96.44 183 LEU A C 1
ATOM 1422 O O . LEU A 1 183 ? -11.828 12.961 18.453 1 96.44 183 LEU A O 1
ATOM 1426 N N . LYS A 1 184 ? -10.492 14.195 17.109 1 97.19 184 LYS A N 1
ATOM 1427 C CA . LYS A 1 184 ? -11.547 14.547 16.156 1 97.19 184 LYS A CA 1
ATOM 1428 C C . LYS A 1 184 ? -11.32 13.867 14.812 1 97.19 184 LYS A C 1
ATOM 1430 O O . LYS A 1 184 ? -10.188 13.547 14.453 1 97.19 184 LYS A O 1
ATOM 1435 N N . THR A 1 185 ? -12.422 13.617 14.156 1 97.75 185 THR A N 1
ATOM 1436 C CA . THR A 1 185 ? -12.367 12.969 12.852 1 97.75 185 THR A CA 1
ATOM 1437 C C . THR A 1 185 ? -13.219 13.734 11.836 1 97.75 185 THR A C 1
ATOM 1439 O O . THR A 1 185 ? -14.305 14.219 12.172 1 97.75 185 THR A O 1
ATOM 1442 N N . ILE A 1 186 ? -12.719 13.859 10.586 1 98.44 186 ILE A N 1
ATOM 1443 C CA . ILE A 1 186 ? -13.484 14.523 9.539 1 98.44 186 ILE A CA 1
ATOM 1444 C C . ILE A 1 186 ? -13.359 13.75 8.234 1 98.44 186 ILE A C 1
ATOM 1446 O O . ILE A 1 186 ? -12.266 13.336 7.852 1 98.44 186 ILE A O 1
ATOM 1450 N N . LEU A 1 187 ? -14.492 13.461 7.598 1 98.38 187 LEU A N 1
ATOM 1451 C CA . LEU A 1 187 ? -14.555 12.852 6.277 1 98.38 187 LEU A CA 1
ATOM 1452 C C . LEU A 1 187 ? -14.508 13.914 5.184 1 98.38 187 LEU A C 1
ATOM 1454 O O . LEU A 1 187 ? -15.203 14.93 5.266 1 98.38 187 LEU A O 1
ATOM 1458 N N . VAL A 1 188 ? -13.633 13.688 4.184 1 98.69 188 VAL A N 1
ATOM 1459 C CA . VAL A 1 188 ? -13.5 14.656 3.096 1 98.69 188 VAL A CA 1
ATOM 1460 C C . VAL A 1 188 ? -13.648 13.938 1.753 1 98.69 188 VAL A C 1
ATOM 1462 O O . VAL A 1 188 ? -12.789 13.148 1.366 1 98.69 188 VAL A O 1
ATOM 1465 N N . PRO A 1 189 ? -14.711 14.273 0.934 1 98.19 189 PRO A N 1
ATOM 1466 C CA . PRO A 1 189 ? -14.836 13.672 -0.398 1 98.19 189 PRO A CA 1
ATOM 1467 C C . PRO A 1 189 ? -13.75 14.148 -1.362 1 98.19 189 PRO A C 1
ATOM 1469 O O . PRO A 1 189 ? -13.43 15.344 -1.397 1 98.19 189 PRO A O 1
ATOM 1472 N N . THR A 1 190 ? -13.188 13.195 -2.01 1 98.06 190 THR A N 1
ATOM 1473 C CA . THR A 1 190 ? -12.148 13.516 -2.984 1 98.06 190 THR A CA 1
ATOM 1474 C C . THR A 1 190 ? -12.523 12.984 -4.363 1 98.06 190 THR A C 1
ATOM 1476 O O . THR A 1 190 ? -13.422 12.141 -4.492 1 98.06 190 THR A O 1
ATOM 1479 N N . LYS A 1 191 ? -11.852 13.539 -5.352 1 97.31 191 LYS A N 1
ATOM 1480 C CA . LYS A 1 191 ? -12.078 13.172 -6.746 1 97.31 191 LYS A CA 1
ATOM 1481 C C . LYS A 1 191 ? -13.555 13.312 -7.113 1 97.31 191 LYS A C 1
ATOM 1483 O O . LYS A 1 191 ? -14.125 12.422 -7.75 1 97.31 191 LYS A O 1
ATOM 1488 N N . VAL A 1 192 ? -14.188 14.367 -6.68 1 97.19 192 VAL A N 1
ATOM 1489 C CA . VAL A 1 192 ? -15.617 14.562 -6.867 1 97.19 192 VAL A CA 1
ATOM 1490 C C . VAL A 1 192 ? -15.883 15.172 -8.242 1 97.19 192 VAL A C 1
ATOM 1492 O O . VAL A 1 192 ? -15.234 16.141 -8.633 1 97.19 192 VAL A O 1
ATOM 1495 N N . ASN A 1 193 ? -16.703 14.5 -8.914 1 94.31 193 ASN A N 1
ATOM 1496 C CA . ASN A 1 193 ? -17.344 15.07 -10.094 1 94.31 193 ASN A CA 1
ATOM 1497 C C . ASN A 1 193 ? -18.781 15.5 -9.797 1 94.31 193 ASN A C 1
ATOM 1499 O O . ASN A 1 193 ? -19.688 14.672 -9.789 1 94.31 193 ASN A O 1
ATOM 1503 N N . VAL A 1 194 ? -18.938 16.734 -9.711 1 86.31 194 VAL A N 1
ATOM 1504 C CA . VAL A 1 194 ? -20.188 17.297 -9.211 1 86.31 194 VAL A CA 1
ATOM 1505 C C . VAL A 1 194 ? -21.312 17.016 -10.195 1 86.31 194 VAL A C 1
ATOM 1507 O O . VAL A 1 194 ? -22.484 17.094 -9.836 1 86.31 194 VAL A O 1
ATOM 1510 N N . ARG A 1 195 ? -21.047 16.672 -11.438 1 89.19 195 ARG A N 1
ATOM 1511 C CA . ARG A 1 195 ? -22.062 16.422 -12.453 1 89.19 195 ARG A CA 1
ATOM 1512 C C . ARG A 1 195 ? -22.625 15.008 -12.328 1 89.19 195 ARG A C 1
ATOM 1514 O O . ARG A 1 195 ? -23.656 14.695 -12.906 1 89.19 195 ARG A O 1
ATOM 1521 N N . THR A 1 196 ? -21.922 14.234 -11.484 1 88.12 196 THR A N 1
ATOM 1522 C CA . THR A 1 196 ? -22.312 12.828 -11.367 1 88.12 196 THR A CA 1
ATOM 1523 C C . THR A 1 196 ? -23.312 12.641 -10.227 1 88.12 196 THR A C 1
ATOM 1525 O O . THR A 1 196 ? -22.969 12.812 -9.055 1 88.12 196 THR A O 1
ATOM 1528 N N . ARG A 1 197 ? -24.516 12.227 -10.539 1 89.88 197 ARG A N 1
ATOM 1529 C CA . ARG A 1 197 ? -25.578 11.984 -9.562 1 89.88 197 ARG A CA 1
ATOM 1530 C C . ARG A 1 197 ? -25.125 10.984 -8.508 1 89.88 197 ARG A C 1
ATOM 1532 O O . ARG A 1 197 ? -25.422 11.156 -7.32 1 89.88 197 ARG A O 1
ATOM 1539 N N . LEU A 1 198 ? -24.391 10.07 -8.93 1 90.44 198 LEU A N 1
ATOM 1540 C CA . LEU A 1 198 ? -23.922 9.023 -8.023 1 90.44 198 LEU A CA 1
ATOM 1541 C C . LEU A 1 198 ? -23.031 9.609 -6.934 1 90.44 198 LEU A C 1
ATOM 1543 O O . LEU A 1 198 ? -23.156 9.242 -5.762 1 90.44 198 LEU A O 1
ATOM 1547 N N . HIS A 1 199 ? -22.125 10.43 -7.324 1 93.12 199 HIS A N 1
ATOM 1548 C CA . HIS A 1 199 ? -21.25 11.055 -6.344 1 93.12 199 HIS A CA 1
ATOM 1549 C C . HIS A 1 199 ? -22.047 11.797 -5.277 1 93.12 199 HIS A C 1
ATOM 1551 O O . HIS A 1 199 ? -21.766 11.672 -4.082 1 93.12 199 HIS A O 1
ATOM 1557 N N . ASN A 1 200 ? -23.016 12.531 -5.699 1 93.12 200 ASN A N 1
ATOM 1558 C CA . ASN A 1 200 ? -23.844 13.305 -4.773 1 93.12 200 ASN A CA 1
ATOM 1559 C C . ASN A 1 200 ? -24.625 12.398 -3.832 1 93.12 200 ASN A C 1
ATOM 1561 O O . ASN A 1 200 ? -24.734 12.68 -2.637 1 93.12 200 ASN A O 1
ATOM 1565 N N . GLU A 1 201 ? -25.125 11.398 -4.371 1 94.38 201 GLU A N 1
ATOM 1566 C CA . GLU A 1 201 ? -25.891 10.445 -3.572 1 94.38 201 GLU A CA 1
ATOM 1567 C C . GLU A 1 201 ? -25.016 9.797 -2.5 1 94.38 201 GLU A C 1
ATOM 1569 O O . GLU A 1 201 ? -25.422 9.688 -1.343 1 94.38 201 GLU A O 1
ATOM 1574 N N . VAL A 1 202 ? -23.875 9.391 -2.912 1 94.06 202 VAL A N 1
ATOM 1575 C CA . VAL A 1 202 ? -22.938 8.734 -1.996 1 94.06 202 VAL A CA 1
ATOM 1576 C C . VAL A 1 202 ? -22.5 9.727 -0.919 1 94.06 202 VAL A C 1
ATOM 1578 O O . VAL A 1 202 ? -22.391 9.359 0.255 1 94.06 202 VAL A O 1
ATOM 1581 N N . ILE A 1 203 ? -22.234 10.914 -1.314 1 95.44 203 ILE A N 1
ATOM 1582 C CA . ILE A 1 203 ? -21.828 11.953 -0.379 1 95.44 203 ILE A CA 1
ATOM 1583 C C . ILE A 1 203 ? -22.922 12.188 0.656 1 95.44 203 ILE A C 1
ATOM 1585 O O . ILE A 1 203 ? -22.641 12.273 1.855 1 95.44 203 ILE A O 1
ATOM 1589 N N . ASP A 1 204 ? -24.141 12.219 0.212 1 95.12 204 ASP A N 1
ATOM 1590 C CA . ASP A 1 204 ? -25.266 12.43 1.117 1 95.12 204 ASP A CA 1
ATOM 1591 C C . ASP A 1 204 ? -25.391 11.273 2.102 1 95.12 204 ASP A C 1
ATOM 1593 O O . ASP A 1 204 ? -25.641 11.492 3.291 1 95.12 204 ASP A O 1
ATOM 1597 N N . LEU A 1 205 ? -25.234 10.148 1.597 1 94.75 205 LEU A N 1
ATOM 1598 C CA . LEU A 1 205 ? -25.297 8.969 2.451 1 94.75 205 LEU A CA 1
ATOM 1599 C C . LEU A 1 205 ? -24.156 8.984 3.475 1 94.75 205 LEU A C 1
ATOM 1601 O O . LEU A 1 205 ? -24.375 8.672 4.648 1 94.75 205 LEU A O 1
ATOM 1605 N N . ALA A 1 206 ? -22.984 9.273 2.975 1 95.56 206 ALA A N 1
ATOM 1606 C CA . ALA A 1 206 ? -21.828 9.336 3.861 1 95.56 206 ALA A CA 1
ATOM 1607 C C . ALA A 1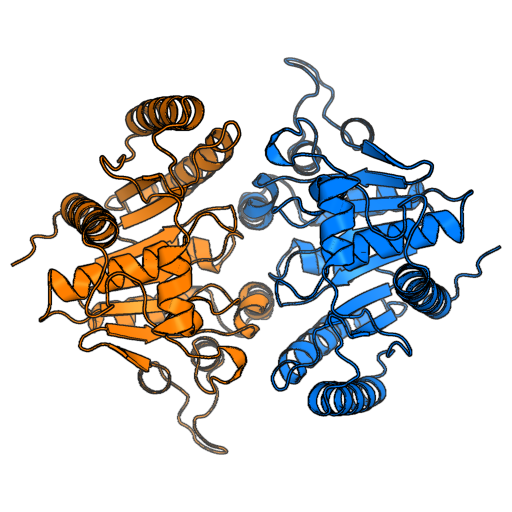 206 ? -22.016 10.391 4.945 1 95.56 206 ALA A C 1
ATOM 1609 O O . ALA A 1 206 ? -21.656 10.18 6.102 1 95.56 206 ALA A O 1
ATOM 1610 N N . LYS A 1 207 ? -22.562 11.492 4.566 1 96.12 207 LYS A N 1
ATOM 1611 C CA . LYS A 1 207 ? -22.844 12.57 5.508 1 96.12 207 LYS A CA 1
ATOM 1612 C C . LYS A 1 207 ? -23.812 12.125 6.598 1 96.12 207 LYS A C 1
ATOM 1614 O O . LYS A 1 207 ? -23.594 12.398 7.777 1 96.12 207 LYS A O 1
ATOM 1619 N N . THR A 1 208 ? -24.812 11.469 6.203 1 95.94 208 THR A N 1
ATOM 1620 C CA . THR A 1 208 ? -25.812 10.969 7.141 1 95.94 208 THR A CA 1
ATOM 1621 C C . THR A 1 208 ? -25.188 9.969 8.109 1 95.94 208 THR A C 1
ATOM 1623 O O . THR A 1 208 ? -25.422 10.047 9.32 1 95.94 208 THR A O 1
ATOM 1626 N N . LYS A 1 209 ? -24.422 9.078 7.602 1 94.25 209 LYS A N 1
ATOM 1627 C CA . LYS A 1 209 ? -23.766 8.078 8.438 1 94.25 209 LYS A CA 1
ATOM 1628 C C . LYS A 1 209 ? -22.75 8.719 9.383 1 94.25 209 LYS A C 1
ATOM 1630 O O . LYS A 1 209 ? -22.609 8.289 10.531 1 94.25 209 LYS A O 1
ATOM 1635 N N . ALA A 1 210 ? -22.062 9.633 8.797 1 94.31 210 ALA A N 1
ATOM 1636 C CA . ALA A 1 210 ? -21.094 10.359 9.625 1 94.31 210 ALA A CA 1
ATOM 1637 C C . ALA A 1 210 ? -21.781 11.008 10.82 1 94.31 210 ALA A C 1
ATOM 1639 O O . ALA A 1 210 ? -21.297 10.914 11.953 1 94.31 210 ALA A O 1
ATOM 1640 N N . LYS A 1 211 ? -22.891 11.711 10.57 1 94.38 211 LYS A N 1
ATOM 1641 C CA . LYS A 1 211 ? -23.656 12.359 11.625 1 94.38 211 LYS A CA 1
ATOM 1642 C C . LYS A 1 211 ? -24.078 11.359 12.695 1 94.38 211 LYS A C 1
ATOM 1644 O O . LYS A 1 211 ? -23.969 11.625 13.891 1 94.38 211 LYS A O 1
ATOM 1649 N N . LYS A 1 212 ? -24.453 10.234 12.25 1 93.81 212 LYS A N 1
ATOM 1650 C CA . LYS A 1 212 ? -24.906 9.188 13.164 1 93.81 212 LYS A CA 1
ATOM 1651 C C . LYS A 1 212 ? -23.766 8.688 14.039 1 93.81 212 LYS A C 1
ATOM 1653 O O . LYS A 1 212 ? -23.984 8.305 15.188 1 93.81 212 LYS A O 1
ATOM 1658 N N . ASN A 1 213 ? -22.562 8.742 13.57 1 92.5 213 ASN A N 1
ATOM 1659 C CA . ASN A 1 213 ? -21.406 8.219 14.297 1 92.5 213 ASN A CA 1
ATOM 1660 C C . ASN A 1 213 ? -20.609 9.344 14.945 1 92.5 213 ASN A C 1
ATOM 1662 O O . ASN A 1 213 ? -19.484 9.125 15.383 1 92.5 213 ASN A O 1
ATOM 1666 N N . ASN A 1 214 ? -21.125 10.555 14.898 1 92 214 ASN A N 1
ATOM 1667 C CA . ASN A 1 214 ? -20.5 11.727 15.508 1 92 214 ASN A CA 1
ATOM 1668 C C . ASN A 1 214 ? -19.141 12.031 14.891 1 92 214 ASN A C 1
ATOM 1670 O O . ASN A 1 214 ? -18.172 12.258 15.617 1 92 214 ASN A O 1
ATOM 1674 N N . VAL A 1 215 ? -19.062 11.852 13.625 1 95.88 215 VAL A N 1
ATOM 1675 C CA . VAL A 1 215 ? -17.891 12.195 12.836 1 95.88 215 VAL A CA 1
ATOM 1676 C C . VAL A 1 215 ? -18.188 13.414 11.969 1 95.88 215 VAL A C 1
ATOM 1678 O O . VAL A 1 215 ? -19.266 13.531 11.398 1 95.88 215 VAL A O 1
ATOM 1681 N N . ALA A 1 216 ? -17.281 14.336 11.977 1 97.62 216 ALA A N 1
ATOM 1682 C CA . ALA A 1 216 ? -17.469 15.531 11.156 1 97.62 216 ALA A CA 1
ATOM 1683 C C . ALA A 1 216 ? -17.406 15.195 9.672 1 97.62 216 ALA A C 1
ATOM 1685 O O . ALA A 1 216 ? -16.75 14.242 9.273 1 97.62 216 ALA A O 1
ATOM 1686 N N . PHE A 1 217 ? -18.172 15.938 8.914 1 98.12 217 PHE A N 1
ATOM 1687 C CA . PHE A 1 217 ? -18.188 15.82 7.461 1 98.12 217 PHE A CA 1
ATOM 1688 C C . PHE A 1 217 ? -17.906 17.156 6.801 1 98.12 217 PHE A C 1
ATOM 1690 O O . PHE A 1 217 ? -18.578 18.156 7.109 1 98.12 217 PHE A O 1
ATOM 1697 N N . SER A 1 218 ? -16.953 17.141 5.918 1 98.38 218 SER A N 1
ATOM 1698 C CA . SER A 1 218 ? -16.562 18.391 5.281 1 98.38 218 SER A CA 1
ATOM 1699 C C . SER A 1 218 ? -17.688 18.938 4.414 1 98.38 218 SER A C 1
ATOM 1701 O O . SER A 1 218 ? -18.344 18.188 3.695 1 98.38 218 SER A O 1
ATOM 1703 N N . LYS A 1 219 ? -17.875 20.219 4.469 1 96.69 219 LYS A N 1
ATOM 1704 C CA . LYS A 1 219 ? -18.812 20.891 3.574 1 96.69 219 LYS A CA 1
ATOM 1705 C C . LYS A 1 219 ? -18.203 21.094 2.189 1 96.69 219 LYS A C 1
ATOM 1707 O O . LYS A 1 219 ? -18.906 21.391 1.229 1 96.69 219 LYS A O 1
ATOM 1712 N N . ASN A 1 220 ? -16.938 20.906 2.123 1 97.44 220 ASN A N 1
ATOM 1713 C CA . ASN A 1 220 ? -16.188 21.047 0.88 1 97.44 220 ASN A CA 1
ATOM 1714 C C . ASN A 1 220 ? -15.68 19.703 0.375 1 97.44 220 ASN A C 1
ATOM 1716 O O . ASN A 1 220 ? -15.852 18.688 1.044 1 97.44 220 ASN A O 1
ATOM 1720 N N . PHE A 1 221 ? -15.266 19.656 -0.87 1 97.69 221 PHE A N 1
ATOM 1721 C CA . PHE A 1 221 ? -14.695 18.469 -1.479 1 97.69 221 PHE A CA 1
ATOM 1722 C C . PHE A 1 221 ? -13.516 18.828 -2.373 1 97.69 221 PHE A C 1
ATOM 1724 O O . PHE A 1 221 ? -13.281 20 -2.66 1 97.69 221 PHE A O 1
ATOM 1731 N N . VAL A 1 222 ? -12.688 17.812 -2.65 1 97.94 222 VAL A N 1
ATOM 1732 C CA . VAL A 1 222 ? -11.633 17.953 -3.645 1 97.94 222 VAL A CA 1
ATOM 1733 C C . VAL A 1 222 ? -12.117 17.453 -5 1 97.94 222 VAL A C 1
ATOM 1735 O O . VAL A 1 222 ? -12.562 16.312 -5.121 1 97.94 222 VAL A O 1
ATOM 1738 N N . SER A 1 223 ? -12.008 18.234 -6.023 1 96.25 223 SER A N 1
ATOM 1739 C CA . SER A 1 223 ? -12.5 17.906 -7.355 1 96.25 223 SER A CA 1
ATOM 1740 C C . SER A 1 223 ? -11.562 16.953 -8.078 1 96.25 223 SER A C 1
ATOM 1742 O O . SER A 1 223 ? -10.352 16.969 -7.832 1 96.25 223 SER A O 1
ATOM 1744 N N . LEU A 1 224 ? -12.203 16.156 -8.859 1 93.75 224 LEU A N 1
ATOM 1745 C CA . LEU A 1 224 ? -11.406 15.359 -9.781 1 93.75 224 LEU A CA 1
ATOM 1746 C C . LEU A 1 224 ? -10.711 16.25 -10.812 1 93.75 224 LEU A C 1
ATOM 1748 O O . LEU A 1 224 ? -11.359 17.016 -11.523 1 93.75 224 LEU A O 1
ATOM 1752 N N . THR A 1 225 ? -9.406 16.219 -10.844 1 93 225 THR A N 1
ATOM 1753 C CA . THR A 1 225 ? -8.68 17.062 -11.789 1 93 225 THR A CA 1
ATOM 1754 C C . THR A 1 225 ? -7.285 16.5 -12.055 1 93 225 THR A C 1
ATOM 1756 O O . THR A 1 225 ? -6.727 15.797 -11.211 1 93 225 THR A O 1
ATOM 1759 N N . SER A 1 226 ? -6.785 16.781 -13.219 1 92.5 226 SER A N 1
ATOM 1760 C CA . SER A 1 226 ? -5.41 16.422 -13.539 1 92.5 226 SER A CA 1
ATOM 1761 C C . SER A 1 226 ? -4.445 17.531 -13.133 1 92.5 226 SER A C 1
ATOM 1763 O O . SER A 1 226 ? -3.227 17.344 -13.156 1 92.5 226 SER A O 1
ATOM 1765 N N . LYS A 1 227 ? -4.945 18.641 -12.695 1 92.5 227 LYS A N 1
ATOM 1766 C CA . LYS A 1 227 ? -4.129 19.828 -12.43 1 92.5 227 LYS A CA 1
ATOM 1767 C C . LYS A 1 227 ? -3.238 19.609 -11.211 1 92.5 227 LYS A C 1
ATOM 1769 O O . LYS A 1 227 ? -2.119 20.125 -11.156 1 92.5 227 LYS A O 1
ATOM 1774 N N . SER A 1 228 ? -3.758 18.906 -10.258 1 92.5 228 SER A N 1
ATOM 1775 C CA . SER A 1 228 ? -2.963 18.625 -9.062 1 92.5 228 SER A CA 1
ATOM 1776 C C . SER A 1 228 ? -1.716 17.828 -9.406 1 92.5 228 SER A C 1
ATOM 1778 O O . SER A 1 228 ? -0.617 18.141 -8.953 1 92.5 228 SER A O 1
ATOM 1780 N N . SER A 1 229 ? -1.956 16.766 -10.141 1 92.5 229 SER A N 1
ATOM 1781 C CA . SER A 1 229 ? -0.823 15.961 -10.578 1 92.5 229 SER A CA 1
ATOM 1782 C C . SER A 1 229 ? 0.112 16.75 -11.484 1 92.5 229 SER A C 1
ATOM 1784 O O . SER A 1 229 ? 1.331 16.578 -11.43 1 92.5 229 SER A O 1
ATOM 1786 N N . ALA A 1 230 ? -0.444 17.594 -12.312 1 93.06 230 ALA A N 1
ATOM 1787 C CA . ALA A 1 230 ? 0.358 18.438 -13.203 1 93.06 230 ALA A CA 1
ATOM 1788 C C . ALA A 1 230 ? 1.244 19.391 -12.414 1 93.06 230 ALA A C 1
ATOM 1790 O O . ALA A 1 230 ? 2.402 19.609 -12.766 1 93.06 230 ALA A O 1
ATOM 1791 N N . ALA A 1 231 ? 0.709 19.969 -11.367 1 94.25 231 ALA A N 1
ATOM 1792 C CA . ALA A 1 231 ? 1.476 20.875 -10.516 1 94.25 231 ALA A CA 1
ATOM 1793 C C . ALA A 1 231 ? 2.715 20.172 -9.953 1 94.25 231 ALA A C 1
ATOM 1795 O O . ALA A 1 231 ? 3.814 20.734 -10 1 94.25 231 ALA A O 1
ATOM 1796 N N . VAL A 1 232 ? 2.559 19 -9.453 1 94.56 232 VAL A N 1
ATOM 1797 C CA . VAL A 1 232 ? 3.668 18.219 -8.906 1 94.56 232 VAL A CA 1
ATOM 1798 C C . VAL A 1 232 ? 4.66 17.891 -10.023 1 94.56 232 VAL A C 1
ATOM 1800 O O . VAL A 1 232 ? 5.871 18 -9.836 1 94.56 232 VAL A O 1
ATOM 1803 N N . GLY A 1 233 ? 4.102 17.5 -11.133 1 93.75 233 GLY A N 1
ATOM 1804 C CA . GLY A 1 233 ? 4.941 17.109 -12.25 1 93.75 233 GLY A CA 1
ATOM 1805 C C . GLY A 1 233 ? 5.754 18.25 -12.82 1 93.75 233 GLY A C 1
ATOM 1806 O O . GLY A 1 233 ? 6.949 18.109 -13.086 1 93.75 233 GLY A O 1
ATOM 1807 N N . TYR A 1 234 ? 5.148 19.359 -12.945 1 93.25 234 TYR A N 1
ATOM 1808 C CA . TYR A 1 234 ? 5.781 20.469 -13.664 1 93.25 234 TYR A CA 1
ATOM 1809 C C . TYR A 1 234 ? 6.438 21.438 -12.695 1 93.25 234 TYR A C 1
ATOM 1811 O O . TYR A 1 234 ? 7.52 21.953 -12.969 1 93.25 234 TYR A O 1
ATOM 1819 N N . GLU A 1 235 ? 5.77 21.672 -11.562 1 94.88 235 GLU A N 1
ATOM 1820 C CA . GLU A 1 235 ? 6.246 22.703 -10.648 1 94.88 235 GLU A CA 1
ATOM 1821 C C . GLU A 1 235 ? 6.977 22.094 -9.461 1 94.88 235 GLU A C 1
ATOM 1823 O O . GLU A 1 235 ? 7.645 22.812 -8.703 1 94.88 235 GLU A O 1
ATOM 1828 N N . LYS A 1 236 ? 6.867 20.781 -9.305 1 96.38 236 LYS A N 1
ATOM 1829 C CA . LYS A 1 236 ? 7.48 20.078 -8.18 1 96.38 236 LYS A CA 1
ATOM 1830 C C . LYS A 1 236 ? 6.965 20.625 -6.844 1 96.38 236 LYS A C 1
ATOM 1832 O O . LYS A 1 236 ? 7.738 20.797 -5.898 1 96.38 236 LYS A O 1
ATOM 1837 N N . LEU A 1 237 ? 5.684 21.047 -6.879 1 97.56 237 LEU A N 1
ATOM 1838 C CA . LEU A 1 237 ? 4.984 21.562 -5.703 1 97.56 237 LEU A CA 1
ATOM 1839 C C . LEU A 1 237 ? 3.52 21.141 -5.715 1 97.56 237 LEU A C 1
ATOM 1841 O O . LEU A 1 237 ? 2.92 20.984 -6.781 1 97.56 237 LEU A O 1
ATOM 1845 N N . PRO A 1 238 ? 2.93 20.875 -4.496 1 97.56 238 PRO A N 1
ATOM 1846 C CA . PRO A 1 238 ? 1.471 20.766 -4.457 1 97.56 238 PRO A CA 1
ATOM 1847 C C . PRO A 1 238 ? 0.771 22.016 -4.992 1 97.56 238 PRO A C 1
ATOM 1849 O O . PRO A 1 238 ? 1.31 23.109 -4.891 1 97.56 238 PRO A O 1
ATOM 1852 N N . ILE A 1 239 ? -0.349 21.812 -5.488 1 96.69 239 ILE A N 1
ATOM 1853 C CA . ILE A 1 239 ? -1.055 22.875 -6.203 1 96.69 239 ILE A CA 1
ATOM 1854 C C . ILE A 1 239 ? -1.319 24.047 -5.258 1 96.69 239 ILE A C 1
ATOM 1856 O O . ILE A 1 239 ? -1.38 25.203 -5.691 1 96.69 239 ILE A O 1
ATOM 1860 N N . SER A 1 240 ? -1.406 23.812 -3.949 1 96.81 240 SER A N 1
ATOM 1861 C CA . SER A 1 240 ? -1.682 24.859 -2.969 1 96.81 240 SER A CA 1
ATOM 1862 C C . SER A 1 240 ? -0.475 25.781 -2.781 1 96.81 240 SER A C 1
ATOM 1864 O O . SER A 1 240 ? -0.587 26.844 -2.18 1 96.81 240 SER A O 1
ATOM 1866 N N . LEU A 1 241 ? 0.665 25.391 -3.346 1 96.88 241 LEU A N 1
ATOM 1867 C CA . LEU A 1 241 ? 1.884 26.156 -3.104 1 96.88 241 LEU A CA 1
ATOM 1868 C C . LEU A 1 241 ? 2.412 26.766 -4.398 1 96.88 241 LEU A C 1
ATOM 1870 O O . LEU A 1 241 ? 3.398 27.5 -4.387 1 96.88 241 LEU A O 1
ATOM 1874 N N . VAL A 1 242 ? 1.739 26.422 -5.457 1 94.75 242 VAL A N 1
ATOM 1875 C CA . VAL A 1 242 ? 2.211 26.953 -6.738 1 94.75 242 VAL A CA 1
ATOM 1876 C C . VAL A 1 242 ? 1.944 28.453 -6.82 1 94.75 242 VAL A C 1
ATOM 1878 O O . VAL A 1 242 ? 1.03 28.953 -6.168 1 94.75 242 VAL A O 1
ATOM 1881 N N . SER A 1 243 ? 2.727 29.188 -7.535 1 86.44 243 SER A N 1
ATOM 1882 C CA . SER A 1 243 ? 2.684 30.641 -7.617 1 86.44 243 SER A CA 1
ATOM 1883 C C . SER A 1 243 ? 1.375 31.125 -8.234 1 86.44 243 SER A C 1
ATOM 1885 O O . SER A 1 243 ? 0.781 32.094 -7.762 1 86.44 243 SER A O 1
ATOM 1887 N N . SER A 1 244 ? 0.91 30.531 -9.273 1 85.12 244 SER A N 1
ATOM 1888 C CA . SER A 1 244 ? -0.334 30.906 -9.945 1 85.12 244 SER A CA 1
ATOM 1889 C C . SER A 1 244 ? -1.306 29.734 -9.992 1 85.12 244 SER A C 1
ATOM 1891 O O . SER A 1 244 ? -1.63 29.234 -11.078 1 85.12 244 SER A O 1
ATOM 1893 N N . PRO A 1 245 ? -1.73 29.516 -8.828 1 75.69 245 PRO A N 1
ATOM 1894 C CA . PRO A 1 245 ? -2.654 28.375 -8.812 1 75.69 245 PRO A CA 1
ATOM 1895 C C . PRO A 1 245 ? -4.047 28.734 -9.32 1 75.69 245 PRO A C 1
ATOM 1897 O O . PRO A 1 245 ? -4.43 29.906 -9.305 1 75.69 245 PRO A O 1
ATOM 1900 N N . SER A 1 246 ? -4.605 27.625 -9.836 1 85.94 246 SER A N 1
ATOM 1901 C CA . SER A 1 246 ? -6.039 27.797 -10.047 1 85.94 246 SER A CA 1
ATOM 1902 C C . SER A 1 246 ? -6.754 28.172 -8.758 1 85.94 246 SER A C 1
ATOM 1904 O O . SER A 1 246 ? -6.586 27.5 -7.734 1 85.94 246 SER A O 1
ATOM 1906 N N . LYS A 1 247 ? -7.496 29.203 -8.758 1 90.88 247 LYS A N 1
ATOM 1907 C CA . LYS A 1 247 ? -8.211 29.688 -7.578 1 90.88 247 LYS A CA 1
ATOM 1908 C C . LYS A 1 247 ? -9.164 28.625 -7.039 1 90.88 247 LYS A C 1
ATOM 1910 O O . LYS A 1 247 ? -9.328 28.5 -5.824 1 90.88 247 LYS A O 1
ATOM 1915 N N . LYS A 1 248 ? -9.703 27.875 -7.957 1 92.88 248 LYS A N 1
ATOM 1916 C CA . LYS A 1 248 ? -10.664 26.859 -7.57 1 92.88 248 LYS A CA 1
ATOM 1917 C C . LYS A 1 248 ? -10.023 25.812 -6.66 1 92.88 248 LYS A C 1
ATOM 1919 O O . LYS A 1 248 ? -10.5 25.578 -5.547 1 92.88 248 LYS A O 1
ATOM 1924 N N . TYR A 1 249 ? -8.977 25.281 -7.129 1 92.94 249 TYR A N 1
ATOM 1925 C CA . TYR A 1 249 ? -8.359 24.156 -6.418 1 92.94 249 TYR A CA 1
ATOM 1926 C C . TYR A 1 249 ? -7.676 24.641 -5.141 1 92.94 249 TYR A C 1
ATOM 1928 O O . TYR A 1 249 ? -7.688 23.938 -4.129 1 92.94 249 TYR A O 1
ATOM 1936 N N . LEU A 1 250 ? -7.141 25.844 -5.207 1 94.38 250 LEU A N 1
ATOM 1937 C CA . LEU A 1 250 ? -6.594 26.453 -3.996 1 94.38 250 LEU A CA 1
ATOM 1938 C C . LEU A 1 250 ? -7.676 26.625 -2.938 1 94.38 250 LEU A C 1
ATOM 1940 O O . LEU A 1 250 ? -7.469 26.281 -1.77 1 94.38 250 LEU A O 1
ATOM 1944 N N . ASN A 1 251 ? -8.773 27.094 -3.346 1 96.56 251 ASN A N 1
ATOM 1945 C CA . ASN A 1 251 ? -9.867 27.359 -2.414 1 96.56 251 ASN A CA 1
ATOM 1946 C C . ASN A 1 251 ? -10.414 26.078 -1.803 1 96.56 251 ASN A C 1
ATOM 1948 O O . ASN A 1 251 ? -10.812 26.062 -0.639 1 96.56 251 ASN A O 1
ATOM 1952 N N . GLU A 1 252 ? -10.477 25.047 -2.582 1 97.56 252 GLU A N 1
ATOM 1953 C CA . GLU A 1 252 ? -10.938 23.766 -2.062 1 97.56 252 GLU A CA 1
ATOM 1954 C C . GLU A 1 252 ? -10.094 23.328 -0.867 1 97.56 252 GLU A C 1
ATOM 1956 O O . GLU A 1 252 ? -10.641 23 0.193 1 97.56 252 GLU A O 1
ATOM 1961 N N . TYR A 1 253 ? -8.805 23.375 -0.99 1 98.06 253 TYR A N 1
ATOM 1962 C CA . TYR A 1 253 ? -7.922 22.922 0.076 1 98.06 253 TYR A CA 1
ATOM 1963 C C . TYR A 1 253 ? -7.902 23.906 1.232 1 98.06 253 TYR A C 1
ATOM 1965 O O . TYR A 1 253 ? -7.812 23.516 2.396 1 98.06 253 TYR A O 1
ATOM 1973 N N . LEU A 1 254 ? -8.008 25.219 0.917 1 97.88 254 LEU A N 1
ATOM 1974 C CA . LEU A 1 254 ? -8.047 26.234 1.961 1 97.88 254 LEU A CA 1
ATOM 1975 C C . LEU A 1 254 ? -9.266 26.047 2.857 1 97.88 254 LEU A C 1
ATOM 1977 O O . LEU A 1 254 ? -9.148 26.078 4.086 1 97.88 254 LEU A O 1
ATOM 1981 N N . GLU A 1 255 ? -10.359 25.859 2.238 1 98.38 255 GLU A N 1
ATOM 1982 C CA . GLU A 1 255 ? -11.602 25.719 2.992 1 98.38 255 GLU A CA 1
ATOM 1983 C C . GLU A 1 255 ? -11.609 24.422 3.814 1 98.38 255 GLU A C 1
ATOM 1985 O O . GLU A 1 255 ? -12.062 24.422 4.961 1 98.38 255 GLU A O 1
ATOM 1990 N N . ILE A 1 256 ? -11.133 23.359 3.268 1 98.62 256 ILE A N 1
ATOM 1991 C CA . ILE A 1 256 ? -11.023 22.094 3.996 1 98.62 256 ILE A CA 1
ATOM 1992 C C . ILE A 1 256 ? -10.086 22.266 5.188 1 98.62 256 ILE A C 1
ATOM 1994 O O . ILE A 1 256 ? -10.367 21.781 6.285 1 98.62 256 ILE A O 1
ATOM 1998 N N . THR A 1 257 ? -8.977 22.984 4.953 1 98.75 257 THR A N 1
ATOM 1999 C CA . THR A 1 257 ? -8.008 23.219 6.016 1 98.75 257 THR A CA 1
ATOM 2000 C C . THR A 1 257 ? -8.633 24.031 7.148 1 98.75 257 THR A C 1
ATOM 2002 O O . THR A 1 257 ? -8.422 23.734 8.328 1 98.75 257 THR A O 1
ATOM 2005 N N . LYS A 1 258 ? -9.398 25 6.789 1 98.38 258 LYS A N 1
ATOM 2006 C CA . LYS A 1 258 ? -10.102 25.781 7.797 1 98.38 258 LYS A CA 1
ATOM 2007 C C . LYS A 1 258 ? -11.047 24.906 8.617 1 98.38 258 LYS A C 1
ATOM 2009 O O . LYS A 1 258 ? -11.148 25.078 9.836 1 98.38 258 LYS A O 1
ATOM 2014 N N . GLU A 1 259 ? -11.727 24.016 7.941 1 98.44 259 GLU A N 1
ATOM 2015 C CA . GLU A 1 259 ? -12.617 23.094 8.641 1 98.44 259 GLU A CA 1
ATOM 2016 C C . GLU A 1 259 ? -11.852 22.234 9.633 1 98.44 259 GLU A C 1
ATOM 2018 O O . GLU A 1 259 ? -12.312 22 10.75 1 98.44 259 GLU A O 1
ATOM 2023 N N . ILE A 1 260 ? -10.711 21.75 9.227 1 98.56 260 ILE A N 1
ATOM 2024 C CA . ILE A 1 260 ? -9.859 20.922 10.086 1 98.56 260 ILE A CA 1
ATOM 2025 C C . ILE A 1 260 ? -9.445 21.719 11.32 1 98.56 260 ILE A C 1
ATOM 2027 O O . ILE A 1 260 ? -9.531 21.219 12.445 1 98.56 260 ILE A O 1
ATOM 2031 N N . LEU A 1 261 ? -9.016 23 11.109 1 98.19 261 LEU A N 1
ATOM 2032 C CA . LEU A 1 261 ? -8.578 23.859 12.203 1 98.19 261 LEU A CA 1
ATOM 2033 C C . LEU A 1 261 ? -9.734 24.141 13.164 1 98.19 261 LEU A C 1
ATOM 2035 O O . LEU A 1 261 ? -9.547 24.109 14.383 1 98.19 261 LEU A O 1
ATOM 2039 N N . ASN A 1 262 ? -10.875 24.344 12.57 1 97 262 ASN A N 1
ATOM 2040 C CA . ASN A 1 262 ? -12.055 24.641 13.383 1 97 262 ASN A CA 1
ATOM 2041 C C . ASN A 1 262 ? -12.43 23.438 14.25 1 97 262 ASN A C 1
ATOM 2043 O O . ASN A 1 262 ? -12.867 23.609 15.391 1 97 262 ASN A O 1
ATOM 2047 N N . LEU A 1 263 ? -12.312 22.281 13.703 1 96.38 263 LEU A N 1
ATOM 2048 C CA . LEU A 1 263 ? -12.633 21.062 14.438 1 96.38 263 LEU A CA 1
ATOM 2049 C C . LEU A 1 263 ? -11.742 20.922 15.664 1 96.38 263 LEU A C 1
ATOM 2051 O O . LEU A 1 263 ? -12.18 20.406 16.688 1 96.38 263 LEU A O 1
ATOM 2055 N N . ALA A 1 264 ? -10.516 21.328 15.539 1 94.69 264 ALA A N 1
ATOM 2056 C CA . ALA A 1 264 ? -9.547 21.234 16.625 1 94.69 264 ALA A CA 1
ATOM 2057 C C . ALA A 1 264 ? -9.578 22.484 17.5 1 94.69 264 ALA A C 1
ATOM 2059 O O . ALA A 1 264 ? -8.758 22.641 18.406 1 94.69 264 ALA A O 1
ATOM 2060 N N . ASN A 1 265 ? -10.469 23.438 17.234 1 93.25 265 ASN A N 1
ATOM 2061 C CA . ASN A 1 265 ? -10.594 24.703 17.953 1 93.25 265 ASN A CA 1
ATOM 2062 C C . ASN A 1 265 ? -9.305 25.516 17.859 1 93.25 265 ASN A C 1
ATOM 2064 O O . ASN A 1 265 ? -8.875 26.109 18.844 1 93.25 265 ASN A O 1
ATOM 2068 N N . TYR A 1 266 ? -8.703 25.312 16.703 1 89.94 266 TYR A N 1
ATOM 2069 C CA . TYR A 1 266 ? -7.516 26.125 16.453 1 89.94 266 TYR A CA 1
ATOM 2070 C C . TYR A 1 266 ? -7.879 27.422 15.75 1 89.94 266 TYR A C 1
ATOM 2072 O O . TYR A 1 266 ? -8.484 27.406 14.672 1 89.94 266 TYR A O 1
ATOM 2080 N N . ASN A 1 267 ? -7.605 28.531 16.312 1 84.69 267 ASN A N 1
ATOM 2081 C CA . ASN A 1 267 ? -7.895 29.844 15.727 1 84.69 267 ASN A CA 1
ATOM 2082 C C . ASN A 1 267 ? -6.695 30.391 14.953 1 84.69 267 ASN A C 1
ATOM 2084 O O . ASN A 1 267 ? -5.586 30.438 15.484 1 84.69 267 ASN A O 1
ATOM 2088 N N . VAL A 1 268 ? -6.988 30.578 13.711 1 75.69 268 VAL A N 1
ATOM 2089 C CA . VAL A 1 268 ? -5.949 31.172 12.867 1 75.69 268 VAL A CA 1
ATOM 2090 C C . VAL A 1 268 ? -5.773 32.656 13.227 1 75.69 268 VAL A C 1
ATOM 2092 O O . VAL A 1 268 ? -6.754 33.375 13.352 1 75.69 268 VAL A O 1
ATOM 2095 N N . HIS A 1 269 ? -4.629 33.031 13.836 1 65.5 269 HIS A N 1
ATOM 2096 C CA . HIS A 1 269 ? -4.375 34.438 14.141 1 65.5 269 HIS A CA 1
ATOM 2097 C C . HIS A 1 269 ? -3.721 35.156 12.969 1 65.5 269 HIS A C 1
ATOM 2099 O O . HIS A 1 269 ? -2.99 34.531 12.188 1 65.5 269 HIS A O 1
ATOM 2105 N N . MET B 1 1 ? 2.33 -26.672 -5.875 1 97.69 1 MET B N 1
ATOM 2106 C CA . MET B 1 1 ? 3.4 -25.688 -5.871 1 97.69 1 MET B CA 1
ATOM 2107 C C . MET B 1 1 ? 2.867 -24.312 -5.484 1 97.69 1 MET B C 1
ATOM 2109 O O . MET B 1 1 ? 1.859 -23.844 -6.027 1 97.69 1 MET B O 1
ATOM 2113 N N . ILE B 1 2 ? 3.484 -23.656 -4.523 1 98.62 2 ILE B N 1
ATOM 2114 C CA . ILE B 1 2 ? 3.074 -22.328 -4.055 1 98.62 2 ILE B CA 1
ATOM 2115 C C . ILE B 1 2 ? 4.09 -21.281 -4.504 1 98.62 2 ILE B C 1
ATOM 2117 O O . ILE B 1 2 ? 5.277 -21.391 -4.184 1 98.62 2 ILE B O 1
ATOM 2121 N N . ILE B 1 3 ? 3.623 -20.266 -5.262 1 98.88 3 ILE B N 1
ATOM 2122 C CA . ILE B 1 3 ? 4.453 -19.203 -5.801 1 98.88 3 ILE B CA 1
ATOM 2123 C C . ILE B 1 3 ? 3.992 -17.859 -5.234 1 98.88 3 ILE B C 1
ATOM 2125 O O . ILE B 1 3 ? 2.832 -17.469 -5.406 1 98.88 3 ILE B O 1
ATOM 2129 N N . SER B 1 4 ? 4.895 -17.125 -4.598 1 98.81 4 SER B N 1
ATOM 2130 C CA . SER B 1 4 ? 4.559 -15.805 -4.082 1 98.81 4 SER B CA 1
ATOM 2131 C C . SER B 1 4 ? 5.27 -14.703 -4.867 1 98.81 4 SER B C 1
ATOM 2133 O O . SER B 1 4 ? 6.426 -14.875 -5.27 1 98.81 4 SER B O 1
ATOM 2135 N N . PHE B 1 5 ? 4.586 -13.625 -5.082 1 98.88 5 PHE B N 1
ATOM 2136 C CA . PHE B 1 5 ? 5.152 -12.43 -5.688 1 98.88 5 PHE B CA 1
ATOM 2137 C C . PHE B 1 5 ? 5.355 -11.336 -4.641 1 98.88 5 PHE B C 1
ATOM 2139 O O . PHE B 1 5 ? 4.387 -10.844 -4.055 1 98.88 5 PHE B O 1
ATOM 2146 N N . VAL B 1 6 ? 6.621 -11 -4.449 1 98.31 6 VAL B N 1
ATOM 2147 C CA . VAL B 1 6 ? 6.941 -10.164 -3.299 1 98.31 6 VAL B CA 1
ATOM 2148 C C . VAL B 1 6 ? 7.848 -9.016 -3.734 1 98.31 6 VAL B C 1
ATOM 2150 O O . VAL B 1 6 ? 8.789 -9.211 -4.504 1 98.31 6 VAL B O 1
ATOM 2153 N N . ASN B 1 7 ? 7.52 -7.84 -3.291 1 97.31 7 ASN B N 1
ATOM 2154 C CA . ASN B 1 7 ? 8.383 -6.664 -3.348 1 97.31 7 ASN B CA 1
ATOM 2155 C C . ASN B 1 7 ? 7.922 -5.582 -2.379 1 97.31 7 ASN B C 1
ATOM 2157 O O . ASN B 1 7 ? 6.727 -5.457 -2.107 1 97.31 7 ASN B O 1
ATOM 2161 N N . ASN B 1 8 ? 8.867 -4.836 -1.886 1 95.25 8 ASN B N 1
ATOM 2162 C CA . ASN B 1 8 ? 8.57 -3.816 -0.886 1 95.25 8 ASN B CA 1
ATOM 2163 C C . ASN B 1 8 ? 8.172 -2.494 -1.536 1 95.25 8 ASN B C 1
ATOM 2165 O O . ASN B 1 8 ? 7.895 -1.516 -0.842 1 95.25 8 ASN B O 1
ATOM 2169 N N . LYS B 1 9 ? 8.141 -2.508 -2.797 1 93.75 9 LYS B N 1
ATOM 2170 C CA . LYS B 1 9 ? 7.738 -1.322 -3.547 1 93.75 9 LYS B CA 1
ATOM 2171 C C . LYS B 1 9 ? 6.445 -1.575 -4.32 1 93.75 9 LYS B C 1
ATOM 2173 O O . LYS B 1 9 ? 6.227 -2.676 -4.832 1 93.75 9 LYS B O 1
ATOM 2178 N N . GLY B 1 10 ? 5.637 -0.483 -4.344 1 92.19 10 GLY B N 1
ATOM 2179 C CA . GLY B 1 10 ? 4.477 -0.524 -5.219 1 92.19 10 GLY B CA 1
ATOM 2180 C C . GLY B 1 10 ? 4.805 -0.215 -6.664 1 92.19 10 GLY B C 1
ATOM 2181 O O . GLY B 1 10 ? 5.84 0.393 -6.957 1 92.19 10 GLY B O 1
ATOM 2182 N N . GLY B 1 11 ? 4.059 -0.679 -7.555 1 92.5 11 GLY B N 1
ATOM 2183 C CA . GLY B 1 11 ? 4.168 -0.264 -8.945 1 92.5 11 GLY B CA 1
ATOM 2184 C C . GLY B 1 11 ? 5.242 -1.017 -9.703 1 92.5 11 GLY B C 1
ATOM 2185 O O . GLY B 1 11 ? 5.578 -0.656 -10.836 1 92.5 11 GLY B O 1
ATOM 2186 N N . VAL B 1 12 ? 5.723 -2.078 -9.156 1 95.94 12 VAL B N 1
ATOM 2187 C CA . VAL B 1 12 ? 6.812 -2.789 -9.812 1 95.94 12 VAL B CA 1
ATOM 2188 C C . VAL B 1 12 ? 6.262 -3.988 -10.578 1 95.94 12 VAL B C 1
ATOM 2190 O O . VAL B 1 12 ? 7 -4.922 -10.898 1 95.94 12 VAL B O 1
ATOM 2193 N N . LEU B 1 13 ? 4.93 -4.195 -10.68 1 97.56 13 LEU B N 1
ATOM 2194 C CA . LEU B 1 13 ? 4.207 -5.16 -11.5 1 97.56 13 LEU B CA 1
ATOM 2195 C C . LEU B 1 13 ? 4.066 -6.492 -10.781 1 97.56 13 LEU B C 1
ATOM 2197 O O . LEU B 1 13 ? 4.184 -7.555 -11.391 1 97.56 13 LEU B O 1
ATOM 2201 N N . LYS B 1 14 ? 3.908 -6.449 -9.492 1 97.94 14 LYS B N 1
ATOM 2202 C CA . LYS B 1 14 ? 3.656 -7.676 -8.734 1 97.94 14 LYS B CA 1
ATOM 2203 C C . LYS B 1 14 ? 2.383 -8.367 -9.211 1 97.94 14 LYS B C 1
ATOM 2205 O O . LYS B 1 14 ? 2.41 -9.539 -9.586 1 97.94 14 LYS B O 1
ATOM 2210 N N . THR B 1 15 ? 1.259 -7.594 -9.211 1 98.38 15 THR B N 1
ATOM 2211 C CA . THR B 1 15 ? -0.037 -8.133 -9.609 1 98.38 15 THR B CA 1
ATOM 2212 C C . THR B 1 15 ? -0.022 -8.547 -11.078 1 98.38 15 THR B C 1
ATOM 2214 O O . THR B 1 15 ? -0.512 -9.617 -11.438 1 98.38 15 THR B O 1
ATOM 2217 N N . THR B 1 16 ? 0.598 -7.684 -11.883 1 98.12 16 THR B N 1
ATOM 2218 C CA . THR B 1 16 ? 0.705 -7.977 -13.312 1 98.12 16 THR B CA 1
ATOM 2219 C C . THR B 1 16 ? 1.46 -9.281 -13.539 1 98.12 16 THR B C 1
ATOM 2221 O O . THR B 1 16 ? 1.04 -10.117 -14.344 1 98.12 16 THR B O 1
ATOM 2224 N N . MET B 1 17 ? 2.504 -9.438 -12.828 1 98.44 17 MET B N 1
ATOM 2225 C CA . MET B 1 17 ? 3.291 -10.656 -12.969 1 98.44 17 MET B CA 1
ATOM 2226 C C . MET B 1 17 ? 2.516 -11.867 -12.453 1 98.44 17 MET B C 1
ATOM 2228 O O . MET B 1 17 ? 2.514 -12.922 -13.078 1 98.44 17 MET B O 1
ATOM 2232 N N . ALA B 1 18 ? 1.888 -11.742 -11.328 1 98.81 18 ALA B N 1
ATOM 2233 C CA . ALA B 1 18 ? 1.121 -12.852 -10.758 1 98.81 18 ALA B CA 1
ATOM 2234 C C . ALA B 1 18 ? 0.049 -13.328 -11.734 1 98.81 18 ALA B C 1
ATOM 2236 O O . ALA B 1 18 ? -0.077 -14.531 -11.984 1 98.81 18 ALA B O 1
ATOM 2237 N N . THR B 1 19 ? -0.68 -12.391 -12.336 1 98.81 19 THR B N 1
ATOM 2238 C CA . THR B 1 19 ? -1.798 -12.75 -13.203 1 98.81 19 THR B CA 1
ATOM 2239 C C . THR B 1 19 ? -1.295 -13.281 -14.539 1 98.81 19 THR B C 1
ATOM 2241 O O . THR B 1 19 ? -1.88 -14.203 -15.109 1 98.81 19 THR B O 1
ATOM 2244 N N . ASN B 1 20 ? -0.206 -12.758 -15.023 1 98.62 20 ASN B N 1
ATOM 2245 C CA . ASN B 1 20 ? 0.301 -13.211 -16.312 1 98.62 20 ASN B CA 1
ATOM 2246 C C . ASN B 1 20 ? 1.063 -14.523 -16.188 1 98.62 20 ASN B C 1
ATOM 2248 O O . ASN B 1 20 ? 1.039 -15.352 -17.094 1 98.62 20 ASN B O 1
ATOM 2252 N N . VAL B 1 21 ? 1.719 -14.727 -15.07 1 98.81 21 VAL B N 1
ATOM 2253 C CA . VAL B 1 21 ? 2.314 -16.031 -14.812 1 98.81 21 VAL B CA 1
ATOM 2254 C C . VAL B 1 21 ? 1.219 -17.094 -14.711 1 98.81 21 VAL B C 1
ATOM 2256 O O . VAL B 1 21 ? 1.342 -18.172 -15.281 1 98.81 21 VAL B O 1
ATOM 2259 N N . ALA B 1 22 ? 0.147 -16.766 -14.016 1 98.81 22 ALA B N 1
ATOM 2260 C CA . ALA B 1 22 ? -0.995 -17.672 -13.969 1 98.81 22 ALA B CA 1
ATOM 2261 C C . ALA B 1 22 ? -1.511 -17.984 -15.367 1 98.81 22 ALA B C 1
ATOM 2263 O O . ALA B 1 22 ? -1.805 -19.141 -15.688 1 98.81 22 ALA B O 1
ATOM 2264 N N . GLY B 1 23 ? -1.639 -16.938 -16.172 1 98.06 23 GLY B N 1
ATOM 2265 C CA . GLY B 1 23 ? -2.043 -17.141 -17.562 1 98.06 23 GLY B CA 1
ATOM 2266 C C . GLY B 1 23 ? -1.091 -18.031 -18.328 1 98.06 23 GLY B C 1
ATOM 2267 O O . GLY B 1 23 ? -1.523 -18.859 -19.125 1 98.06 23 GLY B O 1
ATOM 2268 N N . SER B 1 24 ? 0.165 -17.828 -18.109 1 98 24 SER B N 1
ATOM 2269 C CA . SER B 1 24 ? 1.173 -18.656 -18.75 1 98 24 SER B CA 1
ATOM 2270 C C . SER B 1 24 ? 1.051 -20.109 -18.312 1 98 24 SER B C 1
ATOM 2272 O O . SER B 1 24 ? 1.229 -21.031 -19.125 1 98 24 SER B O 1
ATOM 2274 N N . LEU B 1 25 ? 0.738 -20.312 -17.062 1 98.38 25 LEU B N 1
ATOM 2275 C CA . LEU B 1 25 ? 0.57 -21.656 -16.547 1 98.38 25 LEU B CA 1
ATOM 2276 C C . LEU B 1 25 ? -0.627 -22.344 -17.188 1 98.38 25 LEU B C 1
ATOM 2278 O O . LEU B 1 25 ? -0.61 -23.562 -17.406 1 98.38 25 LEU B O 1
ATOM 2282 N N . VAL B 1 26 ? -1.674 -21.578 -17.5 1 97.56 26 VAL B N 1
ATOM 2283 C CA . VAL B 1 26 ? -2.832 -22.125 -18.203 1 97.56 26 VAL B CA 1
ATOM 2284 C C . VAL B 1 26 ? -2.396 -22.719 -19.531 1 97.56 26 VAL B C 1
ATOM 2286 O O . VAL B 1 26 ? -2.893 -23.766 -19.953 1 97.56 26 VAL B O 1
ATOM 2289 N N . LYS B 1 27 ? -1.463 -22.125 -20.125 1 95.19 27 LYS B N 1
ATOM 2290 C CA . LYS B 1 27 ? -0.991 -22.562 -21.438 1 95.19 27 LYS B CA 1
ATOM 2291 C C . LYS B 1 27 ? -0.011 -23.719 -21.312 1 95.19 27 LYS B C 1
ATOM 2293 O O . LYS B 1 27 ? -0.042 -24.656 -22.125 1 95.19 27 LYS B O 1
ATOM 2298 N N . LEU B 1 28 ? 0.815 -23.641 -20.359 1 96.25 28 LEU B N 1
ATOM 2299 C CA . LEU B 1 28 ? 1.879 -24.625 -20.203 1 96.25 28 LEU B CA 1
ATOM 2300 C C . LEU B 1 28 ? 1.338 -25.922 -19.578 1 96.25 28 LEU B C 1
ATOM 2302 O O . LEU B 1 28 ? 1.846 -27.016 -19.859 1 96.25 28 LEU B O 1
ATOM 2306 N N . CYS B 1 29 ? 0.36 -25.75 -18.719 1 96.56 29 CYS B N 1
ATOM 2307 C CA . CYS B 1 29 ? -0.245 -26.859 -18 1 96.56 29 CYS B CA 1
ATOM 2308 C C . CYS B 1 29 ? -1.767 -26.781 -18.047 1 96.56 29 CYS B C 1
ATOM 2310 O O . CYS B 1 29 ? -2.426 -26.688 -17.016 1 96.56 29 CYS B O 1
ATOM 2312 N N . PRO B 1 30 ? -2.338 -26.969 -19.188 1 95 30 PRO B N 1
ATOM 2313 C CA . PRO B 1 30 ? -3.771 -26.719 -19.359 1 95 30 PRO B CA 1
ATOM 2314 C C . PRO B 1 30 ? -4.637 -27.656 -18.516 1 95 30 PRO B C 1
ATOM 2316 O O . PRO B 1 30 ? -5.75 -27.297 -18.141 1 95 30 PRO B O 1
ATOM 2319 N N . GLU B 1 31 ? -4.125 -28.781 -18.109 1 95.69 31 GLU B N 1
ATOM 2320 C CA . GLU B 1 31 ? -4.938 -29.766 -17.406 1 95.69 31 GLU B CA 1
ATOM 2321 C C . GLU B 1 31 ? -4.859 -29.578 -15.898 1 95.69 31 GLU B C 1
ATOM 2323 O O . GLU B 1 31 ? -5.555 -30.266 -15.148 1 95.69 31 GLU B O 1
ATOM 2328 N N . ARG B 1 32 ? -4 -28.703 -15.531 1 96.69 32 ARG B N 1
ATOM 2329 C CA . ARG B 1 32 ? -3.801 -28.484 -14.102 1 96.69 32 ARG B CA 1
ATOM 2330 C C . ARG B 1 32 ? -4.566 -27.25 -13.625 1 96.69 32 ARG B C 1
ATOM 2332 O O . ARG B 1 32 ? -4.648 -26.25 -14.344 1 96.69 32 ARG B O 1
ATOM 2339 N N . ARG B 1 33 ? -5.039 -27.359 -12.445 1 97.56 33 ARG B N 1
ATOM 2340 C CA . ARG B 1 33 ? -5.805 -26.25 -11.891 1 97.56 33 ARG B CA 1
ATOM 2341 C C . ARG B 1 33 ? -4.895 -25.266 -11.18 1 97.56 33 ARG B C 1
ATOM 2343 O O . ARG B 1 33 ? -3.938 -25.656 -10.508 1 97.56 33 ARG B O 1
ATOM 2350 N N . LYS B 1 34 ? -5.18 -24.016 -11.398 1 98.69 34 LYS B N 1
ATOM 2351 C CA . LYS B 1 34 ? -4.434 -22.922 -10.789 1 98.69 34 LYS B CA 1
ATOM 2352 C C . LYS B 1 34 ? -5.363 -21.984 -10.031 1 98.69 34 LYS B C 1
ATOM 2354 O O . LYS B 1 34 ? -6.523 -21.812 -10.414 1 98.69 34 LYS B O 1
ATOM 2359 N N . VAL B 1 35 ? -4.828 -21.391 -8.953 1 98.94 35 VAL B N 1
ATOM 2360 C CA . VAL B 1 35 ? -5.59 -20.375 -8.227 1 98.94 35 VAL B CA 1
ATOM 2361 C C . VAL B 1 35 ? -4.66 -19.25 -7.805 1 98.94 35 VAL B C 1
ATOM 2363 O O . VAL B 1 35 ? -3.502 -19.484 -7.453 1 98.94 35 VAL B O 1
ATOM 2366 N N . ILE B 1 36 ? -5.121 -18.016 -7.992 1 98.94 36 ILE B N 1
ATOM 2367 C CA . ILE B 1 36 ? -4.438 -16.859 -7.43 1 98.94 36 ILE B CA 1
ATOM 2368 C C . ILE B 1 36 ? -5.141 -16.406 -6.152 1 98.94 36 ILE B C 1
ATOM 2370 O O . ILE B 1 36 ? -6.344 -16.141 -6.164 1 98.94 36 ILE B O 1
ATOM 2374 N N . LEU B 1 37 ? -4.473 -16.422 -5.098 1 98.94 37 LEU B N 1
ATOM 2375 C CA . LEU B 1 37 ? -4.949 -15.812 -3.863 1 98.94 37 LEU B CA 1
ATOM 2376 C C . LEU B 1 37 ? -4.473 -14.367 -3.756 1 98.94 37 LEU B C 1
ATOM 2378 O O . LEU B 1 37 ? -3.266 -14.109 -3.699 1 98.94 37 LEU B O 1
ATOM 2382 N N . ASP B 1 38 ? -5.395 -13.461 -3.762 1 98.75 38 ASP B N 1
ATOM 2383 C CA . ASP B 1 38 ? -5.09 -12.039 -3.629 1 98.75 38 ASP B CA 1
ATOM 2384 C C . ASP B 1 38 ? -4.938 -11.648 -2.162 1 98.75 38 ASP B C 1
ATOM 2386 O O . ASP B 1 38 ? -5.918 -11.641 -1.411 1 98.75 38 ASP B O 1
ATOM 2390 N N . LEU B 1 39 ? -3.709 -11.242 -1.782 1 98.69 39 LEU B N 1
ATOM 2391 C CA . LEU B 1 39 ? -3.432 -10.883 -0.395 1 98.69 39 LEU B CA 1
ATOM 2392 C C . LEU B 1 39 ? -3.234 -9.375 -0.249 1 98.69 39 LEU B C 1
ATOM 2394 O O . LEU B 1 39 ? -2.844 -8.898 0.817 1 98.69 39 LEU B O 1
ATOM 2398 N N . ASP B 1 40 ? -3.418 -8.672 -1.312 1 97.88 40 ASP B N 1
ATOM 2399 C CA . ASP B 1 40 ? -3.34 -7.215 -1.305 1 97.88 40 ASP B CA 1
ATOM 2400 C C . ASP B 1 40 ? -4.73 -6.59 -1.268 1 97.88 40 ASP B C 1
ATOM 2402 O O . ASP B 1 40 ? -5.473 -6.652 -2.25 1 97.88 40 ASP B O 1
ATOM 2406 N N . GLY B 1 41 ? -5 -5.867 -0.217 1 96.44 41 GLY B N 1
ATOM 2407 C CA . GLY B 1 41 ? -6.316 -5.301 0.025 1 96.44 41 GLY B CA 1
ATOM 2408 C C . GLY B 1 41 ? -6.77 -4.355 -1.07 1 96.44 41 GLY B C 1
ATOM 2409 O O . GLY B 1 41 ? -7.945 -3.986 -1.134 1 96.44 41 GLY B O 1
ATOM 2410 N N . GLN B 1 42 ? -5.926 -4.027 -1.985 1 94.81 42 GLN B N 1
ATOM 2411 C CA . GLN B 1 42 ? -6.305 -3.188 -3.115 1 94.81 42 GLN B CA 1
ATOM 2412 C C . GLN B 1 42 ? -7.137 -3.971 -4.129 1 94.81 42 GLN B C 1
ATOM 2414 O O . GLN B 1 42 ? -7.887 -3.383 -4.91 1 94.81 42 GLN B O 1
ATOM 2419 N N . GLY B 1 43 ? -7.043 -5.281 -4.129 1 96.62 43 GLY B N 1
ATOM 2420 C CA . GLY B 1 43 ? -7.906 -6.137 -4.93 1 96.62 43 GLY B CA 1
ATOM 2421 C C . GLY B 1 43 ? -7.59 -6.09 -6.41 1 96.62 43 GLY B C 1
ATOM 2422 O O . GLY B 1 43 ? -8.477 -6.258 -7.25 1 96.62 43 GLY B O 1
ATOM 2423 N N . ASN B 1 44 ? -6.305 -5.895 -6.801 1 97 44 ASN B N 1
ATOM 2424 C CA . ASN B 1 44 ? -5.949 -5.68 -8.195 1 97 44 ASN B CA 1
ATOM 2425 C C . ASN B 1 44 ? -6.023 -6.973 -9 1 97 44 ASN B C 1
ATOM 2427 O O . ASN B 1 44 ? -6.117 -6.941 -10.227 1 97 44 ASN B O 1
ATOM 2431 N N . VAL B 1 45 ? -5.957 -8.133 -8.281 1 98.56 45 VAL B N 1
ATOM 2432 C CA . VAL B 1 45 ? -6.09 -9.398 -8.992 1 98.56 45 VAL B CA 1
ATOM 2433 C C . VAL B 1 45 ? -7.473 -9.477 -9.641 1 98.56 45 VAL B C 1
ATOM 2435 O O . VAL B 1 45 ? -7.586 -9.711 -10.844 1 98.56 45 VAL B O 1
ATOM 2438 N N . SER B 1 46 ? -8.523 -9.297 -8.82 1 97.88 46 SER B N 1
ATOM 2439 C CA . SER B 1 46 ? -9.875 -9.352 -9.367 1 97.88 46 SER B CA 1
ATOM 2440 C C . SER B 1 46 ? -10.078 -8.305 -10.453 1 97.88 46 SER B C 1
ATOM 2442 O O . SER B 1 46 ? -10.742 -8.57 -11.461 1 97.88 46 SER B O 1
ATOM 2444 N N . ALA B 1 47 ? -9.469 -7.156 -10.266 1 96.56 47 ALA B N 1
ATOM 2445 C CA . ALA B 1 47 ? -9.578 -6.086 -11.25 1 96.56 47 ALA B CA 1
ATOM 2446 C C . ALA B 1 47 ? -8.953 -6.492 -12.586 1 96.56 47 ALA B C 1
ATOM 2448 O O . ALA B 1 47 ? -9.438 -6.109 -13.648 1 96.56 47 ALA B O 1
ATOM 2449 N N . SER B 1 48 ? -7.91 -7.234 -12.57 1 97.94 48 SER B N 1
ATOM 2450 C CA . SER B 1 48 ? -7.211 -7.695 -13.766 1 97.94 48 SER B CA 1
ATOM 2451 C C . SER B 1 48 ? -8.094 -8.609 -14.609 1 97.94 48 SER B C 1
ATOM 2453 O O . SER B 1 48 ? -7.809 -8.859 -15.781 1 97.94 48 SER B O 1
ATOM 2455 N N . PHE B 1 49 ? -9.125 -9.125 -13.961 1 98 49 PHE B N 1
ATOM 2456 C CA . PHE B 1 49 ? -10.031 -10.031 -14.656 1 98 49 PHE B CA 1
ATOM 2457 C C . PHE B 1 49 ? -11.414 -9.398 -14.797 1 98 49 PHE B C 1
ATOM 2459 O O . PHE B 1 49 ? -12.422 -10.109 -14.883 1 98 49 PHE B O 1
ATOM 2466 N N . GLY B 1 50 ? -11.445 -8.141 -14.688 1 95.56 50 GLY B N 1
ATOM 2467 C CA . GLY B 1 50 ? -12.648 -7.391 -15.016 1 95.56 50 GLY B CA 1
ATOM 2468 C C . GLY B 1 50 ? -13.633 -7.305 -13.867 1 95.56 50 GLY B C 1
ATOM 2469 O O . GLY B 1 50 ? -14.781 -6.902 -14.055 1 95.56 50 GLY B O 1
ATOM 2470 N N . GLN B 1 51 ? -13.242 -7.711 -12.727 1 94.06 51 GLN B N 1
ATOM 2471 C CA . GLN B 1 51 ? -14.102 -7.625 -11.555 1 94.06 51 GLN B CA 1
ATOM 2472 C C . GLN B 1 51 ? -13.805 -6.359 -10.75 1 94.06 51 GLN B C 1
ATOM 2474 O O . GLN B 1 51 ? -12.695 -5.824 -10.805 1 94.06 51 GLN B O 1
ATOM 2479 N N . ASN B 1 52 ? -14.773 -5.863 -10.094 1 91.94 52 ASN B N 1
ATOM 2480 C CA . ASN B 1 52 ? -14.602 -4.797 -9.117 1 91.94 52 ASN B CA 1
ATOM 2481 C C . ASN B 1 52 ? -14.5 -5.344 -7.695 1 91.94 52 ASN B C 1
ATOM 2483 O O . ASN B 1 52 ? -15.492 -5.805 -7.129 1 91.94 52 ASN B O 1
ATOM 2487 N N . PRO B 1 53 ? -13.383 -5.203 -7.125 1 91.88 53 PRO B N 1
ATOM 2488 C CA . PRO B 1 53 ? -13.172 -5.82 -5.812 1 91.88 53 PRO B CA 1
ATOM 2489 C C . PRO B 1 53 ? -14.195 -5.363 -4.773 1 91.88 53 PRO B C 1
ATOM 2491 O O . PRO B 1 53 ? -14.602 -6.152 -3.918 1 91.88 53 PRO B O 1
ATOM 2494 N N . GLU B 1 54 ? -14.633 -4.234 -4.809 1 88.25 54 GLU B N 1
ATOM 2495 C CA . GLU B 1 54 ? -15.523 -3.678 -3.795 1 88.25 54 GLU B CA 1
ATOM 2496 C C . GLU B 1 54 ? -16.953 -4.199 -3.969 1 88.25 54 GLU B C 1
ATOM 2498 O O . GLU B 1 54 ? -17.766 -4.086 -3.059 1 88.25 54 GLU B O 1
ATOM 2503 N N . ARG B 1 55 ? -17.219 -4.84 -5.078 1 88.5 55 ARG B N 1
ATOM 2504 C CA . ARG B 1 55 ? -18.531 -5.379 -5.371 1 88.5 55 ARG B CA 1
ATOM 2505 C C . ARG B 1 55 ? -18.625 -6.859 -5.016 1 88.5 55 ARG B C 1
ATOM 2507 O O . ARG B 1 55 ? -19.703 -7.445 -5.02 1 88.5 55 ARG B O 1
ATOM 2514 N N . LEU B 1 56 ? -17.516 -7.309 -4.699 1 89.69 56 LEU B N 1
ATOM 2515 C CA . LEU B 1 56 ? -17.484 -8.742 -4.434 1 89.69 56 LEU B CA 1
ATOM 2516 C C . LEU B 1 56 ? -18.016 -9.047 -3.035 1 89.69 56 LEU B C 1
ATOM 2518 O O . LEU B 1 56 ? -17.641 -8.375 -2.07 1 89.69 56 LEU B O 1
ATOM 2522 N N . ASN B 1 57 ? -19 -9.969 -2.795 1 80.81 57 ASN B N 1
ATOM 2523 C CA . ASN B 1 57 ? -19.641 -10.273 -1.524 1 80.81 57 ASN B CA 1
ATOM 2524 C C . ASN B 1 57 ? -18.875 -11.344 -0.753 1 80.81 57 ASN B C 1
ATOM 2526 O O . ASN B 1 57 ? -18.922 -11.383 0.478 1 80.81 57 ASN B O 1
ATOM 2530 N N . ASN B 1 58 ? -18.156 -12.219 -1.385 1 91.88 58 ASN B N 1
ATOM 2531 C CA . ASN B 1 58 ? -17.422 -13.344 -0.819 1 91.88 58 ASN B CA 1
ATOM 2532 C C . ASN B 1 58 ? -15.938 -13.289 -1.185 1 91.88 58 ASN B C 1
ATOM 2534 O O . ASN B 1 58 ? -15.539 -13.742 -2.26 1 91.88 58 ASN B O 1
ATOM 2538 N N . THR B 1 59 ? -15.258 -12.758 -0.117 1 96.5 59 THR B N 1
ATOM 2539 C CA . THR B 1 59 ? -13.812 -12.648 -0.335 1 96.5 59 THR B CA 1
ATOM 2540 C C . THR B 1 59 ? -13.047 -13.367 0.771 1 96.5 59 THR B C 1
ATOM 2542 O O . THR B 1 59 ? -13.648 -14.008 1.636 1 96.5 59 THR B O 1
ATOM 2545 N N . LEU B 1 60 ? -11.812 -13.266 0.747 1 98 60 LEU B N 1
ATOM 2546 C CA . LEU B 1 60 ? -10.914 -13.898 1.712 1 98 60 LEU B CA 1
ATOM 2547 C C . LEU B 1 60 ? -11.297 -13.516 3.139 1 98 60 LEU B C 1
ATOM 2549 O O . LEU B 1 60 ? -11.281 -14.359 4.039 1 98 60 LEU B O 1
ATOM 2553 N N . ILE B 1 61 ? -11.703 -12.273 3.328 1 96.5 61 ILE B N 1
ATOM 2554 C CA . ILE B 1 61 ? -11.961 -11.758 4.668 1 96.5 61 ILE B CA 1
ATOM 2555 C C . ILE B 1 61 ? -13.211 -12.438 5.242 1 96.5 61 ILE B C 1
ATOM 2557 O O . ILE B 1 61 ? -13.297 -12.656 6.453 1 96.5 61 ILE B O 1
ATOM 2561 N N . ASP B 1 62 ? -14.109 -12.836 4.414 1 96.94 62 ASP B N 1
ATOM 2562 C CA . ASP B 1 62 ? -15.336 -13.484 4.867 1 96.94 62 ASP B CA 1
ATOM 2563 C C . ASP B 1 62 ? -15.039 -14.875 5.426 1 96.94 62 ASP B C 1
ATOM 2565 O O . ASP B 1 62 ? -15.711 -15.328 6.359 1 96.94 62 ASP B O 1
ATOM 2569 N N . ILE B 1 63 ? -14.07 -15.484 4.859 1 98 63 ILE B N 1
ATOM 2570 C CA . ILE B 1 63 ? -13.633 -16.781 5.367 1 98 63 ILE B CA 1
ATOM 2571 C C . ILE B 1 63 ? -12.969 -16.594 6.73 1 98 63 ILE B C 1
ATOM 2573 O O . ILE B 1 63 ? -13.297 -17.312 7.688 1 98 63 ILE B O 1
ATOM 2577 N N . LEU B 1 64 ? -12.078 -15.609 6.805 1 98.06 64 LEU B N 1
ATOM 2578 C CA . LEU B 1 64 ? -11.273 -15.391 8.008 1 98.06 64 LEU B CA 1
ATOM 2579 C C . LEU B 1 64 ? -12.164 -14.992 9.18 1 98.06 64 LEU B C 1
ATOM 2581 O O . LEU B 1 64 ? -11.93 -15.422 10.312 1 98.06 64 LEU B O 1
ATOM 2585 N N . LEU B 1 65 ? -13.188 -14.242 8.906 1 96.12 65 LEU B N 1
ATOM 2586 C CA . LEU B 1 65 ? -14.055 -13.734 9.969 1 96.12 65 LEU B CA 1
ATOM 2587 C C . LEU B 1 65 ? -15.188 -14.711 10.258 1 96.12 65 LEU B C 1
ATOM 2589 O O . LEU B 1 65 ? -16.031 -14.453 11.125 1 96.12 65 LEU B O 1
ATOM 2593 N N . LYS B 1 66 ? -15.242 -15.812 9.531 1 95.06 66 LYS B N 1
ATOM 2594 C CA . LYS B 1 66 ? -16.281 -16.828 9.703 1 95.06 66 LYS B CA 1
ATOM 2595 C C . LYS B 1 66 ? -17.672 -16.219 9.602 1 95.06 66 LYS B C 1
ATOM 2597 O O . LYS B 1 66 ? -18.5 -16.406 10.492 1 95.06 66 LYS B O 1
ATOM 2602 N N . VAL B 1 67 ? -17.844 -15.469 8.547 1 93.44 67 VAL B N 1
ATOM 2603 C CA . VAL B 1 67 ? -19.141 -14.852 8.289 1 93.44 67 VAL B CA 1
ATOM 2604 C C . VAL B 1 67 ? -20.172 -15.922 7.953 1 93.44 67 VAL B C 1
ATOM 2606 O O . VAL B 1 67 ? -19.906 -16.828 7.148 1 93.44 67 VAL B O 1
ATOM 2609 N N . PRO B 1 68 ? -21.344 -15.836 8.508 1 93.81 68 PRO B N 1
ATOM 2610 C CA . PRO B 1 68 ? -22.375 -16.828 8.188 1 93.81 68 PRO B CA 1
ATOM 2611 C C . PRO B 1 68 ? -22.844 -16.734 6.742 1 93.81 68 PRO B C 1
ATOM 2613 O O . PRO B 1 68 ? -22.953 -15.641 6.188 1 93.81 68 PRO B O 1
ATOM 2616 N N . LYS B 1 69 ? -23.062 -17.859 6.145 1 91.44 69 LYS B N 1
ATOM 2617 C CA . LYS B 1 69 ? -23.516 -17.906 4.758 1 91.44 69 LYS B CA 1
ATOM 2618 C C . LYS B 1 69 ? -24.875 -17.203 4.609 1 91.44 69 LYS B C 1
ATOM 2620 O O . LYS B 1 69 ? -25.094 -16.5 3.627 1 91.44 69 LYS B O 1
ATOM 2625 N N . PHE B 1 70 ? -25.703 -17.531 5.559 1 85.62 70 PHE B N 1
ATOM 2626 C CA . PHE B 1 70 ? -27 -16.859 5.633 1 85.62 70 PHE B CA 1
ATOM 2627 C C . PHE B 1 70 ? -27.359 -16.547 7.082 1 85.62 70 PHE B C 1
ATOM 2629 O O . PHE B 1 70 ? -26.781 -17.109 8.008 1 85.62 70 PHE B O 1
ATOM 2636 N N . SER B 1 71 ? -28.234 -15.531 7.07 1 83 71 SER B N 1
ATOM 2637 C CA . SER B 1 71 ? -28.656 -15.164 8.414 1 83 71 SER B CA 1
ATOM 2638 C C . SER B 1 71 ? -29.172 -16.375 9.188 1 83 71 SER B C 1
ATOM 2640 O O . SER B 1 71 ? -30.031 -17.125 8.695 1 83 71 SER B O 1
ATOM 2642 N N . GLY B 1 72 ? -28.641 -16.609 10.258 1 79.69 72 GLY B N 1
ATOM 2643 C CA . GLY B 1 72 ? -29.109 -17.688 11.117 1 79.69 72 GLY B CA 1
ATOM 2644 C C . GLY B 1 72 ? -28.484 -19.031 10.789 1 79.69 72 GLY B C 1
ATOM 2645 O O . GLY B 1 72 ? -28.781 -20.031 11.453 1 79.69 72 GLY B O 1
ATOM 2646 N N . SER B 1 73 ? -27.656 -19 9.797 1 83.38 73 SER B N 1
ATOM 2647 C CA . SER B 1 73 ? -27.047 -20.266 9.391 1 83.38 73 SER B CA 1
ATOM 2648 C C . SER B 1 73 ? -25.922 -20.672 10.344 1 83.38 73 SER B C 1
ATOM 2650 O O . SER B 1 73 ? -25.25 -19.797 10.914 1 83.38 73 SER B O 1
ATOM 2652 N N . ASN B 1 74 ? -25.781 -21.828 10.539 1 87.12 74 ASN B N 1
ATOM 2653 C CA . ASN B 1 74 ? -24.672 -22.375 11.328 1 87.12 74 ASN B CA 1
ATOM 2654 C C . ASN B 1 74 ? -23.469 -22.688 10.453 1 87.12 74 ASN B C 1
ATOM 2656 O O . ASN B 1 74 ? -22.438 -23.125 10.961 1 87.12 74 ASN B O 1
ATOM 2660 N N . ASN B 1 75 ? -23.703 -22.453 9.188 1 92.31 75 ASN B N 1
ATOM 2661 C CA . ASN B 1 75 ? -22.594 -22.641 8.258 1 92.31 75 ASN B CA 1
ATOM 2662 C C . ASN B 1 75 ? -21.938 -21.312 7.906 1 92.31 75 ASN B C 1
ATOM 2664 O O . ASN B 1 75 ? -22.625 -20.297 7.734 1 92.31 75 ASN B O 1
ATOM 2668 N N . PHE B 1 76 ? -20.672 -21.359 7.789 1 94.56 76 PHE B N 1
ATOM 2669 C CA . PHE B 1 76 ? -19.906 -20.156 7.516 1 94.56 76 PHE B CA 1
ATOM 2670 C C . PHE B 1 76 ? -19.359 -20.172 6.09 1 94.56 76 PHE B C 1
ATOM 2672 O O . PHE B 1 76 ? -19.281 -21.234 5.465 1 94.56 76 PHE B O 1
ATOM 2679 N N . ILE B 1 77 ? -19.109 -19.016 5.633 1 96.06 77 ILE B N 1
ATOM 2680 C CA . ILE B 1 77 ? -18.5 -18.859 4.316 1 96.06 77 ILE B CA 1
ATOM 2681 C C . ILE B 1 77 ? -17.172 -19.625 4.273 1 96.06 77 ILE B C 1
ATOM 2683 O O . ILE B 1 77 ? -16.359 -19.516 5.191 1 96.06 77 ILE B O 1
ATOM 2687 N N . GLU B 1 78 ? -17.062 -20.406 3.264 1 96.94 78 GLU B N 1
ATOM 2688 C CA . GLU B 1 78 ? -15.852 -21.203 3.066 1 96.94 78 GLU B CA 1
ATOM 2689 C C . GLU B 1 78 ? -15.188 -20.875 1.731 1 96.94 78 GLU B C 1
ATOM 2691 O O . GLU B 1 78 ? -15.664 -20.016 0.989 1 96.94 78 GLU B O 1
ATOM 2696 N N . ILE B 1 79 ? -14.102 -21.531 1.469 1 98.06 79 ILE B N 1
ATOM 2697 C CA . ILE B 1 79 ? -13.266 -21.234 0.305 1 98.06 79 ILE B CA 1
ATOM 2698 C C . ILE B 1 79 ? -14.102 -21.344 -0.967 1 98.06 79 ILE B C 1
ATOM 2700 O O . ILE B 1 79 ? -14.078 -20.453 -1.812 1 98.06 79 ILE B O 1
ATOM 2704 N N . ASP B 1 80 ? -14.922 -22.344 -1.082 1 97.56 80 ASP B N 1
ATOM 2705 C CA . ASP B 1 80 ? -15.688 -22.609 -2.295 1 97.56 80 ASP B CA 1
ATOM 2706 C C . ASP B 1 80 ? -16.703 -21.5 -2.568 1 97.56 80 ASP B C 1
ATOM 2708 O O . ASP B 1 80 ? -17.031 -21.219 -3.723 1 97.56 80 ASP B O 1
ATOM 2712 N N . ASP B 1 81 ? -17.141 -20.875 -1.474 1 96.88 81 ASP B N 1
ATOM 2713 C CA . ASP B 1 81 ? -18.094 -19.781 -1.605 1 96.88 81 ASP B CA 1
ATOM 2714 C C . ASP B 1 81 ? -17.438 -18.531 -2.184 1 96.88 81 ASP B C 1
ATOM 2716 O O . ASP B 1 81 ? -18.125 -17.609 -2.641 1 96.88 81 ASP B O 1
ATOM 2720 N N . CYS B 1 82 ? -16.109 -18.516 -2.178 1 97.94 82 CYS B N 1
ATOM 2721 C CA . CYS B 1 82 ? -15.406 -17.281 -2.492 1 97.94 82 CYS B CA 1
ATOM 2722 C C . CYS B 1 82 ? -14.641 -17.406 -3.801 1 97.94 82 CYS B C 1
ATOM 2724 O O . CYS B 1 82 ? -14.242 -16.406 -4.395 1 97.94 82 CYS B O 1
ATOM 2726 N N . LEU B 1 83 ? -14.461 -18.578 -4.273 1 98.19 83 LEU B N 1
ATOM 2727 C CA . LEU B 1 83 ? -13.672 -18.812 -5.48 1 98.19 83 LEU B CA 1
ATOM 2728 C C . LEU B 1 83 ? -14.398 -18.266 -6.707 1 98.19 83 LEU B C 1
ATOM 2730 O O . LEU B 1 83 ? -15.617 -18.438 -6.84 1 98.19 83 LEU B O 1
ATOM 2734 N N . LEU B 1 84 ? -13.664 -17.562 -7.531 1 98.06 84 LEU B N 1
ATOM 2735 C CA . LEU B 1 84 ? -14.164 -17.094 -8.82 1 98.06 84 LEU B CA 1
ATOM 2736 C C . LEU B 1 84 ? -13.406 -17.766 -9.969 1 98.06 84 LEU B C 1
ATOM 2738 O O . LEU B 1 84 ? -12.188 -17.641 -10.055 1 98.06 84 LEU B O 1
ATOM 2742 N N . SER B 1 85 ? -14.125 -18.453 -10.812 1 98.12 85 SER B N 1
ATOM 2743 C CA . SER B 1 85 ? -13.516 -18.969 -12.031 1 98.12 85 SER B CA 1
ATOM 2744 C C . SER B 1 85 ? -13.352 -17.875 -13.078 1 98.12 85 SER B C 1
ATOM 2746 O O . SER B 1 85 ? -14.336 -17.406 -13.664 1 98.12 85 SER B O 1
ATOM 2748 N N . VAL B 1 86 ? -12.109 -17.516 -13.367 1 97.75 86 VAL B N 1
ATOM 2749 C CA . VAL B 1 86 ? -11.898 -16.328 -14.203 1 97.75 86 VAL B CA 1
ATOM 2750 C C . VAL B 1 86 ? -11.438 -16.766 -15.594 1 97.75 86 VAL B C 1
ATOM 2752 O O . VAL B 1 86 ? -11.477 -15.969 -16.547 1 97.75 86 VAL B O 1
ATOM 2755 N N . TYR B 1 87 ? -11 -17.922 -15.734 1 96.88 87 TYR B N 1
ATOM 2756 C CA . TYR B 1 87 ? -10.57 -18.547 -16.969 1 96.88 87 TYR B CA 1
ATOM 2757 C C . TYR B 1 87 ? -10.555 -20.078 -16.828 1 96.88 87 TYR B C 1
ATOM 2759 O O . TYR B 1 87 ? -10.398 -20.594 -1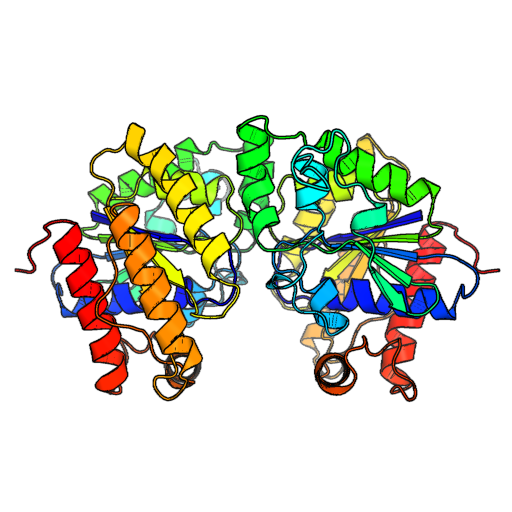5.719 1 96.88 87 TYR B O 1
ATOM 2767 N N . GLU B 1 88 ? -10.758 -20.75 -17.938 1 96.62 88 GLU B N 1
ATOM 2768 C CA . GLU B 1 88 ? -10.711 -22.203 -17.859 1 96.62 88 GLU B CA 1
ATOM 2769 C C . GLU B 1 88 ? -9.406 -22.672 -17.203 1 96.62 88 GLU B C 1
ATOM 2771 O O . GLU B 1 88 ? -8.32 -22.391 -17.703 1 96.62 88 GLU B O 1
ATOM 2776 N N . GLY B 1 89 ? -9.562 -23.266 -16.078 1 97.12 89 GLY B N 1
ATOM 2777 C CA . GLY B 1 89 ? -8.406 -23.797 -15.375 1 97.12 89 GLY B CA 1
ATOM 2778 C C . GLY B 1 89 ? -7.781 -22.812 -14.414 1 97.12 89 GLY B C 1
ATOM 2779 O O . GLY B 1 89 ? -6.758 -23.109 -13.789 1 97.12 89 GLY B O 1
ATOM 2780 N N . LEU B 1 90 ? -8.383 -21.672 -14.289 1 98.69 90 LEU B N 1
ATOM 2781 C CA . LEU B 1 90 ? -7.824 -20.641 -13.43 1 98.69 90 LEU B CA 1
ATOM 2782 C C . LEU B 1 90 ? -8.906 -20 -12.562 1 98.69 90 LEU B C 1
ATOM 2784 O O . LEU B 1 90 ? -9.875 -19.453 -13.078 1 98.69 90 LEU B O 1
ATOM 2788 N N . ASP B 1 91 ? -8.742 -20.125 -11.25 1 98.81 91 ASP B N 1
ATOM 2789 C CA . ASP B 1 91 ? -9.617 -19.469 -10.281 1 98.81 91 ASP B CA 1
ATOM 2790 C C . ASP B 1 91 ? -8.867 -18.375 -9.523 1 98.81 91 ASP B C 1
ATOM 2792 O O . ASP B 1 91 ? -7.633 -18.328 -9.555 1 98.81 91 ASP B O 1
ATOM 2796 N N . ILE B 1 92 ? -9.617 -17.5 -8.984 1 98.81 92 ILE B N 1
ATOM 2797 C CA . ILE B 1 92 ? -9.031 -16.531 -8.047 1 98.81 92 ILE B CA 1
ATOM 2798 C C . ILE B 1 92 ? -9.812 -16.562 -6.734 1 98.81 92 ILE B C 1
ATOM 2800 O O . ILE B 1 92 ? -11.008 -16.844 -6.723 1 98.81 92 ILE B O 1
ATOM 2804 N N . LEU B 1 93 ? -9.148 -16.484 -5.668 1 98.81 93 LEU B N 1
ATOM 2805 C CA . LEU B 1 93 ? -9.711 -16.125 -4.371 1 98.81 93 LEU B CA 1
ATOM 2806 C C . LEU B 1 93 ? -9.469 -14.656 -4.055 1 98.81 93 LEU B C 1
ATOM 2808 O O . LEU B 1 93 ? -8.367 -14.281 -3.652 1 98.81 93 LEU B O 1
ATOM 2812 N N . PRO B 1 94 ? -10.445 -13.828 -4.254 1 98.38 94 PRO B N 1
ATOM 2813 C CA . PRO B 1 94 ? -10.266 -12.375 -4.223 1 98.38 94 PRO B CA 1
ATOM 2814 C C . PRO B 1 94 ? -10.258 -11.805 -2.807 1 98.38 94 PRO B C 1
ATOM 2816 O O . PRO B 1 94 ? -10.578 -12.516 -1.853 1 98.38 94 PRO B O 1
ATOM 2819 N N . CYS B 1 95 ? -9.836 -10.578 -2.736 1 97.31 95 CYS B N 1
ATOM 2820 C CA . CYS B 1 95 ? -9.914 -9.797 -1.507 1 97.31 95 CYS B CA 1
ATOM 2821 C C . CYS B 1 95 ? -10.484 -8.414 -1.777 1 97.31 95 CYS B C 1
ATOM 2823 O O . CYS B 1 95 ? -10.891 -8.109 -2.902 1 97.31 95 CYS B O 1
ATOM 2825 N N . ASN B 1 96 ? -10.703 -7.695 -0.758 1 93.44 96 ASN B N 1
ATOM 2826 C CA . ASN B 1 96 ? -11.078 -6.285 -0.828 1 93.44 96 ASN B CA 1
ATOM 2827 C C . ASN B 1 96 ? -10.406 -5.473 0.278 1 93.44 96 ASN B C 1
ATOM 2829 O O . ASN B 1 96 ? -9.469 -5.945 0.92 1 93.44 96 ASN B O 1
ATOM 2833 N N . PHE B 1 97 ? -10.844 -4.277 0.49 1 91.88 97 PHE B N 1
ATOM 2834 C CA . PHE B 1 97 ? -10.203 -3.311 1.371 1 91.88 97 PHE B CA 1
ATOM 2835 C C . PHE B 1 97 ? -10.188 -3.816 2.809 1 91.88 97 PHE B C 1
ATOM 2837 O O . PHE B 1 97 ? -9.383 -3.359 3.623 1 91.88 97 PHE B O 1
ATOM 2844 N N . GLU B 1 98 ? -11.055 -4.738 3.123 1 93.56 98 GLU B N 1
ATOM 2845 C CA . GLU B 1 98 ? -11.117 -5.266 4.484 1 93.56 98 GLU B CA 1
ATOM 2846 C C . GLU B 1 98 ? -9.812 -5.938 4.883 1 93.56 98 GLU B C 1
ATOM 2848 O O . GLU B 1 98 ? -9.438 -5.93 6.059 1 93.56 98 GLU B O 1
ATOM 2853 N N . LEU B 1 99 ? -9.148 -6.402 3.904 1 96.69 99 LEU B N 1
ATOM 2854 C CA . LEU B 1 99 ? -7.91 -7.117 4.184 1 96.69 99 LEU B CA 1
ATOM 2855 C C . LEU B 1 99 ? -6.82 -6.156 4.645 1 96.69 99 LEU B C 1
ATOM 2857 O O . LEU B 1 99 ? -5.828 -6.574 5.242 1 96.69 99 LEU B O 1
ATOM 2861 N N . ASN B 1 100 ? -6.996 -4.863 4.387 1 96.44 100 ASN B N 1
ATOM 2862 C CA . ASN B 1 100 ? -6.043 -3.857 4.852 1 96.44 100 ASN B CA 1
ATOM 2863 C C . ASN B 1 100 ? -6.098 -3.689 6.367 1 96.44 100 ASN B C 1
ATOM 2865 O O . ASN B 1 100 ? -5.211 -3.074 6.961 1 96.44 100 ASN B O 1
ATOM 2869 N N . PHE B 1 101 ? -7.082 -4.328 7.023 1 96.44 101 PHE B N 1
ATOM 2870 C CA . PHE B 1 101 ? -7.207 -4.305 8.477 1 96.44 101 PHE B CA 1
ATOM 2871 C C . PHE B 1 101 ? -6.668 -5.594 9.086 1 96.44 101 PHE B C 1
ATOM 2873 O O . PHE B 1 101 ? -6.828 -5.828 10.289 1 96.44 101 PHE B O 1
ATOM 2880 N N . ALA B 1 102 ? -6.027 -6.426 8.336 1 97.25 102 ALA B N 1
ATOM 2881 C CA . ALA B 1 102 ? -5.629 -7.762 8.766 1 97.25 102 ALA B CA 1
ATOM 2882 C C . ALA B 1 102 ? -4.797 -7.703 10.047 1 97.25 102 ALA B C 1
ATOM 2884 O O . ALA B 1 102 ? -5.043 -8.453 10.992 1 97.25 102 ALA B O 1
ATOM 2885 N N . ASP B 1 103 ? -3.863 -6.809 10.102 1 96.75 103 ASP B N 1
ATOM 2886 C CA . ASP B 1 103 ? -2.98 -6.746 11.258 1 96.75 103 ASP B CA 1
ATOM 2887 C C . ASP B 1 103 ? -3.738 -6.281 12.5 1 96.75 103 ASP B C 1
ATOM 2889 O O . ASP B 1 103 ? -3.508 -6.789 13.602 1 96.75 103 ASP B O 1
ATOM 2893 N N . ILE B 1 104 ? -4.613 -5.348 12.328 1 95.12 104 ILE B N 1
ATOM 2894 C CA . ILE B 1 104 ? -5.438 -4.887 13.438 1 95.12 104 ILE B CA 1
ATOM 2895 C C . ILE B 1 104 ? -6.355 -6.012 13.898 1 95.12 104 ILE B C 1
ATOM 2897 O O . ILE B 1 104 ? -6.477 -6.273 15.102 1 95.12 104 ILE B O 1
ATOM 2901 N N . ASP B 1 105 ? -6.996 -6.695 12.953 1 96.88 105 ASP B N 1
ATOM 2902 C CA . ASP B 1 105 ? -7.922 -7.777 13.273 1 96.88 105 ASP B CA 1
ATOM 2903 C C . ASP B 1 105 ? -7.211 -8.914 14 1 96.88 105 ASP B C 1
ATOM 2905 O O . ASP B 1 105 ? -7.754 -9.492 14.945 1 96.88 105 ASP B O 1
ATOM 2909 N N . ILE B 1 106 ? -6.035 -9.211 13.562 1 97.38 106 ILE B N 1
ATOM 2910 C CA . ILE B 1 106 ? -5.242 -10.258 14.195 1 97.38 106 ILE B CA 1
ATOM 2911 C C . ILE B 1 106 ? -4.863 -9.836 15.609 1 97.38 106 ILE B C 1
ATOM 2913 O O . ILE B 1 106 ? -4.945 -10.633 16.547 1 97.38 106 ILE B O 1
ATOM 2917 N N . SER B 1 107 ? -4.457 -8.609 15.727 1 94.44 107 SER B N 1
ATOM 2918 C CA . SER B 1 107 ? -4.105 -8.102 17.047 1 94.44 107 SER B CA 1
ATOM 2919 C C . SER B 1 107 ? -5.301 -8.156 18 1 94.44 107 SER B C 1
ATOM 2921 O O . SER B 1 107 ? -5.133 -8.344 19.203 1 94.44 107 SER B O 1
ATOM 2923 N N . ARG B 1 108 ? -6.496 -8.039 17.5 1 94.19 108 ARG B N 1
ATOM 2924 C CA . ARG B 1 108 ? -7.727 -8.07 18.281 1 94.19 108 ARG B CA 1
ATOM 2925 C C . ARG B 1 108 ? -8.273 -9.484 18.391 1 94.19 108 ARG B C 1
ATOM 2927 O O . ARG B 1 108 ? -9.391 -9.695 18.875 1 94.19 108 ARG B O 1
ATOM 2934 N N . LYS B 1 109 ? -7.535 -10.477 17.859 1 96.94 109 LYS B N 1
ATOM 2935 C CA . LYS B 1 109 ? -7.801 -11.906 17.984 1 96.94 109 LYS B CA 1
ATOM 2936 C C . LYS B 1 109 ? -9.086 -12.289 17.266 1 96.94 109 LYS B C 1
ATOM 2938 O O . LYS B 1 109 ? -9.797 -13.203 17.688 1 96.94 109 LYS B O 1
ATOM 2943 N N . LYS B 1 110 ? -9.461 -11.492 16.234 1 97 110 LYS B N 1
ATOM 2944 C CA . LYS B 1 110 ? -10.602 -11.891 15.414 1 97 110 LYS B CA 1
ATOM 2945 C C . LYS B 1 110 ? -10.297 -13.141 14.594 1 97 110 LYS B C 1
ATOM 2947 O O . LYS B 1 110 ? -11.188 -13.93 14.297 1 97 110 LYS B O 1
ATOM 2952 N N . TYR B 1 111 ? -9.148 -13.32 14.117 1 97.75 111 TYR B N 1
ATOM 2953 C CA . TYR B 1 111 ? -8.531 -14.484 13.5 1 97.75 111 TYR B CA 1
ATOM 2954 C C . TYR B 1 111 ? -7.012 -14.43 13.633 1 97.75 111 TYR B C 1
ATOM 2956 O O . TYR B 1 111 ? -6.473 -13.508 14.25 1 97.75 111 TYR B O 1
ATOM 2964 N N . LYS B 1 112 ? -6.355 -15.477 13.188 1 97.88 112 LYS B N 1
ATOM 2965 C CA . LYS B 1 112 ? -4.91 -15.578 13.359 1 97.88 112 LYS B CA 1
ATOM 2966 C C . LYS B 1 112 ? -4.195 -15.656 12.008 1 97.88 112 LYS B C 1
ATOM 2968 O O . LYS B 1 112 ? -4.812 -15.992 10.992 1 97.88 112 LYS B O 1
ATOM 2973 N N . ALA B 1 113 ? -2.922 -15.289 12.016 1 97.31 113 ALA B N 1
ATOM 2974 C CA . ALA B 1 113 ? -2.086 -15.492 10.836 1 97.31 113 ALA B CA 1
ATOM 2975 C C . ALA B 1 113 ? -2.123 -16.953 10.383 1 97.31 113 ALA B C 1
ATOM 2977 O O . ALA B 1 113 ? -2.076 -17.234 9.18 1 97.31 113 ALA B O 1
ATOM 2978 N N . SER B 1 114 ? -2.242 -17.828 11.312 1 98.25 114 SER B N 1
ATOM 2979 C CA . SER B 1 114 ? -2.287 -19.266 11 1 98.25 114 SER B CA 1
ATOM 2980 C C . SER B 1 114 ? -3.551 -19.609 10.227 1 98.25 114 SER B C 1
ATOM 2982 O O . SER B 1 114 ? -3.574 -20.609 9.484 1 98.25 114 SER B O 1
ATOM 2984 N N . ASP B 1 115 ? -4.617 -18.828 10.438 1 98.56 115 ASP B N 1
ATOM 2985 C CA . ASP B 1 115 ? -5.832 -19.062 9.664 1 98.56 115 ASP B CA 1
ATOM 2986 C C . ASP B 1 115 ? -5.602 -18.797 8.18 1 98.56 115 ASP B C 1
ATOM 2988 O O . ASP B 1 115 ? -6.141 -19.484 7.32 1 98.56 115 ASP B O 1
ATOM 2992 N N . ILE B 1 116 ? -4.824 -17.781 7.879 1 98.38 116 ILE B N 1
ATOM 2993 C CA . ILE B 1 116 ? -4.457 -17.469 6.504 1 98.38 116 ILE B CA 1
ATOM 2994 C C . ILE B 1 116 ? -3.613 -18.594 5.918 1 98.38 116 ILE B C 1
ATOM 2996 O O . ILE B 1 116 ? -3.846 -19.031 4.789 1 98.38 116 ILE B O 1
ATOM 3000 N N . ALA B 1 117 ? -2.656 -19.078 6.711 1 98.44 117 ALA B N 1
ATOM 3001 C CA . ALA B 1 117 ? -1.804 -20.188 6.293 1 98.44 117 ALA B CA 1
ATOM 3002 C C . ALA B 1 117 ? -2.635 -21.422 5.973 1 98.44 117 ALA B C 1
ATOM 3004 O O . ALA B 1 117 ? -2.363 -22.125 4.996 1 98.44 117 ALA B O 1
ATOM 3005 N N . GLU B 1 118 ? -3.604 -21.625 6.77 1 98.69 118 GLU B N 1
ATOM 3006 C CA . GLU B 1 118 ? -4.453 -22.797 6.59 1 98.69 118 GLU B CA 1
ATOM 3007 C C . GLU B 1 118 ? -5.246 -22.719 5.289 1 98.69 118 GLU B C 1
ATOM 3009 O O . GLU B 1 118 ? -5.438 -23.719 4.598 1 98.69 118 GLU B O 1
ATOM 3014 N N . ILE B 1 119 ? -5.711 -21.562 4.984 1 98.75 119 ILE B N 1
ATOM 3015 C CA . ILE B 1 119 ? -6.426 -21.359 3.732 1 98.75 119 ILE B CA 1
ATOM 3016 C C . ILE B 1 119 ? -5.508 -21.672 2.555 1 98.75 119 ILE B C 1
ATOM 3018 O O . ILE B 1 119 ? -5.91 -22.344 1.607 1 98.75 119 ILE B O 1
ATOM 3022 N N . VAL B 1 120 ? -4.27 -21.234 2.596 1 98.88 120 VAL B N 1
ATOM 3023 C CA . VAL B 1 120 ? -3.297 -21.484 1.538 1 98.88 120 VAL B CA 1
ATOM 3024 C C . VAL B 1 120 ? -3.045 -22.984 1.419 1 98.88 120 VAL B C 1
ATOM 3026 O O . VAL B 1 120 ? -2.994 -23.531 0.312 1 98.88 120 VAL B O 1
ATOM 3029 N N . LYS B 1 121 ? -2.938 -23.625 2.516 1 98.75 121 LYS B N 1
ATOM 3030 C CA . LYS B 1 121 ? -2.693 -25.078 2.521 1 98.75 121 LYS B CA 1
ATOM 3031 C C . LYS B 1 121 ? -3.875 -25.828 1.926 1 98.75 121 LYS B C 1
ATOM 3033 O O . LYS B 1 121 ? -3.688 -26.812 1.197 1 98.75 121 LYS B O 1
ATOM 3038 N N . GLN B 1 122 ? -5.023 -25.391 2.256 1 98.75 122 GLN B N 1
ATOM 3039 C CA . GLN B 1 122 ? -6.219 -26 1.69 1 98.75 122 GLN B CA 1
ATOM 3040 C C . GLN B 1 122 ? -6.262 -25.828 0.175 1 98.75 122 GLN B C 1
ATOM 3042 O O . GLN B 1 122 ? -6.617 -26.766 -0.551 1 98.75 122 GLN B O 1
ATOM 3047 N N . LEU B 1 123 ? -5.938 -24.672 -0.253 1 98.88 123 LEU B N 1
ATOM 3048 C CA . LEU B 1 123 ? -5.867 -24.422 -1.689 1 98.88 123 LEU B CA 1
ATOM 3049 C C . LEU B 1 123 ? -4.816 -25.312 -2.342 1 98.88 123 LEU B C 1
ATOM 3051 O O . LEU B 1 123 ? -5.031 -25.844 -3.436 1 98.88 123 LEU B O 1
ATOM 3055 N N . ALA B 1 124 ? -3.705 -25.484 -1.655 1 98.62 124 ALA B N 1
ATOM 3056 C CA . ALA B 1 124 ? -2.59 -26.25 -2.197 1 98.62 124 ALA B CA 1
ATOM 3057 C C . ALA B 1 124 ? -2.969 -27.734 -2.35 1 98.62 124 ALA B C 1
ATOM 3059 O O . ALA B 1 124 ? -2.375 -28.453 -3.156 1 98.62 124 ALA B O 1
ATOM 3060 N N . LYS B 1 125 ? -3.949 -28.156 -1.626 1 98.31 125 LYS B N 1
ATOM 3061 C CA . LYS B 1 125 ? -4.434 -29.531 -1.736 1 98.31 125 LYS B CA 1
ATOM 3062 C C . LYS B 1 125 ? -5.34 -29.703 -2.953 1 98.31 125 LYS B C 1
ATOM 3064 O O . LYS B 1 125 ? -5.484 -30.797 -3.48 1 98.31 125 LYS B O 1
ATOM 3069 N N . ARG B 1 126 ? -5.883 -28.594 -3.412 1 98 126 ARG B N 1
ATOM 3070 C CA . ARG B 1 126 ? -6.91 -28.641 -4.445 1 98 126 ARG B CA 1
ATOM 3071 C C . ARG B 1 126 ? -6.355 -28.188 -5.793 1 98 126 ARG B C 1
ATOM 3073 O O . ARG B 1 126 ? -6.898 -28.531 -6.844 1 98 126 ARG B O 1
ATOM 3080 N N . TYR B 1 127 ? -5.367 -27.422 -5.781 1 98.62 127 TYR B N 1
ATOM 3081 C CA . TYR B 1 127 ? -4.793 -26.828 -6.988 1 98.62 127 TYR B CA 1
ATOM 3082 C C . TYR B 1 127 ? -3.34 -27.25 -7.164 1 98.62 127 TYR B C 1
ATOM 3084 O O . TYR B 1 127 ? -2.602 -27.375 -6.184 1 98.62 127 TYR B O 1
ATOM 3092 N N . GLU B 1 128 ? -3.004 -27.438 -8.43 1 98.44 128 GLU B N 1
ATOM 3093 C CA . GLU B 1 128 ? -1.604 -27.734 -8.719 1 98.44 128 GLU B CA 1
ATOM 3094 C C . GLU B 1 128 ? -0.716 -26.531 -8.453 1 98.44 128 GLU B C 1
ATOM 3096 O O . GLU B 1 128 ? 0.412 -26.672 -7.98 1 98.44 128 GLU B O 1
ATOM 3101 N N . PHE B 1 129 ? -1.227 -25.344 -8.781 1 98.81 129 PHE B N 1
ATOM 3102 C CA . PHE B 1 129 ? -0.487 -24.109 -8.594 1 98.81 129 PHE B CA 1
ATOM 3103 C C . PHE B 1 129 ? -1.294 -23.125 -7.754 1 98.81 129 PHE B C 1
ATOM 3105 O O . PHE B 1 129 ? -2.449 -22.828 -8.07 1 98.81 129 PHE B O 1
ATOM 3112 N N . VAL B 1 130 ? -0.713 -22.641 -6.676 1 98.94 130 VAL B N 1
ATOM 3113 C CA . VAL B 1 130 ? -1.264 -21.562 -5.848 1 98.94 130 VAL B CA 1
ATOM 3114 C C . VAL B 1 130 ? -0.361 -20.344 -5.926 1 98.94 130 VAL B C 1
ATOM 3116 O O . VAL B 1 130 ? 0.79 -20.375 -5.484 1 98.94 130 VAL B O 1
ATOM 3119 N N . LEU B 1 131 ? -0.853 -19.297 -6.562 1 98.94 131 LEU B N 1
ATOM 3120 C CA . LEU B 1 131 ? -0.113 -18.031 -6.676 1 98.94 131 LEU B CA 1
ATOM 3121 C C . LEU B 1 131 ? -0.584 -17.031 -5.629 1 98.94 131 LEU B C 1
ATOM 3123 O O . LEU B 1 131 ? -1.786 -16.812 -5.477 1 98.94 131 LEU B O 1
ATOM 3127 N N . LEU B 1 132 ? 0.331 -16.469 -4.871 1 98.94 132 LEU B N 1
ATOM 3128 C CA . LEU B 1 132 ? 0.029 -15.484 -3.844 1 98.94 132 LEU B CA 1
ATOM 3129 C C . LEU B 1 132 ? 0.479 -14.094 -4.277 1 98.94 132 LEU B C 1
ATOM 3131 O O . LEU B 1 132 ? 1.678 -13.844 -4.414 1 98.94 132 LEU B O 1
ATOM 3135 N N . ASP B 1 133 ? -0.452 -13.195 -4.559 1 98.81 133 ASP B N 1
ATOM 3136 C CA . ASP B 1 133 ? -0.17 -11.789 -4.812 1 98.81 133 ASP B CA 1
ATOM 3137 C C . ASP B 1 133 ? -0.14 -10.992 -3.512 1 98.81 133 ASP B C 1
ATOM 3139 O O . ASP B 1 133 ? -1.119 -10.977 -2.764 1 98.81 133 ASP B O 1
ATOM 3143 N N . THR B 1 134 ? 0.96 -10.312 -3.252 1 98.62 134 THR B N 1
ATOM 3144 C CA . THR B 1 134 ? 1.152 -9.711 -1.935 1 98.62 134 THR B CA 1
ATOM 3145 C C . THR B 1 134 ? 1.287 -8.195 -2.041 1 98.62 134 THR B C 1
ATOM 3147 O O . THR B 1 134 ? 1.641 -7.676 -3.1 1 98.62 134 THR B O 1
ATOM 3150 N N . PRO B 1 135 ? 0.994 -7.465 -0.979 1 97.69 135 PRO B N 1
ATOM 3151 C CA . PRO B 1 135 ? 1.191 -6.016 -0.964 1 97.69 135 PRO B CA 1
ATOM 3152 C C . PRO B 1 135 ? 2.65 -5.621 -0.755 1 97.69 135 PRO B C 1
ATOM 3154 O O . PRO B 1 135 ? 3.4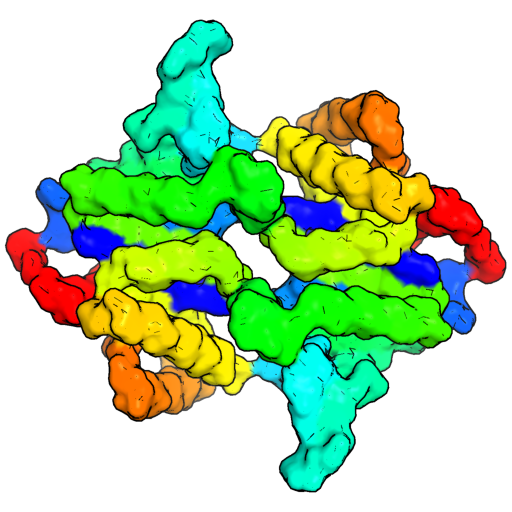86 -6.473 -0.442 1 97.69 135 PRO B O 1
ATOM 3157 N N . PRO B 1 136 ? 2.961 -4.332 -0.934 1 96.06 136 PRO B N 1
ATOM 3158 C CA . PRO B 1 136 ? 4.332 -3.875 -0.686 1 96.06 136 PRO B CA 1
ATOM 3159 C C . PRO B 1 136 ? 4.672 -3.816 0.801 1 96.06 136 PRO B C 1
ATOM 3161 O O . PRO B 1 136 ? 5.848 -3.896 1.171 1 96.06 136 PRO B O 1
ATOM 3164 N N . ASN B 1 137 ? 3.732 -3.656 1.655 1 95.75 137 ASN B N 1
ATOM 3165 C CA . ASN B 1 137 ? 3.959 -3.613 3.096 1 95.75 137 ASN B CA 1
ATOM 3166 C C . ASN B 1 137 ? 4.363 -4.98 3.641 1 95.75 137 ASN B C 1
ATOM 3168 O O . ASN B 1 137 ? 3.555 -5.91 3.664 1 95.75 137 ASN B O 1
ATOM 3172 N N . MET B 1 138 ? 5.625 -5.055 4.074 1 95.94 138 MET B N 1
ATOM 3173 C CA . MET B 1 138 ? 6.184 -6.309 4.566 1 95.94 138 MET B CA 1
ATOM 3174 C C . MET B 1 138 ? 5.711 -6.59 5.988 1 95.94 138 MET B C 1
ATOM 3176 O O . MET B 1 138 ? 6.484 -6.465 6.938 1 95.94 138 MET B O 1
ATOM 3180 N N . ALA B 1 139 ? 4.43 -6.992 6.047 1 96.06 139 ALA B N 1
ATOM 3181 C CA . ALA B 1 139 ? 3.787 -7.277 7.328 1 96.06 139 ALA B CA 1
ATOM 3182 C C . ALA B 1 139 ? 3.285 -8.719 7.379 1 96.06 139 ALA B C 1
ATOM 3184 O O . ALA B 1 139 ? 3.961 -9.633 6.91 1 96.06 139 ALA B O 1
ATOM 3185 N N . THR B 1 140 ? 2.193 -8.992 8.055 1 96.56 140 THR B N 1
ATOM 3186 C CA . THR B 1 140 ? 1.742 -10.336 8.383 1 96.56 140 THR B CA 1
ATOM 3187 C C . THR B 1 140 ? 1.425 -11.133 7.117 1 96.56 140 THR B C 1
ATOM 3189 O O . THR B 1 140 ? 1.822 -12.289 6.988 1 96.56 140 THR B O 1
ATOM 3192 N N . LEU B 1 141 ? 0.745 -10.484 6.219 1 98 141 LEU B N 1
ATOM 3193 C CA . LEU B 1 141 ? 0.297 -11.195 5.023 1 98 141 LEU B CA 1
ATOM 3194 C C . LEU B 1 141 ? 1.484 -11.633 4.176 1 98 141 LEU B C 1
ATOM 3196 O O . LEU B 1 141 ? 1.529 -12.773 3.703 1 98 141 LEU B O 1
ATOM 3200 N N . VAL B 1 142 ? 2.463 -10.781 4.031 1 97.94 142 VAL B N 1
ATOM 3201 C CA . VAL B 1 142 ? 3.637 -11.07 3.219 1 97.94 142 VAL B CA 1
ATOM 3202 C C . VAL B 1 142 ? 4.504 -12.117 3.918 1 97.94 142 VAL B C 1
ATOM 3204 O O . VAL B 1 142 ? 4.996 -13.055 3.279 1 97.94 142 VAL B O 1
ATOM 3207 N N . SER B 1 143 ? 4.621 -11.961 5.211 1 96.94 143 SER B N 1
ATOM 3208 C CA . SER B 1 143 ? 5.398 -12.93 5.98 1 96.94 143 SER B CA 1
ATOM 3209 C C . SER B 1 143 ? 4.797 -14.32 5.883 1 96.94 143 SER B C 1
ATOM 3211 O O . SER B 1 143 ? 5.52 -15.312 5.734 1 96.94 143 SER B O 1
ATOM 3213 N N . THR B 1 144 ? 3.486 -14.422 5.969 1 97.31 144 THR B N 1
ATOM 3214 C CA . THR B 1 144 ? 2.789 -15.695 5.855 1 97.31 144 THR B CA 1
ATOM 3215 C C . THR B 1 144 ? 2.996 -16.297 4.469 1 97.31 144 THR B C 1
ATOM 3217 O O . THR B 1 144 ? 3.295 -17.484 4.344 1 97.31 144 THR B O 1
ATOM 3220 N N . ALA B 1 145 ? 2.891 -15.445 3.484 1 98.12 145 ALA B N 1
ATOM 3221 C CA . ALA B 1 145 ? 3.096 -15.898 2.111 1 98.12 145 ALA B CA 1
ATOM 3222 C C . ALA B 1 145 ? 4.508 -16.453 1.921 1 98.12 145 ALA B C 1
ATOM 3224 O O . ALA B 1 145 ? 4.688 -17.531 1.357 1 98.12 145 ALA B O 1
ATOM 3225 N N . MET B 1 146 ? 5.457 -15.703 2.404 1 97.44 146 MET B N 1
ATOM 3226 C CA . MET B 1 146 ? 6.852 -16.109 2.25 1 97.44 146 MET B CA 1
ATOM 3227 C C . MET B 1 146 ? 7.109 -17.453 2.934 1 97.44 146 MET B C 1
ATOM 3229 O O . MET B 1 146 ? 7.828 -18.297 2.396 1 97.44 146 MET B O 1
ATOM 3233 N N . SER B 1 147 ? 6.48 -17.688 4.055 1 96.69 147 SER B N 1
ATOM 3234 C CA . SER B 1 147 ? 6.715 -18.891 4.852 1 96.69 147 SER B CA 1
ATOM 3235 C C . SER B 1 147 ? 6.133 -20.125 4.172 1 96.69 147 SER B C 1
ATOM 3237 O O . SER B 1 147 ? 6.566 -21.25 4.434 1 96.69 147 SER B O 1
ATOM 3239 N N . LEU B 1 148 ? 5.211 -19.938 3.273 1 97.44 148 LEU B N 1
ATOM 3240 C CA . LEU B 1 148 ? 4.484 -21.062 2.705 1 97.44 148 LEU B CA 1
ATOM 3241 C C . LEU B 1 148 ? 4.941 -21.344 1.275 1 97.44 148 LEU B C 1
ATOM 3243 O O . LEU B 1 148 ? 4.582 -22.375 0.692 1 97.44 148 LEU B O 1
ATOM 3247 N N . SER B 1 149 ? 5.742 -20.547 0.742 1 98.06 149 SER B N 1
ATOM 3248 C CA . SER B 1 149 ? 6.043 -20.547 -0.686 1 98.06 149 SER B CA 1
ATOM 3249 C C . SER B 1 149 ? 7.082 -21.609 -1.023 1 98.06 149 SE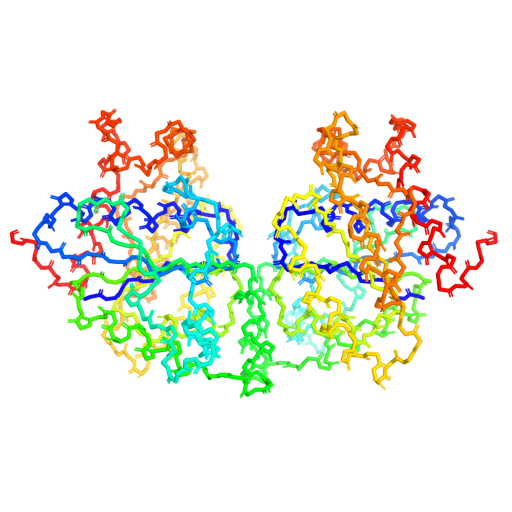R B C 1
ATOM 3251 O O . SER B 1 149 ? 7.984 -21.891 -0.227 1 98.06 149 SER B O 1
ATOM 3253 N N . ASP B 1 150 ? 6.91 -22.219 -2.182 1 97.81 150 ASP B N 1
ATOM 3254 C CA . ASP B 1 150 ? 7.973 -23 -2.801 1 97.81 150 ASP B CA 1
ATOM 3255 C C . ASP B 1 150 ? 8.945 -22.109 -3.568 1 97.81 150 ASP B C 1
ATOM 3257 O O . ASP B 1 150 ? 10.148 -22.359 -3.572 1 97.81 150 ASP B O 1
ATOM 3261 N N . VAL B 1 151 ? 8.414 -21.109 -4.191 1 98.44 151 VAL B N 1
ATOM 3262 C CA . VAL B 1 151 ? 9.195 -20.141 -4.965 1 98.44 151 VAL B CA 1
ATOM 3263 C C . VAL B 1 151 ? 8.703 -18.734 -4.668 1 98.44 151 VAL B C 1
ATOM 3265 O O . VAL B 1 151 ? 7.496 -18.484 -4.637 1 98.44 151 VAL B O 1
ATOM 3268 N N . ILE B 1 152 ? 9.609 -17.875 -4.395 1 98.62 152 ILE B N 1
ATOM 3269 C CA . ILE B 1 152 ? 9.305 -16.453 -4.285 1 98.62 152 ILE B CA 1
ATOM 3270 C C . ILE B 1 152 ? 9.859 -15.719 -5.5 1 98.62 152 ILE B C 1
ATOM 3272 O O . ILE B 1 152 ? 11.055 -15.82 -5.805 1 98.62 152 ILE B O 1
ATOM 3276 N N . VAL B 1 153 ? 8.961 -15.078 -6.211 1 98.81 153 VAL B N 1
ATOM 3277 C CA . VAL B 1 153 ? 9.312 -14.242 -7.352 1 98.81 153 VAL B CA 1
ATOM 3278 C C . VAL B 1 153 ? 9.375 -12.781 -6.914 1 98.81 153 VAL B C 1
ATOM 3280 O O . VAL B 1 153 ? 8.43 -12.266 -6.309 1 98.81 153 VAL B O 1
ATOM 3283 N N . ILE B 1 154 ? 10.469 -12.117 -7.238 1 98.62 154 ILE B N 1
ATOM 3284 C CA . ILE B 1 154 ? 10.656 -10.719 -6.875 1 98.62 154 ILE B CA 1
ATOM 3285 C C . ILE B 1 154 ? 10.766 -9.867 -8.133 1 98.62 154 ILE B C 1
ATOM 3287 O O . ILE B 1 154 ? 11.867 -9.625 -8.633 1 98.62 154 ILE B O 1
ATOM 3291 N N . PRO B 1 155 ? 9.633 -9.398 -8.594 1 98.44 155 PRO B N 1
ATOM 3292 C CA . PRO B 1 155 ? 9.711 -8.398 -9.664 1 98.44 155 PRO B CA 1
ATOM 3293 C C . PRO B 1 155 ? 10.328 -7.086 -9.195 1 98.44 155 PRO B C 1
ATOM 3295 O O . PRO B 1 155 ? 10.078 -6.648 -8.07 1 98.44 155 PRO B O 1
ATOM 3298 N N . PHE B 1 156 ? 11.148 -6.453 -10.094 1 97.25 156 PHE B N 1
ATOM 3299 C CA . PHE B 1 156 ? 11.727 -5.172 -9.711 1 97.25 156 PHE B CA 1
ATOM 3300 C C . PHE B 1 156 ? 12.016 -4.32 -10.945 1 97.25 156 PHE B C 1
ATOM 3302 O O . PHE B 1 156 ? 12.352 -4.848 -12.008 1 97.25 156 PHE B O 1
ATOM 3309 N N . GLU B 1 157 ? 11.797 -3.082 -10.797 1 95.88 157 GLU B N 1
ATOM 3310 C CA . GLU B 1 157 ? 12.195 -2.135 -11.836 1 95.88 157 GLU B CA 1
ATOM 3311 C C . GLU B 1 157 ? 13.664 -1.749 -11.703 1 95.88 157 GLU B C 1
ATOM 3313 O O . GLU B 1 157 ? 14.102 -1.328 -10.625 1 95.88 157 GLU B O 1
ATOM 3318 N N . PRO B 1 158 ? 14.445 -1.958 -12.75 1 94.81 158 PRO B N 1
ATOM 3319 C CA . PRO B 1 158 ? 15.875 -1.659 -12.664 1 94.81 158 PRO B CA 1
ATOM 3320 C C . PRO B 1 158 ? 16.172 -0.161 -12.695 1 94.81 158 PRO B C 1
ATOM 3322 O O . PRO B 1 158 ? 16.625 0.363 -13.719 1 94.81 158 PRO B O 1
ATOM 3325 N N . ASP B 1 159 ? 16.062 0.392 -11.602 1 88.62 159 ASP B N 1
ATOM 3326 C CA . ASP B 1 159 ? 16.453 1.792 -11.461 1 88.62 159 ASP B CA 1
ATOM 3327 C C . ASP B 1 159 ? 17.641 1.938 -10.516 1 88.62 159 ASP B C 1
ATOM 3329 O O . ASP B 1 159 ? 18.031 0.982 -9.836 1 88.62 159 ASP B O 1
ATOM 3333 N N . GLN B 1 160 ? 18.266 3.059 -10.531 1 84.25 160 GLN B N 1
ATOM 3334 C CA . GLN B 1 160 ? 19.547 3.27 -9.859 1 84.25 160 GLN B CA 1
ATOM 3335 C C . GLN B 1 160 ? 19.406 3.055 -8.352 1 84.25 160 GLN B C 1
ATOM 3337 O O . GLN B 1 160 ? 20.391 2.729 -7.68 1 84.25 160 GLN B O 1
ATOM 3342 N N . TYR B 1 161 ? 18.266 3.133 -7.863 1 82.31 161 TYR B N 1
ATOM 3343 C CA . TYR B 1 161 ? 18.109 3.143 -6.414 1 82.31 161 TYR B CA 1
ATOM 3344 C C . TYR B 1 161 ? 17.391 1.883 -5.934 1 82.31 161 TYR B C 1
ATOM 3346 O O . TYR B 1 161 ? 17.156 1.712 -4.738 1 82.31 161 TYR B O 1
ATOM 3354 N N . SER B 1 162 ? 17.172 0.982 -6.828 1 83.62 162 SER B N 1
ATOM 3355 C CA . SER B 1 162 ? 16.344 -0.176 -6.496 1 83.62 162 SER B CA 1
ATOM 3356 C C . SER B 1 162 ? 17.172 -1.252 -5.793 1 83.62 162 SER B C 1
ATOM 3358 O O . SER B 1 162 ? 16.609 -2.133 -5.133 1 83.62 162 SER B O 1
ATOM 3360 N N . MET B 1 163 ? 18.438 -1.219 -5.816 1 89.56 163 MET B N 1
ATOM 3361 C CA . MET B 1 163 ? 19.281 -2.33 -5.41 1 89.56 163 MET B CA 1
ATOM 3362 C C . MET B 1 163 ? 19.219 -2.551 -3.904 1 89.56 163 MET B C 1
ATOM 3364 O O . MET B 1 163 ? 19.109 -3.689 -3.443 1 89.56 163 MET B O 1
ATOM 3368 N N . LEU B 1 164 ? 19.25 -1.562 -3.16 1 87.25 164 LEU B N 1
ATOM 3369 C CA . LEU B 1 164 ? 19.219 -1.691 -1.707 1 87.25 164 LEU B CA 1
ATOM 3370 C C . LEU B 1 164 ? 17.922 -2.346 -1.241 1 87.25 164 LEU B C 1
ATOM 3372 O O . LEU B 1 164 ? 17.953 -3.248 -0.403 1 87.25 164 LEU B O 1
ATOM 3376 N N . GLY B 1 165 ? 16.844 -1.874 -1.787 1 90.31 165 GLY B N 1
ATOM 3377 C CA . GLY B 1 165 ? 15.555 -2.477 -1.46 1 90.31 165 GLY B CA 1
ATOM 3378 C C . GLY B 1 165 ? 15.469 -3.939 -1.85 1 90.31 165 GLY B C 1
ATOM 3379 O O . GLY B 1 165 ? 14.938 -4.758 -1.096 1 90.31 165 GLY B O 1
ATOM 3380 N N . LEU B 1 166 ? 16.031 -4.211 -2.941 1 93.88 166 LEU B N 1
ATOM 3381 C CA . LEU B 1 166 ? 16.031 -5.578 -3.451 1 93.88 166 LEU B CA 1
ATOM 3382 C C . LEU B 1 166 ? 16.828 -6.5 -2.527 1 93.88 166 LEU B C 1
ATOM 3384 O O . LEU B 1 166 ? 16.359 -7.605 -2.211 1 93.88 166 LEU B O 1
ATOM 3388 N N . MET B 1 167 ? 17.938 -6.047 -2.123 1 92.62 167 MET B N 1
ATOM 3389 C CA . MET B 1 167 ? 18.766 -6.879 -1.263 1 92.62 167 MET B CA 1
ATOM 3390 C C . MET B 1 167 ? 18.141 -7.043 0.116 1 92.62 167 MET B C 1
ATOM 3392 O O . MET B 1 167 ? 18.266 -8.102 0.739 1 92.62 167 MET B O 1
ATOM 3396 N N . ARG B 1 168 ? 17.469 -6.047 0.547 1 93.56 168 ARG B N 1
ATOM 3397 C CA . ARG B 1 168 ? 16.766 -6.137 1.819 1 93.56 168 ARG B CA 1
ATOM 3398 C C . ARG B 1 168 ? 15.695 -7.223 1.775 1 93.56 168 ARG B C 1
ATOM 3400 O O . ARG B 1 168 ? 15.5 -7.957 2.748 1 93.56 168 ARG B O 1
ATOM 3407 N N . ILE B 1 169 ? 15.023 -7.32 0.683 1 96.19 169 ILE B N 1
ATOM 3408 C CA . ILE B 1 169 ? 14.023 -8.367 0.503 1 96.19 169 ILE B CA 1
ATOM 3409 C C . ILE B 1 169 ? 14.695 -9.734 0.548 1 96.19 169 ILE B C 1
ATOM 3411 O O . ILE B 1 169 ? 14.234 -10.641 1.252 1 96.19 169 ILE B O 1
ATOM 3415 N N . VAL B 1 170 ? 15.789 -9.852 -0.196 1 95.69 170 VAL B N 1
ATOM 3416 C CA . VAL B 1 170 ? 16.516 -11.117 -0.279 1 95.69 170 VAL B CA 1
ATOM 3417 C C . VAL B 1 170 ? 16.984 -11.539 1.113 1 95.69 170 VAL B C 1
ATOM 3419 O O . VAL B 1 170 ? 16.828 -12.695 1.502 1 95.69 170 VAL B O 1
ATOM 3422 N N . GLU B 1 171 ? 17.484 -10.602 1.843 1 94.06 171 GLU B N 1
ATOM 3423 C CA . GLU B 1 171 ? 17.938 -10.875 3.201 1 94.06 171 GLU B CA 1
ATOM 3424 C C . GLU B 1 171 ? 16.797 -11.336 4.09 1 94.06 171 GLU B C 1
ATOM 3426 O O . GLU B 1 171 ? 16.953 -12.242 4.906 1 94.06 171 GLU B O 1
ATOM 3431 N N . THR B 1 172 ? 15.719 -10.695 3.941 1 93.62 172 THR B N 1
ATOM 3432 C CA . THR B 1 172 ? 14.539 -11.055 4.73 1 93.62 172 THR B CA 1
ATOM 3433 C C . THR B 1 172 ? 14.07 -12.461 4.395 1 93.62 172 THR B C 1
ATOM 3435 O O . THR B 1 172 ? 13.742 -13.242 5.289 1 93.62 172 THR B O 1
ATOM 3438 N N . ILE B 1 173 ? 14.062 -12.773 3.104 1 94.44 173 ILE B N 1
ATOM 3439 C CA . ILE B 1 173 ? 13.625 -14.094 2.652 1 94.44 173 ILE B CA 1
ATOM 3440 C C . ILE B 1 173 ? 14.57 -15.164 3.197 1 94.44 173 ILE B C 1
ATOM 3442 O O . ILE B 1 173 ? 14.141 -16.266 3.549 1 94.44 173 ILE B O 1
ATOM 3446 N N . ASP B 1 174 ? 15.812 -14.82 3.373 1 92.25 174 ASP B N 1
ATOM 3447 C CA . ASP B 1 174 ? 16.812 -15.766 3.869 1 92.25 174 ASP B CA 1
ATOM 3448 C C . ASP B 1 174 ? 16.469 -16.219 5.285 1 92.25 174 ASP B C 1
ATOM 3450 O O . ASP B 1 174 ? 16.75 -17.359 5.656 1 92.25 174 ASP B O 1
ATOM 3454 N N . THR B 1 175 ? 15.844 -15.359 5.992 1 90.12 175 THR B N 1
ATOM 3455 C CA . THR B 1 175 ? 15.461 -15.742 7.344 1 90.12 175 THR B CA 1
ATOM 3456 C C . THR B 1 175 ? 14.352 -16.797 7.32 1 90.12 175 THR B C 1
ATOM 3458 O O . THR B 1 175 ? 14.219 -17.594 8.258 1 90.12 175 THR B O 1
ATOM 3461 N N . PHE B 1 176 ? 13.586 -16.828 6.285 1 89.12 176 PHE B N 1
ATOM 3462 C CA . PHE B 1 176 ? 12.516 -17.797 6.141 1 89.12 176 PHE B CA 1
ATOM 3463 C C . PHE B 1 176 ? 13.055 -19.125 5.613 1 89.12 176 PHE B C 1
ATOM 3465 O O . PHE B 1 176 ? 12.438 -20.172 5.797 1 89.12 176 PHE B O 1
ATOM 3472 N N . LYS B 1 177 ? 14.188 -19.109 4.957 1 89.38 177 LYS B N 1
ATOM 3473 C CA . LYS B 1 177 ? 14.82 -20.312 4.414 1 89.38 177 LYS B CA 1
ATOM 3474 C C . LYS B 1 177 ? 15.312 -21.219 5.531 1 89.38 177 LYS B C 1
ATOM 3476 O O . LYS B 1 177 ? 15.5 -22.422 5.32 1 89.38 177 LYS B O 1
ATOM 3481 N N . GLU B 1 178 ? 15.516 -20.609 6.637 1 87.06 178 GLU B N 1
ATOM 3482 C CA . GLU B 1 178 ? 15.93 -21.422 7.777 1 87.06 178 GLU B CA 1
ATOM 3483 C C . GLU B 1 178 ? 14.852 -22.438 8.148 1 87.06 178 GLU B C 1
ATOM 3485 O O . GLU B 1 178 ? 15.164 -23.562 8.547 1 87.06 178 GLU B O 1
ATOM 3490 N N . LYS B 1 179 ? 13.609 -22.062 7.961 1 87.81 179 LYS B N 1
ATOM 3491 C CA . LYS B 1 179 ? 12.484 -22.938 8.297 1 87.81 179 LYS B CA 1
ATOM 3492 C C . LYS B 1 179 ? 12.008 -23.703 7.074 1 87.81 179 LYS B C 1
ATOM 3494 O O . LYS B 1 179 ? 11.43 -24.797 7.207 1 87.81 179 LYS B O 1
ATOM 3499 N N . ASN B 1 180 ? 12.242 -23.188 5.984 1 90.31 180 ASN B N 1
ATOM 3500 C CA . ASN B 1 180 ? 11.891 -23.797 4.711 1 90.31 180 ASN B CA 1
ATOM 3501 C C . ASN B 1 180 ? 13.086 -23.859 3.764 1 90.31 180 ASN B C 1
ATOM 3503 O O . ASN B 1 180 ? 13.203 -23.031 2.854 1 90.31 180 ASN B O 1
ATOM 3507 N N . THR B 1 181 ? 13.852 -24.859 3.838 1 88.94 181 THR B N 1
ATOM 3508 C CA . THR B 1 181 ? 15.133 -24.953 3.145 1 88.94 181 THR B CA 1
ATOM 3509 C C . THR B 1 181 ? 14.93 -25.141 1.644 1 88.94 181 THR B C 1
ATOM 3511 O O . THR B 1 181 ? 15.844 -24.906 0.853 1 88.94 181 THR B O 1
ATOM 3514 N N . ASN B 1 182 ? 13.812 -25.516 1.298 1 91.88 182 ASN B N 1
ATOM 3515 C CA . ASN B 1 182 ? 13.547 -25.766 -0.116 1 91.88 182 ASN B CA 1
ATOM 3516 C C . ASN B 1 182 ? 13.047 -24.5 -0.818 1 91.88 182 ASN B C 1
ATOM 3518 O O . ASN B 1 182 ? 12.836 -24.5 -2.033 1 91.88 182 ASN B O 1
ATOM 3522 N N . LEU B 1 183 ? 12.883 -23.453 -0.049 1 96.25 183 LEU B N 1
ATOM 3523 C CA . LEU B 1 183 ? 12.383 -22.203 -0.607 1 96.25 183 LEU B CA 1
ATOM 3524 C C . LEU B 1 183 ? 13.352 -21.641 -1.644 1 96.25 183 LEU B C 1
ATOM 3526 O O . LEU B 1 183 ? 14.547 -21.516 -1.377 1 96.25 183 LEU B O 1
ATOM 3530 N N . LYS B 1 184 ? 12.844 -21.406 -2.857 1 97.06 184 LYS B N 1
ATOM 3531 C CA . LYS B 1 184 ? 13.625 -20.797 -3.928 1 97.06 184 LYS B CA 1
ATOM 3532 C C . LYS B 1 184 ? 13.195 -19.359 -4.184 1 97.06 184 LYS B C 1
ATOM 3534 O O . LYS B 1 184 ? 12.047 -19 -3.91 1 97.06 184 LYS B O 1
ATOM 3539 N N . THR B 1 185 ? 14.148 -18.594 -4.629 1 97.69 185 THR B N 1
ATOM 3540 C CA . THR B 1 185 ? 13.883 -17.203 -4.922 1 97.69 185 THR B CA 1
ATOM 3541 C C . THR B 1 185 ? 14.414 -16.828 -6.305 1 97.69 185 THR B C 1
ATOM 3543 O O . THR B 1 185 ? 15.492 -17.281 -6.703 1 97.69 185 THR B O 1
ATOM 3546 N N . ILE B 1 186 ? 13.656 -16 -7.055 1 98.44 186 ILE B N 1
ATOM 3547 C CA . ILE B 1 186 ? 14.109 -15.555 -8.367 1 98.44 186 ILE B CA 1
ATOM 3548 C C . ILE B 1 186 ? 13.789 -14.07 -8.547 1 98.44 186 ILE B C 1
ATOM 3550 O O . ILE B 1 186 ? 12.68 -13.625 -8.234 1 98.44 186 ILE B O 1
ATOM 3554 N N . LEU B 1 187 ? 14.781 -13.297 -8.961 1 98.38 187 LEU B N 1
ATOM 3555 C CA . LEU B 1 187 ? 14.625 -11.891 -9.32 1 98.38 187 LEU B CA 1
ATOM 3556 C C . LEU B 1 187 ? 14.234 -11.734 -10.781 1 98.38 187 LEU B C 1
ATOM 3558 O O . LEU B 1 187 ? 14.828 -12.383 -11.656 1 98.38 187 LEU B O 1
ATOM 3562 N N . VAL B 1 188 ? 13.195 -10.914 -11.023 1 98.69 188 VAL B N 1
ATOM 3563 C CA . VAL B 1 188 ? 12.734 -10.711 -12.398 1 98.69 188 VAL B CA 1
ATOM 3564 C C . VAL B 1 188 ? 12.672 -9.219 -12.703 1 98.69 188 VAL B C 1
ATOM 3566 O O . VAL B 1 188 ? 11.836 -8.5 -12.148 1 98.69 188 VAL B O 1
ATOM 3569 N N . PRO B 1 189 ? 13.492 -8.703 -13.688 1 98.12 189 PRO B N 1
ATOM 3570 C CA . PRO B 1 189 ? 13.398 -7.289 -14.07 1 98.12 189 PRO B CA 1
ATOM 3571 C C . PRO B 1 189 ? 12.094 -6.961 -14.789 1 98.12 189 PRO B C 1
ATOM 3573 O O . PRO B 1 189 ? 11.648 -7.727 -15.648 1 98.12 189 PRO B O 1
ATOM 3576 N N . THR B 1 190 ? 11.508 -5.914 -14.328 1 98.06 190 THR B N 1
ATOM 3577 C CA . THR B 1 190 ? 10.266 -5.477 -14.945 1 98.06 190 THR B CA 1
ATOM 3578 C C . THR B 1 190 ? 10.391 -4.047 -15.461 1 98.06 190 THR B C 1
ATOM 3580 O O . THR B 1 190 ? 11.312 -3.324 -15.086 1 98.06 190 THR B O 1
ATOM 3583 N N . LYS B 1 191 ? 9.461 -3.715 -16.344 1 97.31 191 LYS B N 1
ATOM 3584 C CA . LYS B 1 191 ? 9.422 -2.393 -16.953 1 97.31 191 LYS B CA 1
ATOM 3585 C C . LYS B 1 191 ? 10.766 -2.051 -17.609 1 97.31 191 LYS B C 1
ATOM 3587 O O . LYS B 1 191 ? 11.273 -0.941 -17.438 1 97.31 191 LYS B O 1
ATOM 3592 N N . VAL B 1 192 ? 11.375 -2.996 -18.281 1 97.12 192 VAL B N 1
ATOM 3593 C CA . VAL B 1 192 ? 12.703 -2.834 -18.859 1 97.12 192 VAL B CA 1
ATOM 3594 C C . VAL B 1 192 ? 12.609 -2.143 -20.203 1 97.12 192 VAL B C 1
ATOM 3596 O O . VAL B 1 192 ? 11.789 -2.531 -21.047 1 97.12 192 VAL B O 1
ATOM 3599 N N . ASN B 1 193 ? 13.344 -1.125 -20.281 1 94.06 193 ASN B N 1
ATOM 3600 C CA . ASN B 1 193 ? 13.656 -0.526 -21.562 1 94.06 193 ASN B CA 1
ATOM 3601 C C . ASN B 1 193 ? 15.07 -0.877 -22.016 1 94.06 193 ASN B C 1
ATOM 3603 O O . ASN B 1 193 ? 16.031 -0.265 -21.578 1 94.06 193 ASN B O 1
ATOM 3607 N N . VAL B 1 194 ? 15.117 -1.713 -22.938 1 86.12 194 VAL B N 1
ATOM 3608 C CA . VAL B 1 194 ? 16.375 -2.332 -23.328 1 86.12 194 VAL B CA 1
ATOM 3609 C C . VAL B 1 194 ? 17.297 -1.288 -23.969 1 86.12 194 VAL B C 1
ATOM 3611 O O . VAL B 1 194 ? 18.516 -1.486 -24.047 1 86.12 194 VAL B O 1
ATOM 3614 N N . ARG B 1 195 ? 16.797 -0.142 -24.406 1 89.06 195 ARG B N 1
ATOM 3615 C CA . ARG B 1 195 ? 17.594 0.896 -25.047 1 89.06 195 ARG B CA 1
ATOM 3616 C C . ARG B 1 195 ? 18.312 1.762 -24.016 1 89.06 195 ARG B C 1
ATOM 3618 O O . ARG B 1 195 ? 19.219 2.514 -24.344 1 89.06 195 ARG B O 1
ATOM 3625 N N . THR B 1 196 ? 17.891 1.539 -22.75 1 87.69 196 THR B N 1
ATOM 3626 C CA . THR B 1 196 ? 18.438 2.383 -21.688 1 87.69 196 THR B CA 1
ATOM 3627 C C . THR B 1 196 ? 19.672 1.731 -21.062 1 87.69 196 THR B C 1
ATOM 3629 O O . THR B 1 196 ? 19.562 0.682 -20.422 1 87.69 196 THR B O 1
ATOM 3632 N N . ARG B 1 197 ? 20.812 2.355 -21.188 1 89.62 197 ARG B N 1
ATOM 3633 C CA . ARG B 1 197 ? 22.078 1.869 -20.625 1 89.62 197 ARG B CA 1
ATOM 3634 C C . ARG B 1 197 ? 21.953 1.647 -19.125 1 89.62 197 ARG B C 1
ATOM 3636 O O . ARG B 1 197 ? 22.469 0.663 -18.594 1 89.62 197 ARG B O 1
ATOM 3643 N N . LEU B 1 198 ? 21.25 2.482 -18.516 1 90.19 198 LEU B N 1
ATOM 3644 C CA . LEU B 1 198 ? 21.078 2.41 -17.078 1 90.19 198 LEU B CA 1
ATOM 3645 C C . LEU B 1 198 ? 20.391 1.112 -16.672 1 90.19 198 LEU B C 1
ATOM 3647 O O . LEU B 1 198 ? 20.797 0.459 -15.711 1 90.19 198 LEU B O 1
ATOM 3651 N N . HIS B 1 199 ? 19.344 0.79 -17.359 1 92.88 199 HIS B N 1
ATOM 3652 C CA . HIS B 1 199 ? 18.625 -0.447 -17.047 1 92.88 199 HIS B CA 1
ATOM 3653 C C . HIS B 1 199 ? 19.562 -1.652 -17.141 1 92.88 199 HIS B C 1
ATOM 3655 O O . HIS B 1 199 ? 19.562 -2.512 -16.25 1 92.88 199 HIS B O 1
ATOM 3661 N N . ASN B 1 200 ? 20.344 -1.696 -18.141 1 92.94 200 ASN B N 1
ATOM 3662 C CA . ASN B 1 200 ? 21.266 -2.812 -18.344 1 92.94 200 ASN B CA 1
ATOM 3663 C C . ASN B 1 200 ? 22.328 -2.877 -17.25 1 92.94 200 ASN B C 1
ATOM 3665 O O . ASN B 1 200 ? 22.641 -3.957 -16.75 1 92.94 200 ASN B O 1
ATOM 3669 N N . GLU B 1 201 ? 22.781 -1.769 -16.922 1 94.19 201 GLU B N 1
ATOM 3670 C CA . GLU B 1 201 ? 23.797 -1.698 -15.867 1 94.19 201 GLU B CA 1
ATOM 3671 C C . GLU B 1 201 ? 23.234 -2.193 -14.539 1 94.19 201 GLU B C 1
ATOM 3673 O O . GLU B 1 201 ? 23.891 -2.963 -13.828 1 94.19 201 GLU B O 1
ATOM 3678 N N . VAL B 1 202 ? 22.078 -1.73 -14.234 1 93.88 202 VAL B N 1
ATOM 3679 C CA . VAL B 1 202 ? 21.438 -2.107 -12.984 1 93.88 202 VAL B CA 1
ATOM 3680 C C . VAL B 1 202 ? 21.125 -3.605 -12.984 1 93.88 202 VAL B C 1
ATOM 3682 O O . VAL B 1 202 ? 21.312 -4.281 -11.969 1 93.88 202 VAL B O 1
ATOM 3685 N N . ILE B 1 203 ? 20.672 -4.086 -14.078 1 95.25 203 ILE B N 1
ATOM 3686 C CA . ILE B 1 203 ? 20.375 -5.508 -14.211 1 95.25 203 ILE B CA 1
ATOM 3687 C C . ILE B 1 203 ? 21.625 -6.336 -13.992 1 95.25 203 ILE B C 1
ATOM 3689 O O . ILE B 1 203 ? 21.609 -7.336 -13.273 1 95.25 203 ILE B O 1
ATOM 3693 N N . ASP B 1 204 ? 22.719 -5.895 -14.539 1 95 204 ASP B N 1
ATOM 3694 C CA . ASP B 1 204 ? 23.984 -6.609 -14.391 1 95 204 ASP B CA 1
ATOM 3695 C C . ASP B 1 204 ? 24.438 -6.609 -12.938 1 95 204 ASP B C 1
ATOM 3697 O O . ASP B 1 204 ? 24.906 -7.633 -12.43 1 95 204 ASP B O 1
ATOM 3701 N N . LEU B 1 205 ? 24.281 -5.527 -12.352 1 94.62 205 LEU B N 1
ATOM 3702 C CA . LEU B 1 205 ? 24.641 -5.422 -10.945 1 94.62 205 LEU B CA 1
ATOM 3703 C C . LEU B 1 205 ? 23.75 -6.328 -10.094 1 94.62 205 LEU B C 1
ATOM 3705 O O . LEU B 1 205 ? 24.25 -7.004 -9.188 1 94.62 205 LEU B O 1
ATOM 3709 N N . ALA B 1 206 ? 22.469 -6.25 -10.367 1 95.44 206 ALA B N 1
ATOM 3710 C CA . ALA B 1 206 ? 21.531 -7.086 -9.633 1 95.44 206 ALA B CA 1
ATOM 3711 C C . ALA B 1 206 ? 21.844 -8.57 -9.82 1 95.44 206 ALA B C 1
ATOM 3713 O O . ALA B 1 206 ? 21.75 -9.352 -8.875 1 95.44 206 ALA B O 1
ATOM 3714 N N . LYS B 1 207 ? 22.188 -8.914 -11.008 1 96 207 LYS B N 1
ATOM 3715 C CA . LYS B 1 207 ? 22.547 -10.297 -11.32 1 96 207 LYS B CA 1
ATOM 3716 C C . LYS B 1 207 ? 23.766 -10.742 -10.516 1 96 207 LYS B C 1
ATOM 3718 O O . LYS B 1 207 ? 23.766 -11.844 -9.961 1 96 207 LYS B O 1
ATOM 3723 N N . THR B 1 208 ? 24.719 -9.93 -10.469 1 95.81 208 THR B N 1
ATOM 3724 C CA . THR B 1 208 ? 25.938 -10.219 -9.727 1 95.81 208 THR B CA 1
ATOM 3725 C C . THR B 1 208 ? 25.641 -10.398 -8.242 1 95.81 208 THR B C 1
ATOM 3727 O O . THR B 1 208 ? 26.109 -11.344 -7.613 1 95.81 208 THR B O 1
ATOM 3730 N N . LYS B 1 209 ? 24.875 -9.516 -7.711 1 94 209 LYS B N 1
ATOM 3731 C CA . LYS B 1 209 ? 24.516 -9.578 -6.297 1 94 209 LYS B CA 1
ATOM 3732 C C . LYS B 1 209 ? 23.672 -10.805 -5.996 1 94 209 LYS B C 1
ATOM 3734 O O . LYS B 1 209 ? 23.812 -11.43 -4.945 1 94 209 LYS B O 1
ATOM 3739 N N . ALA B 1 210 ? 22.766 -11.016 -6.902 1 94.19 210 ALA B N 1
ATOM 3740 C CA . ALA B 1 210 ? 21.938 -12.211 -6.754 1 94.19 210 ALA B CA 1
ATOM 3741 C C . ALA B 1 210 ? 22.797 -13.469 -6.664 1 94.19 210 ALA B C 1
ATOM 3743 O O . ALA B 1 210 ? 22.562 -14.32 -5.805 1 94.19 210 ALA B O 1
ATOM 3744 N N . LYS B 1 211 ? 23.734 -13.609 -7.59 1 94.19 211 LYS B N 1
ATOM 3745 C CA . LYS B 1 211 ? 24.641 -14.758 -7.602 1 94.19 211 LYS B CA 1
ATOM 3746 C C . LYS B 1 211 ? 25.375 -14.891 -6.273 1 94.19 211 LYS B C 1
ATOM 3748 O O . LYS B 1 211 ? 25.5 -15.992 -5.727 1 94.19 211 LYS B O 1
ATOM 3753 N N . LYS B 1 212 ? 25.766 -13.812 -5.773 1 93.62 212 LYS B N 1
ATOM 3754 C CA . LYS B 1 212 ? 26.516 -13.789 -4.516 1 93.62 212 LYS B CA 1
ATOM 3755 C C . LYS B 1 212 ? 25.641 -14.258 -3.354 1 93.62 212 LYS B C 1
ATOM 3757 O O . LYS B 1 212 ? 26.141 -14.867 -2.404 1 93.62 212 LYS B O 1
ATOM 3762 N N . ASN B 1 213 ? 24.375 -14.055 -3.424 1 92.44 213 ASN B N 1
ATOM 3763 C CA . ASN B 1 213 ? 23.453 -14.391 -2.342 1 92.44 213 ASN B CA 1
ATOM 3764 C C . ASN B 1 213 ? 22.688 -15.68 -2.631 1 92.44 213 ASN B C 1
ATOM 3766 O O . ASN B 1 213 ? 21.703 -15.984 -1.958 1 92.44 213 ASN B O 1
ATOM 3770 N N . ASN B 1 214 ? 23.062 -16.359 -3.701 1 91.88 214 ASN B N 1
ATOM 3771 C CA . ASN B 1 214 ? 22.469 -17.641 -4.094 1 91.88 214 ASN B CA 1
ATOM 3772 C C . ASN B 1 214 ? 20.984 -17.5 -4.406 1 91.88 214 ASN B C 1
ATOM 3774 O O . ASN B 1 214 ? 20.156 -18.281 -3.93 1 91.88 214 ASN B O 1
ATOM 3778 N N . VAL B 1 215 ? 20.656 -16.422 -5.023 1 95.75 215 VAL B N 1
ATOM 3779 C CA . VAL B 1 215 ? 19.312 -16.141 -5.516 1 95.75 215 VAL B CA 1
ATOM 3780 C C . VAL B 1 215 ? 19.297 -16.234 -7.039 1 95.75 215 VAL B C 1
ATOM 3782 O O . VAL B 1 215 ? 20.219 -15.758 -7.711 1 95.75 215 VAL B O 1
ATOM 3785 N N . ALA B 1 216 ? 18.312 -16.906 -7.547 1 97.56 216 ALA B N 1
ATOM 3786 C CA . ALA B 1 216 ? 18.203 -17.031 -9 1 97.56 216 ALA B CA 1
ATOM 3787 C C . ALA B 1 216 ? 17.875 -15.688 -9.633 1 97.56 216 ALA B C 1
ATOM 3789 O O . ALA B 1 216 ? 17.234 -14.836 -9.008 1 97.56 216 ALA B O 1
ATOM 3790 N N . PHE B 1 217 ? 18.359 -15.516 -10.828 1 98.06 217 PHE B N 1
ATOM 3791 C CA . PHE B 1 217 ? 18.094 -14.328 -11.625 1 98.06 217 PHE B CA 1
ATOM 3792 C C . PHE B 1 217 ? 17.547 -14.703 -13 1 98.06 217 PHE B C 1
ATOM 3794 O O . PHE B 1 217 ? 18.141 -15.508 -13.711 1 98.06 217 PHE B O 1
ATOM 3801 N N . SER B 1 218 ? 16.422 -14.102 -13.305 1 98.38 218 SER B N 1
ATOM 3802 C CA . SER B 1 218 ? 15.789 -14.453 -14.57 1 98.38 218 SER B CA 1
ATOM 3803 C C . SER B 1 218 ? 16.641 -14.031 -15.758 1 98.38 218 SER B C 1
ATOM 3805 O O . SER B 1 218 ? 17.203 -12.93 -15.758 1 98.38 218 SER B O 1
ATOM 3807 N N . LYS B 1 219 ? 16.703 -14.852 -16.734 1 96.69 219 LYS B N 1
ATOM 3808 C CA . LYS B 1 219 ? 17.359 -14.516 -18 1 96.69 219 LYS B CA 1
ATOM 3809 C C . LYS B 1 219 ? 16.453 -13.641 -18.859 1 96.69 219 LYS B C 1
ATOM 3811 O O . LYS B 1 219 ? 16.906 -13.031 -19.828 1 96.69 219 LYS B O 1
ATOM 3816 N N . ASN B 1 220 ? 15.227 -13.617 -18.484 1 97.38 220 ASN B N 1
ATOM 3817 C CA . ASN B 1 220 ? 14.219 -12.828 -19.203 1 97.38 220 ASN B CA 1
ATOM 3818 C C . ASN B 1 220 ? 13.758 -11.633 -18.375 1 97.38 220 ASN B C 1
ATOM 3820 O O . ASN B 1 220 ? 14.172 -11.469 -17.219 1 97.38 220 ASN B O 1
ATOM 3824 N N . PHE B 1 221 ? 13.086 -10.703 -19.016 1 97.62 221 PHE B N 1
ATOM 3825 C CA . PHE B 1 221 ? 12.531 -9.531 -18.344 1 97.62 221 PHE B CA 1
ATOM 3826 C C . PHE B 1 221 ? 11.156 -9.195 -18.906 1 97.62 221 PHE B C 1
ATOM 3828 O O . PHE B 1 221 ? 10.75 -9.742 -19.938 1 97.62 221 PHE B O 1
ATOM 3835 N N . VAL B 1 222 ? 10.406 -8.406 -18.125 1 97.88 222 VAL B N 1
ATOM 3836 C CA . VAL B 1 222 ? 9.148 -7.855 -18.625 1 97.88 222 VAL B CA 1
ATOM 3837 C C . VAL B 1 222 ? 9.391 -6.445 -19.172 1 97.88 222 VAL B C 1
ATOM 3839 O O . VAL B 1 222 ? 9.906 -5.582 -18.453 1 97.88 222 VAL B O 1
ATOM 3842 N N . SER B 1 223 ? 8.984 -6.176 -20.359 1 96.19 223 SER B N 1
ATOM 3843 C CA . SER B 1 223 ? 9.219 -4.895 -21.031 1 96.19 223 SER B CA 1
ATOM 3844 C C . SER B 1 223 ? 8.242 -3.832 -20.531 1 96.19 223 SER B C 1
ATOM 3846 O O . SER B 1 223 ? 7.121 -4.145 -20.141 1 96.19 223 SER B O 1
ATOM 3848 N N . LEU B 1 224 ? 8.789 -2.662 -20.547 1 93.62 224 LEU B N 1
ATOM 3849 C CA . LEU B 1 224 ? 7.902 -1.528 -20.328 1 93.62 224 LEU B CA 1
ATOM 3850 C C . LEU B 1 224 ? 6.914 -1.379 -21.484 1 93.62 224 LEU B C 1
ATOM 3852 O O . LEU B 1 224 ? 7.324 -1.251 -22.641 1 93.62 224 LEU B O 1
ATOM 3856 N N . THR B 1 225 ? 5.641 -1.476 -21.203 1 92.94 225 THR B N 1
ATOM 3857 C CA . THR B 1 225 ? 4.648 -1.362 -22.266 1 92.94 225 THR B CA 1
ATOM 3858 C C . THR B 1 225 ? 3.293 -0.952 -21.703 1 92.94 225 THR B C 1
ATOM 3860 O O . THR B 1 225 ? 3.002 -1.2 -20.531 1 92.94 225 THR B O 1
ATOM 3863 N N . SER B 1 226 ? 2.527 -0.3 -22.531 1 92.56 226 SER B N 1
ATOM 3864 C CA . SER B 1 226 ? 1.154 0.025 -22.156 1 92.56 226 SER B CA 1
ATOM 3865 C C . SER B 1 226 ? 0.196 -1.093 -22.562 1 92.56 226 SER B C 1
ATOM 3867 O O . SER B 1 226 ? -0.977 -1.076 -22.188 1 92.56 226 SER B O 1
ATOM 3869 N N . LYS B 1 227 ? 0.675 -2.08 -23.234 1 92.56 227 LYS B N 1
ATOM 3870 C CA . LYS B 1 227 ? -0.177 -3.119 -23.797 1 92.56 227 LYS B CA 1
ATOM 3871 C C . LYS B 1 227 ? -0.769 -4.004 -22.719 1 92.56 227 LYS B C 1
ATOM 3873 O O . LYS B 1 227 ? -1.896 -4.488 -22.844 1 92.56 227 LYS B O 1
ATOM 3878 N N . SER B 1 228 ? 0.007 -4.227 -21.688 1 92.5 228 SER B N 1
ATOM 3879 C CA . SER B 1 228 ? -0.491 -5.039 -20.594 1 92.5 228 SER B CA 1
ATOM 3880 C C . SER B 1 228 ? -1.696 -4.383 -19.922 1 92.5 228 SER B C 1
ATOM 3882 O O . SER B 1 228 ? -2.703 -5.047 -19.656 1 92.5 228 SER B O 1
ATOM 3884 N N . SER B 1 229 ? -1.514 -3.125 -19.625 1 92.44 229 SER B N 1
ATOM 3885 C CA . SER B 1 229 ? -2.625 -2.387 -19.031 1 92.44 229 SER B CA 1
ATOM 3886 C C . SER B 1 229 ? -3.805 -2.299 -20 1 92.44 229 SER B C 1
ATOM 3888 O O . SER B 1 229 ? -4.961 -2.35 -19.578 1 92.44 229 SER B O 1
ATOM 3890 N N . ALA B 1 230 ? -3.52 -2.143 -21.266 1 93 230 ALA B N 1
ATOM 3891 C CA . ALA B 1 230 ? -4.57 -2.08 -22.281 1 93 230 ALA B CA 1
ATOM 3892 C C . ALA B 1 230 ? -5.359 -3.383 -22.328 1 93 230 ALA B C 1
ATOM 3894 O O . ALA B 1 230 ? -6.586 -3.369 -22.469 1 93 230 ALA B O 1
ATOM 3895 N N . ALA B 1 231 ? -4.676 -4.496 -22.25 1 94.31 231 ALA B N 1
ATOM 3896 C CA . ALA B 1 231 ? -5.332 -5.801 -22.25 1 94.31 231 ALA B CA 1
ATOM 3897 C C . ALA B 1 231 ? -6.348 -5.914 -21.125 1 94.31 231 ALA B C 1
ATOM 3899 O O . ALA B 1 231 ? -7.484 -6.344 -21.344 1 94.31 231 ALA B O 1
ATOM 3900 N N . VAL B 1 232 ? -5.977 -5.523 -19.938 1 94.5 232 VAL B N 1
ATOM 3901 C CA . VAL B 1 232 ? -6.859 -5.551 -18.781 1 94.5 232 VAL B CA 1
ATOM 3902 C C . VAL B 1 232 ? -8.023 -4.59 -19 1 94.5 232 VAL B C 1
ATOM 3904 O O . VAL B 1 232 ? -9.18 -4.93 -18.719 1 94.5 232 VAL B O 1
ATOM 3907 N N . GLY B 1 233 ? -7.684 -3.439 -19.5 1 93.69 233 GLY B N 1
ATOM 3908 C CA . GLY B 1 233 ? -8.695 -2.418 -19.703 1 93.69 233 GLY B CA 1
ATOM 3909 C C . GLY B 1 233 ? -9.727 -2.799 -20.75 1 93.69 233 GLY B C 1
ATOM 3910 O O . GLY B 1 233 ? -10.93 -2.617 -20.547 1 93.69 233 GLY B O 1
ATOM 3911 N N . TYR B 1 234 ? -9.266 -3.354 -21.797 1 93.25 234 TYR B N 1
ATOM 3912 C CA . TYR B 1 234 ? -10.141 -3.578 -22.953 1 93.25 234 TYR B CA 1
ATOM 3913 C C . TYR B 1 234 ? -10.68 -5.004 -22.953 1 93.25 234 TYR B C 1
ATOM 3915 O O . TYR B 1 234 ? -11.844 -5.234 -23.281 1 93.25 234 TYR B O 1
ATOM 3923 N N . GLU B 1 235 ? -9.82 -5.953 -22.594 1 94.94 235 GLU B N 1
ATOM 3924 C CA . GLU B 1 235 ? -10.203 -7.359 -22.719 1 94.94 235 GLU B CA 1
ATOM 3925 C C . GLU B 1 235 ? -10.594 -7.945 -21.359 1 94.94 235 GLU B C 1
ATOM 3927 O O . GLU B 1 235 ? -11.148 -9.047 -21.297 1 94.94 235 GLU B O 1
ATOM 3932 N N . LYS B 1 236 ? -10.328 -7.211 -20.297 1 96.31 236 LYS B N 1
ATOM 3933 C CA . LYS B 1 236 ? -10.609 -7.68 -18.938 1 96.31 236 LYS B CA 1
ATOM 3934 C C . LYS B 1 236 ? -9.883 -8.992 -18.641 1 96.31 236 LYS B C 1
ATOM 3936 O O . LYS B 1 236 ? -10.453 -9.898 -18.031 1 96.31 236 LYS B O 1
ATOM 3941 N N . LEU B 1 237 ? -8.68 -9.109 -19.266 1 97.56 237 LEU B N 1
ATOM 3942 C CA . LEU B 1 237 ? -7.805 -10.258 -19.094 1 97.56 237 LEU B CA 1
ATOM 3943 C C . LEU B 1 237 ? -6.34 -9.836 -19.094 1 97.56 237 LEU B C 1
ATOM 3945 O O . LEU B 1 237 ? -5.969 -8.867 -19.766 1 97.56 237 LEU B O 1
ATOM 3949 N N . PRO B 1 238 ? -5.477 -10.539 -18.266 1 97.56 238 PRO B N 1
ATOM 3950 C CA . PRO B 1 238 ? -4.039 -10.359 -18.484 1 97.56 238 PRO B CA 1
ATOM 3951 C C . PRO B 1 238 ? -3.604 -10.672 -19.906 1 97.56 238 PRO B C 1
ATOM 3953 O O . PRO B 1 238 ? -4.219 -11.508 -20.578 1 97.56 238 PRO B O 1
ATOM 3956 N N . ILE B 1 239 ? -2.596 -10.062 -20.297 1 96.69 239 ILE B N 1
ATOM 3957 C CA . ILE B 1 239 ? -2.172 -10.125 -21.703 1 96.69 239 ILE B CA 1
ATOM 3958 C C . ILE B 1 239 ? -1.838 -11.57 -22.078 1 96.69 239 ILE B C 1
ATOM 3960 O O . ILE B 1 239 ? -1.991 -11.969 -23.234 1 96.69 239 ILE B O 1
ATOM 3964 N N . SER B 1 240 ? -1.451 -12.414 -21.109 1 96.81 240 SER B N 1
ATOM 3965 C CA . SER B 1 240 ? -1.083 -13.805 -21.375 1 96.81 240 SER B CA 1
ATOM 3966 C C . SER B 1 240 ? -2.309 -14.648 -21.688 1 96.81 240 SER B C 1
ATOM 3968 O O . SER B 1 240 ? -2.182 -15.781 -22.156 1 96.81 240 SER B O 1
ATOM 3970 N N . LEU B 1 241 ? -3.506 -14.086 -21.5 1 96.94 241 LEU B N 1
ATOM 3971 C CA . LEU B 1 241 ? -4.719 -14.875 -21.672 1 96.94 241 LEU B CA 1
ATOM 3972 C C . LEU B 1 241 ? -5.57 -14.328 -22.812 1 96.94 241 LEU B C 1
ATOM 3974 O O . LEU B 1 241 ? -6.602 -14.906 -23.156 1 96.94 241 LEU B O 1
ATOM 3978 N N . VAL B 1 242 ? -5.102 -13.242 -23.344 1 94.81 242 VAL B N 1
ATOM 3979 C CA . VAL B 1 242 ? -5.887 -12.641 -24.422 1 94.81 242 VAL B CA 1
ATOM 3980 C C . VAL B 1 242 ? -5.801 -13.508 -25.672 1 94.81 242 VAL B C 1
ATOM 3982 O O . VAL B 1 242 ? -4.824 -14.242 -25.859 1 94.81 242 VAL B O 1
ATOM 3985 N N . SER B 1 243 ? -6.789 -13.516 -26.516 1 86.62 243 SER B N 1
ATOM 3986 C CA . SER B 1 243 ? -6.91 -14.375 -27.672 1 86.62 243 SER B CA 1
ATOM 3987 C C . SER B 1 243 ? -5.82 -14.078 -28.703 1 86.62 243 SER B C 1
ATOM 3989 O O . SER B 1 243 ? -5.238 -15 -29.281 1 86.62 243 SER B O 1
ATOM 3991 N N . SER B 1 244 ? -5.535 -12.859 -29 1 85.31 244 SER B N 1
ATOM 3992 C CA . SER B 1 244 ? -4.508 -12.461 -29.953 1 85.31 244 SER B CA 1
ATOM 3993 C C . SER B 1 244 ? -3.461 -11.57 -29.297 1 85.31 244 SER B C 1
ATOM 3995 O O . SER B 1 244 ? -3.334 -10.398 -29.641 1 85.31 244 SER B O 1
ATOM 3997 N N . 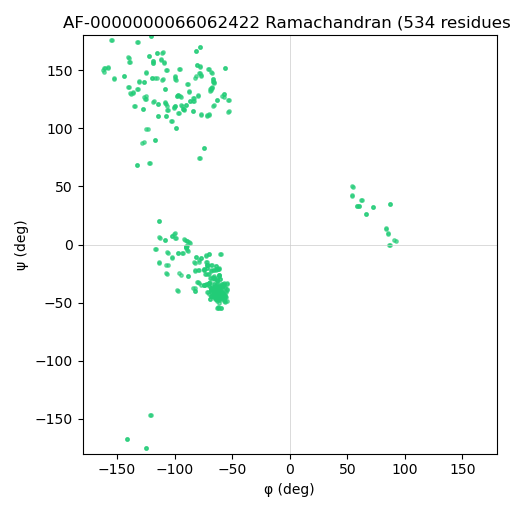PRO B 1 245 ? -2.779 -12.281 -28.5 1 76 245 PRO B N 1
ATOM 3998 C CA . PRO B 1 245 ? -1.769 -11.469 -27.828 1 76 245 PRO B CA 1
ATOM 3999 C C . PRO B 1 245 ? -0.561 -11.164 -28.703 1 76 245 PRO B C 1
ATOM 4001 O O . PRO B 1 245 ? -0.3 -11.883 -29.672 1 76 245 PRO B O 1
ATOM 4004 N N . SER B 1 246 ? -0.004 -10 -28.281 1 86.06 246 SER B N 1
ATOM 4005 C CA . SER B 1 246 ? 1.324 -9.805 -28.859 1 86.06 246 SER B CA 1
ATOM 4006 C C . SER B 1 246 ? 2.256 -10.953 -28.5 1 86.06 246 SER B C 1
ATOM 4008 O O . SER B 1 246 ? 2.381 -11.32 -27.328 1 86.06 246 SER B O 1
ATOM 4010 N N . LYS B 1 247 ? 2.883 -11.547 -29.453 1 91 247 LYS B N 1
ATOM 4011 C CA . LYS B 1 247 ? 3.777 -12.68 -29.25 1 91 247 LYS B CA 1
ATOM 4012 C C . LYS B 1 247 ? 4.926 -12.32 -28.312 1 91 247 LYS B C 1
ATOM 4014 O O . LYS B 1 247 ? 5.363 -13.141 -27.516 1 91 247 LYS B O 1
ATOM 4019 N N . LYS B 1 248 ? 5.332 -11.094 -28.422 1 92.94 248 LYS B N 1
ATOM 4020 C CA . LYS B 1 248 ? 6.461 -10.633 -27.609 1 92.94 248 LYS B CA 1
ATOM 4021 C C . LYS B 1 248 ? 6.137 -10.727 -26.125 1 92.94 248 LYS B C 1
ATOM 4023 O O . LYS B 1 248 ? 6.859 -11.375 -25.359 1 92.94 248 LYS B O 1
ATOM 4028 N N . TYR B 1 249 ? 5.07 -10.125 -25.781 1 93 249 TYR B N 1
ATOM 4029 C CA . TYR B 1 249 ? 4.738 -10.016 -24.375 1 93 249 TYR B CA 1
ATOM 4030 C C . TYR B 1 249 ? 4.297 -11.359 -23.812 1 93 249 TYR B C 1
ATOM 4032 O O . TYR B 1 249 ? 4.598 -11.68 -22.656 1 93 249 TYR B O 1
ATOM 4040 N N . LEU B 1 250 ? 3.637 -12.133 -24.656 1 94.5 250 LEU B N 1
ATOM 4041 C CA . LEU B 1 250 ? 3.299 -13.5 -24.25 1 94.5 250 LEU B CA 1
ATOM 4042 C C . LEU B 1 250 ? 4.559 -14.305 -23.969 1 94.5 250 LEU B C 1
ATOM 4044 O O . LEU B 1 250 ? 4.641 -15.008 -22.953 1 94.5 250 LEU B O 1
ATOM 4048 N N . ASN B 1 251 ? 5.492 -14.195 -24.812 1 96.62 251 ASN B N 1
ATOM 4049 C CA . ASN B 1 251 ? 6.723 -14.969 -24.688 1 96.62 251 ASN B CA 1
ATOM 4050 C C . ASN B 1 251 ? 7.516 -14.562 -23.438 1 96.62 251 ASN B C 1
ATOM 4052 O O . ASN B 1 251 ? 8.156 -15.398 -22.812 1 96.62 251 ASN B O 1
ATOM 4056 N N . GLU B 1 252 ? 7.527 -13.305 -23.156 1 97.56 252 GLU B N 1
ATOM 4057 C CA . GLU B 1 252 ? 8.211 -12.836 -21.953 1 97.56 252 GLU B CA 1
ATOM 4058 C C . GLU B 1 252 ? 7.699 -13.555 -20.703 1 97.56 252 GLU B C 1
ATOM 4060 O O . GLU B 1 252 ? 8.484 -14.102 -19.922 1 97.56 252 GLU B O 1
ATOM 4065 N N . TYR B 1 253 ? 6.41 -13.633 -20.547 1 98.06 253 TYR B N 1
ATOM 4066 C CA . TYR B 1 253 ? 5.824 -14.242 -19.359 1 98.06 253 TYR B CA 1
ATOM 4067 C C . TYR B 1 253 ? 5.949 -15.758 -19.422 1 98.06 253 TYR B C 1
ATOM 4069 O O . TYR B 1 253 ? 6.152 -16.406 -18.391 1 98.06 253 TYR B O 1
ATOM 4077 N N . LEU B 1 254 ? 5.855 -16.344 -20.609 1 97.88 254 LEU B N 1
ATOM 4078 C CA . LEU B 1 254 ? 6.008 -17.781 -20.766 1 97.88 254 LEU B CA 1
ATOM 4079 C C . LEU B 1 254 ? 7.402 -18.234 -20.328 1 97.88 254 LEU B C 1
ATOM 4081 O O . LEU B 1 254 ? 7.547 -19.203 -19.578 1 97.88 254 LEU B O 1
ATOM 4085 N N . GLU B 1 255 ? 8.359 -17.516 -20.797 1 98.38 255 GLU B N 1
ATOM 4086 C CA . GLU B 1 255 ? 9.734 -17.891 -20.5 1 98.38 255 GLU B CA 1
ATOM 4087 C C . GLU B 1 255 ? 10.047 -17.688 -19.016 1 98.38 255 GLU B C 1
ATOM 4089 O O . GLU B 1 255 ? 10.734 -18.516 -18.406 1 98.38 255 GLU B O 1
ATOM 4094 N N . ILE B 1 256 ? 9.586 -16.641 -18.438 1 98.69 256 ILE B N 1
ATOM 4095 C CA . ILE B 1 256 ? 9.758 -16.406 -17 1 98.69 256 ILE B CA 1
ATOM 4096 C C . ILE B 1 256 ? 9.086 -17.516 -16.203 1 98.69 256 ILE B C 1
ATOM 4098 O O . ILE B 1 256 ? 9.641 -18.016 -15.227 1 98.69 256 ILE B O 1
ATOM 4102 N N . THR B 1 257 ? 7.883 -17.891 -16.656 1 98.75 257 THR B N 1
ATOM 4103 C CA . THR B 1 257 ? 7.145 -18.953 -15.984 1 98.75 257 THR B CA 1
ATOM 4104 C C . THR B 1 257 ? 7.914 -20.281 -16.047 1 98.75 257 THR B C 1
ATOM 4106 O O . THR B 1 257 ? 7.992 -21 -15.047 1 98.75 257 THR B O 1
ATOM 4109 N N . LYS B 1 258 ? 8.484 -20.547 -17.156 1 98.38 258 LYS B N 1
ATOM 4110 C CA . LYS B 1 258 ? 9.297 -21.75 -17.297 1 98.38 258 LYS B CA 1
ATOM 4111 C C . LYS B 1 258 ? 10.477 -21.719 -16.328 1 98.38 258 LYS B C 1
ATOM 4113 O O . LYS B 1 258 ? 10.828 -22.75 -15.734 1 98.38 258 LYS B O 1
ATOM 4118 N N . GLU B 1 259 ? 11.094 -20.562 -16.219 1 98.44 259 GLU B N 1
ATOM 4119 C CA . GLU B 1 259 ? 12.203 -20.422 -15.273 1 98.44 259 GLU B CA 1
ATOM 4120 C C . GLU B 1 259 ? 11.75 -20.703 -13.844 1 98.44 259 GLU B C 1
ATOM 4122 O O . GLU B 1 259 ? 12.469 -21.359 -13.078 1 98.44 259 GLU B O 1
ATOM 4127 N N . ILE B 1 260 ? 10.609 -20.203 -13.477 1 98.56 260 ILE B N 1
ATOM 4128 C CA . ILE B 1 260 ? 10.047 -20.422 -12.148 1 98.56 260 ILE B CA 1
ATOM 4129 C C . ILE B 1 260 ? 9.82 -21.906 -11.914 1 98.56 260 ILE B C 1
ATOM 4131 O O . ILE B 1 260 ? 10.195 -22.438 -10.867 1 98.56 260 ILE B O 1
ATOM 4135 N N . LEU B 1 261 ? 9.242 -22.594 -12.922 1 98.19 261 LEU B N 1
ATOM 4136 C CA . LEU B 1 261 ? 8.961 -24.031 -12.812 1 98.19 261 LEU B CA 1
ATOM 4137 C C . LEU B 1 261 ? 10.258 -24.828 -12.695 1 98.19 261 LEU B C 1
ATOM 4139 O O . LEU B 1 261 ? 10.344 -25.75 -11.883 1 98.19 261 LEU B O 1
ATOM 4143 N N . ASN B 1 262 ? 11.211 -24.391 -13.461 1 97 262 ASN B N 1
ATOM 4144 C CA . ASN B 1 262 ? 12.5 -25.078 -13.43 1 97 262 ASN B CA 1
ATOM 4145 C C . ASN B 1 262 ? 13.18 -24.938 -12.07 1 97 262 ASN B C 1
ATOM 4147 O O . ASN B 1 262 ? 13.82 -25.875 -11.602 1 97 262 ASN B O 1
ATOM 4151 N N . LEU B 1 263 ? 13.062 -23.797 -11.508 1 96.31 263 LEU B N 1
ATOM 4152 C CA . LEU B 1 263 ? 13.648 -23.547 -10.195 1 96.31 263 LEU B CA 1
ATOM 4153 C C . LEU B 1 263 ? 13.062 -24.5 -9.148 1 96.31 263 LEU B C 1
ATOM 4155 O O . LEU B 1 263 ? 13.758 -24.891 -8.211 1 96.31 263 LEU B O 1
ATOM 4159 N N . ALA B 1 264 ? 11.797 -24.781 -9.273 1 94.69 264 ALA B N 1
ATOM 4160 C CA . ALA B 1 264 ? 11.102 -25.641 -8.32 1 94.69 264 ALA B CA 1
ATOM 4161 C C . ALA B 1 264 ? 11.195 -27.109 -8.75 1 94.69 264 ALA B C 1
ATOM 4163 O O . ALA B 1 264 ? 10.578 -27.984 -8.133 1 94.69 264 ALA B O 1
ATOM 4164 N N . ASN B 1 265 ? 11.906 -27.406 -9.836 1 93.31 265 ASN B N 1
ATOM 4165 C CA . ASN B 1 265 ? 12.047 -28.75 -10.398 1 93.31 265 ASN B CA 1
ATOM 4166 C C . ASN B 1 265 ? 10.695 -29.344 -10.797 1 93.31 265 ASN B C 1
ATOM 4168 O O . ASN B 1 265 ? 10.43 -30.516 -10.555 1 93.31 265 ASN B O 1
ATOM 4172 N N . TYR B 1 266 ? 9.891 -28.391 -11.211 1 90 266 TYR B N 1
ATOM 4173 C CA . TYR B 1 266 ? 8.602 -28.828 -11.727 1 90 266 TYR B CA 1
ATOM 4174 C C . TYR B 1 266 ? 8.672 -29.078 -13.234 1 90 266 TYR B C 1
ATOM 4176 O O . TYR B 1 266 ? 9.023 -28.188 -14 1 90 266 TYR B O 1
ATOM 4184 N N . ASN B 1 267 ? 8.406 -30.25 -13.688 1 84.75 267 ASN B N 1
ATOM 4185 C CA . ASN B 1 267 ? 8.43 -30.594 -15.102 1 84.75 267 ASN B CA 1
ATOM 4186 C C . ASN B 1 267 ? 7.043 -30.469 -15.734 1 84.75 267 ASN B C 1
ATOM 4188 O O . ASN B 1 267 ? 6.07 -31.016 -15.211 1 84.75 267 ASN B O 1
ATOM 4192 N N . VAL B 1 268 ? 7.047 -29.609 -16.703 1 75.81 268 VAL B N 1
ATOM 4193 C CA . VAL B 1 268 ? 5.801 -29.453 -17.438 1 75.81 268 VAL B CA 1
ATOM 4194 C C . VAL B 1 268 ? 5.551 -30.688 -18.312 1 75.81 268 VAL B C 1
ATOM 4196 O O . VAL B 1 268 ? 6.453 -31.156 -19 1 75.81 268 VAL B O 1
ATOM 4199 N N . HIS B 1 269 ? 4.523 -31.5 -17.984 1 65.75 269 HIS B N 1
ATOM 4200 C CA . HIS B 1 269 ? 4.199 -32.656 -18.797 1 65.75 269 HIS B CA 1
ATOM 4201 C C . HIS B 1 269 ? 3.236 -32.281 -19.922 1 65.75 269 HIS B C 1
ATOM 4203 O O . HIS B 1 269 ? 2.424 -31.375 -19.766 1 65.75 269 HIS B O 1
#

Solvent-accessible surface area (backbone atoms only — not comparable to full-atom values): 27555 Å² total; per-residue (Å²): 85,31,37,25,30,48,42,53,52,76,90,33,46,45,57,58,46,50,50,20,36,52,29,30,42,38,69,60,34,58,89,43,39,33,34,38,40,38,61,24,26,80,11,59,59,39,36,34,56,60,40,58,32,70,73,58,88,45,30,53,58,36,42,60,63,51,37,53,69,41,93,88,44,92,48,51,37,45,70,79,69,23,53,39,80,78,45,91,45,31,33,31,39,33,22,25,48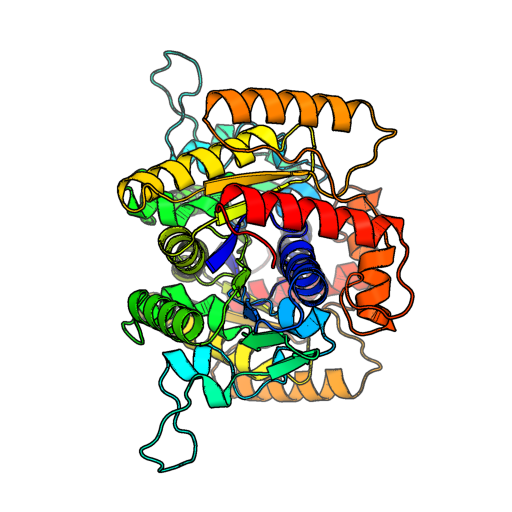,71,50,20,36,46,58,48,39,36,75,68,64,64,42,51,74,63,55,56,50,48,53,52,52,53,46,48,74,73,20,54,33,33,34,37,32,44,44,28,55,40,36,70,66,40,52,51,44,61,65,64,28,41,32,38,37,30,43,34,50,50,44,95,56,39,59,66,61,50,49,51,49,52,55,56,51,52,64,43,32,75,81,35,73,76,48,38,47,35,41,32,46,18,61,44,50,89,88,38,67,62,35,54,52,36,46,52,52,50,44,52,53,27,55,75,68,74,32,47,62,53,94,48,51,38,63,56,65,67,59,50,59,45,26,23,70,75,67,29,26,39,44,46,62,44,91,80,47,59,64,66,65,36,46,35,35,40,54,46,42,49,51,55,32,52,72,67,70,48,77,81,115,85,31,39,25,30,48,42,54,55,77,91,33,46,45,57,60,46,48,49,21,34,52,29,30,41,40,71,59,35,59,90,44,38,33,34,37,39,41,61,25,26,80,10,60,60,38,37,35,56,60,39,57,32,68,73,58,89,44,30,53,58,36,40,60,63,52,36,53,68,42,92,90,44,91,49,50,36,44,70,78,70,23,52,40,80,79,44,90,46,33,34,30,37,34,23,26,49,70,50,21,36,47,58,47,39,36,74,68,64,62,41,51,74,64,56,55,51,48,52,52,52,54,46,48,75,73,21,53,34,34,35,38,31,46,43,28,56,40,37,71,66,39,51,51,44,61,65,64,28,41,31,38,37,31,44,33,48,49,45,95,55,39,58,66,62,51,49,51,50,53,56,54,52,53,64,44,32,76,82,33,75,74,48,38,48,35,41,31,46,18,62,44,50,88,87,37,66,60,34,54,51,38,46,51,50,50,44,52,52,27,56,75,67,76,33,46,62,53,93,50,51,38,62,58,66,66,59,51,60,45,26,24,71,74,68,29,25,38,42,45,62,43,91,80,47,60,64,66,64,36,47,36,36,39,53,47,41,50,51,55,32,52,72,66,71,48,77,81,115

Sequence (538 aa):
MIISFVNNKGGVLKTTMATNVAGSLVKLCPERRKVILDLDGQGNVSASFGQNPERLNNTLIDILLKVPKFSGSNNFIEIDDCLLSVYEGLDILPCNFELNFADIDISRKKYKASDIAEIVKQLAKRYEFVLLDTPPNMATLVSTAMSLSDVIVIPFEPDQYSMLGLMRIVETIDTFKEKNTNLKTILVPTKVNVRTRLHNEVIDLAKTKAKKNNVAFSKNFVSLTSKSSAAVGYEKLPISLVSSPSKKYLNEYLEITKEILNLANYNVHMIISFVNNKGGVLKTTMATNVAGSLVKLCPERRKVILDLDGQGNVSASFGQNPERLNNTLIDILLKVPKFSGSNNFIEIDDCLLSVYEGLDILPCNFELNFADIDISRKKYKASDIAEIVKQLAKRYEFVLLDTPPNMATLVSTAMSLSDVIVIPFEPDQYSMLGLMRIVETIDTFKEKNTNLKTILVPTKVNVRTRLHNEVIDLAKTKAKKNNVAFSKNFVSLTSKSSAAVGYEKLPISLVSSPSKKYLNEYLEITKEILNLANYNVH

Organism: Mycoplasma genitalium (strain ATCC 33530 / DSM 19775 / NCTC 10195 / G37) (NCBI:txid243273)

Foldseek 3Di:
DEEEEAFLDPPLCLLLLLQLLLLLCCVLAVPFAEEEEELDQQFVNQLLQPDDQVPQPAAPVQQQLQPCPDVPDPHGRDQVNQWDDSDRRYIYRTHHNVSVCVVVCCVVVSGHLVSVLVNQVVVVVVGVYYYYRHDSPCDSSVVSSLLNGLEYEYRGAQDPPCQVRVVVVLVVSVVSCVVVVNYAYEYAYEQDDPPDPSSVVSLVVNCVVCVVSVHHYAPAHHHNDCVQVVCCVPVVHGLCNDPDHDPVRVVRSNSVSVVRCVSSVHDRD/DEEEEAFLDPPLCLLLLLQLLLLLCCVLAVPFAEEEEELDQQFVNQLLLPDDQVPQPAAPVQQQLQPCPDVPDPHGRDQVNQWDDSDRRYIYRTHHNVSVCVVVCCVVVSGHLVSVLVNQVVVVVVGVYYYYRHDSPCDSSVVSSLLNGLEYEYRGAQDPPCQVRVVVVLVVSVVSCVVVVNYAYEYAYEQDDPPDPSSVVSLVVNCVVCVVSVHHYAPAHHHNDCVQVVCCVPVVHGLCNDPDHDPVRVVRSNRVSVVRCVSSVHDRD

Secondary structure (DSSP, 8-state):
-EEEE--SSSSSSHHHHHHHHHHHHHHH-TTS-EEEEE-STT-HHHHHTT--GGG-SS-HHHHHTT-BSSTT-S-B--HHHH-EEEETTEEEE---GGGGGHHHHHHTTSS-HHHHHHHHHHHHHH-SEEEEE--SS-SHHHHHHHHH-SEEEEEE---TTHHHHHHHHHHHHHHHHTT-TT-EEEEEE-SB-TT-HHHHHHHHHHHHHHHHTT-EE-S--PBP-SHHHHIIIIISS-GGGSSS--HHHHHHHHHHHHHHHHHTT----/-EEEE--SSTTSSHHHHHHHHHHHHHHH-TTS-EEEEE-STT-HHHHHTT--GGG-SS-HHHHHTT-BSSTT-S-B--HHHH-EEEETTEEEE---GGGGGHHHHHHTTSS-HHHHHHHHHHHHHH-SEEEEE--SS-SHHHHHHHHH-SEEEEEE---TTHHHHHHHHHHHHHHHHTT-TT-EEEEEE-SB-TT-HHHHHHHHHHHHHHHHTT-EE-S--PBP-SHHHHIIIIISS-GGGSSS--HHHHHHHHHHHHHHHHHTT----

pLDDT: mean 95.11, std 4.52, range [65.5, 98.94]

InterPro domains:
  IPR025669 AAA domain [PF13614] (2-184)
  IPR027417 P-loop containing nucleoside triphosphate hydrolase [G3DSA:3.40.50.300] (1-267)
  IPR027417 P-loop containing nucleoside triphosphate hydrolase [SSF52540] (1-264)
  IPR050678 DNA Partitioning ATPase [PTHR13696] (1-263)